Protein AF-A0A6D1P3V8-F1 (afdb_monomer)

Sequence (391 aa):
MDLFNYNVTVRDYDKDDFDGDKYHNTKNGFNADIGAYTDLNDNWTVGLVAQNIIPRSIDTKVVNGFKETFKVRPQATAGVSWHNDLFTTALDIDLTPASGFTSDSKRQFASVGAEFNAWKWAQLRAGYRQNMASNSGSAFTAGVGISPFDVVHIDVSGLVGTDPRLRCNGTTSVHFLITVPAPGTKPGGIFIFSLNNMMKPRSSYSKTAFILLFSVFLVAAVTKAKSSLPDITLEQAKEINADNTVIFLFRHGERCDRSDMPCYSDKSGITITGTEKAQQEGIKFATIFSEYDIYSSNAVRTIQTAKFFSGKEPVVMDSLSDCNNDLYKTLESIARESHKRNIVIMTHNHCLSFLARDRLGKKFKPAYLDALIMHYDGTRLILDGKYNKEA

Secondary structure (DSSP, 8-state):
---------TTS--SGGGS-TTS----------EEEEEEEETTEEEEEEEE--S-EEEEPPPBTTB--EEEE--EEEEEEEEE-SSEEEEEEEESSPPPEESSSPP--EEEEEEEEEETTTEEEEEEEEEESS-SSS-EEEEEEEE-GGGTEEEEEEEEEESSTTTSS-EEEEEEEEE----TTS-----EEEEEEEEE--------SSSHHHHHHHHHHHHTSSSS-SPEE-HHHHHHHHTTSEEEEEEEP--BGGG-SSPBSSSTTSBBHHHHHHHHHHHHHHHTT---EEEEE-SSHHHHHHHHHHHSSPPEE-GGGG--SHHHHHHHHHHHHHTTT-EEEEEE-HHHHHHHHHHHHS----PPTT-EEEEEE-SS-EEEEEEE-TT-

InterPro domains:
  IPR029033 Histidine phosphatase superfamily [G3DSA:3.40.50.1240] (246-383)
  IPR029033 Histidine phosphatase superfamily [SSF53254] (247-382)
  IPR032811 Putative conjugal transfer protein TraF-related [PF13729] (1-94)

Structure (mmCIF, N/CA/C/O backbone):
data_AF-A0A6D1P3V8-F1
#
_entry.id   AF-A0A6D1P3V8-F1
#
loop_
_atom_site.group_PDB
_atom_site.id
_atom_site.type_symbol
_atom_site.label_atom_id
_atom_site.label_alt_id
_atom_site.label_comp_id
_atom_site.label_asym_id
_atom_site.label_entity_id
_atom_site.label_seq_id
_atom_site.pdbx_PDB_ins_code
_atom_site.Cartn_x
_atom_site.Cartn_y
_atom_site.Cartn_z
_atom_site.occupancy
_atom_site.B_iso_or_equiv
_atom_site.auth_seq_id
_atom_site.auth_comp_id
_atom_site.auth_asym_id
_atom_site.auth_atom_id
_atom_site.pdbx_PDB_model_num
ATOM 1 N N . MET A 1 1 ? 3.638 -0.884 -21.396 1.00 29.20 1 MET A N 1
ATOM 2 C CA . MET A 1 1 ? 3.826 -2.261 -20.895 1.00 29.20 1 MET A CA 1
ATOM 3 C C . MET A 1 1 ? 5.212 -2.301 -20.286 1.00 29.20 1 MET A C 1
ATOM 5 O O . MET A 1 1 ? 6.142 -1.948 -21.000 1.00 29.20 1 MET A O 1
ATOM 9 N N . ASP A 1 2 ? 5.333 -2.656 -19.008 1.00 24.45 2 ASP A N 1
ATOM 10 C CA . ASP A 1 2 ? 6.631 -2.786 -18.334 1.00 24.45 2 ASP A CA 1
ATOM 11 C C . ASP A 1 2 ? 7.023 -4.264 -18.253 1.00 24.45 2 ASP A C 1
ATOM 13 O O . ASP A 1 2 ? 6.196 -5.115 -17.918 1.00 24.45 2 ASP A O 1
ATOM 17 N N . LEU A 1 3 ? 8.273 -4.575 -18.600 1.00 27.66 3 LEU A N 1
ATOM 18 C CA . LEU A 1 3 ? 8.836 -5.924 -18.568 1.00 27.66 3 LEU A CA 1
ATOM 19 C C . LEU A 1 3 ? 10.043 -5.933 -17.633 1.00 27.66 3 LEU A C 1
ATOM 21 O O . LEU A 1 3 ? 10.948 -5.115 -17.786 1.00 27.66 3 LEU A O 1
ATOM 25 N N . PHE A 1 4 ? 10.060 -6.884 -16.702 1.00 31.77 4 PHE A N 1
ATOM 26 C CA . PHE A 1 4 ? 11.114 -7.051 -15.704 1.00 31.77 4 PHE A CA 1
ATOM 27 C C . PHE A 1 4 ? 11.880 -8.349 -15.974 1.00 31.77 4 PHE A C 1
ATOM 29 O O . PHE A 1 4 ? 11.266 -9.405 -16.110 1.00 31.77 4 PHE A O 1
ATOM 36 N N . ASN A 1 5 ? 13.211 -8.274 -16.035 1.00 26.48 5 ASN A N 1
ATOM 37 C CA . ASN A 1 5 ? 14.102 -9.430 -16.135 1.00 26.48 5 ASN A CA 1
ATOM 38 C C . ASN A 1 5 ? 15.152 -9.325 -15.018 1.00 26.48 5 ASN A C 1
ATOM 40 O O . ASN A 1 5 ? 15.902 -8.352 -14.980 1.00 26.48 5 ASN A O 1
ATOM 44 N N . TYR A 1 6 ? 15.155 -10.281 -14.084 1.00 31.09 6 TYR A N 1
ATOM 45 C CA . TYR A 1 6 ? 15.985 -10.258 -12.876 1.00 31.09 6 TYR A CA 1
ATOM 46 C C . TYR A 1 6 ? 16.611 -11.639 -12.641 1.00 31.09 6 TYR A C 1
ATOM 48 O O . TYR A 1 6 ? 15.892 -12.615 -12.421 1.00 31.09 6 TYR A O 1
ATOM 56 N N . ASN A 1 7 ? 17.944 -11.725 -12.697 1.00 30.80 7 ASN A N 1
ATOM 57 C CA . ASN A 1 7 ? 18.702 -12.965 -12.508 1.00 30.80 7 ASN A CA 1
ATOM 58 C C . ASN A 1 7 ? 20.021 -12.692 -11.757 1.00 30.80 7 ASN A C 1
ATOM 60 O O . ASN A 1 7 ? 20.995 -12.256 -12.372 1.00 30.80 7 ASN A O 1
ATOM 64 N N . VAL A 1 8 ? 20.050 -12.953 -10.443 1.00 28.67 8 VAL A N 1
ATOM 65 C CA . VAL A 1 8 ? 21.257 -12.869 -9.594 1.00 28.67 8 VAL A CA 1
ATOM 66 C C . VAL A 1 8 ? 21.292 -13.979 -8.533 1.00 28.67 8 VAL A C 1
ATOM 68 O O . VAL A 1 8 ? 20.257 -14.460 -8.070 1.00 28.67 8 VAL A O 1
ATOM 71 N N . THR A 1 9 ? 22.501 -14.396 -8.148 1.00 29.58 9 THR A N 1
ATOM 72 C CA . THR A 1 9 ? 22.782 -15.397 -7.104 1.00 29.58 9 THR A CA 1
ATOM 73 C C . THR A 1 9 ? 22.614 -14.844 -5.681 1.00 29.58 9 THR A C 1
ATOM 75 O O . THR A 1 9 ? 22.925 -13.694 -5.399 1.00 29.58 9 THR A O 1
ATOM 78 N N . VAL A 1 10 ? 22.167 -15.711 -4.761 1.00 36.56 10 VAL A N 1
ATOM 79 C CA . VAL A 1 10 ? 21.570 -15.444 -3.425 1.00 36.56 10 VAL A CA 1
ATOM 80 C C . VAL A 1 10 ? 22.448 -14.672 -2.409 1.00 36.56 10 VAL A C 1
ATOM 82 O O . VAL A 1 10 ? 21.984 -14.379 -1.311 1.00 36.56 10 VAL A O 1
ATOM 85 N N . ARG A 1 11 ? 23.694 -14.303 -2.733 1.00 31.94 11 ARG A N 1
ATOM 86 C CA . ARG A 1 11 ? 24.602 -13.595 -1.807 1.00 31.94 11 ARG A CA 1
ATOM 87 C C . ARG A 1 11 ? 24.691 -12.075 -1.988 1.00 31.94 11 ARG A C 1
ATOM 89 O O . ARG A 1 11 ? 25.161 -11.430 -1.061 1.00 31.94 11 ARG A O 1
ATOM 96 N N . ASP A 1 12 ? 24.134 -11.524 -3.067 1.00 37.16 12 ASP A N 1
ATOM 97 C CA . ASP A 1 12 ? 24.134 -10.079 -3.367 1.00 37.16 12 ASP A CA 1
ATOM 98 C C . ASP A 1 12 ? 22.701 -9.531 -3.527 1.00 37.16 12 ASP A C 1
ATOM 100 O O . ASP A 1 12 ? 22.363 -8.860 -4.500 1.00 37.16 12 ASP A O 1
ATOM 104 N N . TYR A 1 13 ? 21.803 -9.886 -2.604 1.00 36.03 13 TYR A N 1
ATOM 105 C CA . TYR A 1 13 ? 20.398 -9.476 -2.673 1.00 36.03 13 TYR A CA 1
ATOM 106 C C . TYR A 1 13 ? 20.178 -8.109 -2.007 1.00 36.03 13 TYR A C 1
ATOM 108 O O . TYR A 1 13 ? 20.108 -8.028 -0.779 1.00 36.03 13 TYR A O 1
ATOM 116 N N . ASP A 1 14 ? 19.992 -7.062 -2.815 1.00 39.69 14 ASP A N 1
ATOM 117 C CA . ASP A 1 14 ? 19.563 -5.730 -2.370 1.00 39.69 14 ASP A CA 1
ATOM 118 C C . ASP A 1 14 ? 18.220 -5.324 -3.015 1.00 39.69 14 ASP A C 1
ATOM 120 O O . ASP A 1 14 ? 17.918 -5.688 -4.153 1.00 39.69 14 ASP A O 1
ATOM 124 N N . LYS A 1 15 ? 17.362 -4.626 -2.259 1.00 39.78 15 LYS A N 1
ATOM 125 C CA . LYS A 1 15 ? 15.974 -4.283 -2.644 1.00 39.78 15 LYS A CA 1
ATOM 126 C C . LYS A 1 15 ? 15.842 -2.946 -3.387 1.00 39.78 15 LYS A C 1
ATOM 128 O O . LYS A 1 15 ? 14.739 -2.650 -3.851 1.00 39.78 15 LYS A O 1
ATOM 133 N N . ASP A 1 16 ? 16.921 -2.180 -3.519 1.00 40.66 16 ASP A N 1
ATOM 134 C CA . ASP A 1 16 ? 16.892 -0.806 -4.042 1.00 40.66 16 ASP A CA 1
ATOM 135 C C . ASP A 1 16 ? 17.185 -0.690 -5.558 1.00 40.66 16 ASP A C 1
ATOM 137 O O . ASP A 1 16 ? 17.168 0.405 -6.110 1.00 40.66 16 ASP A O 1
ATOM 141 N N . ASP A 1 17 ? 17.335 -1.807 -6.280 1.00 39.31 17 ASP A N 1
ATOM 142 C CA . ASP A 1 17 ? 17.501 -1.816 -7.750 1.00 39.31 17 ASP A CA 1
ATOM 143 C C . ASP A 1 17 ? 16.179 -1.648 -8.541 1.00 39.31 17 ASP A C 1
ATOM 145 O O . ASP A 1 17 ? 16.172 -1.677 -9.773 1.00 39.31 17 ASP A O 1
ATOM 149 N N . PHE A 1 18 ? 15.048 -1.457 -7.849 1.00 41.91 18 PHE A N 1
ATOM 150 C CA . PHE A 1 18 ? 13.720 -1.275 -8.459 1.00 41.91 18 PHE A CA 1
ATOM 151 C C . PHE A 1 18 ? 13.378 0.174 -8.858 1.00 41.91 18 PHE A C 1
ATOM 153 O O . PHE A 1 18 ? 12.342 0.371 -9.486 1.00 41.91 18 PHE A O 1
ATOM 160 N N . ASP A 1 19 ? 14.230 1.157 -8.537 1.00 43.56 19 ASP A N 1
ATOM 161 C CA . ASP A 1 19 ? 14.047 2.578 -8.905 1.00 43.56 19 ASP A CA 1
ATOM 162 C C . ASP A 1 19 ? 15.179 3.113 -9.819 1.00 43.56 19 ASP A C 1
ATOM 164 O O . ASP A 1 19 ? 15.295 4.315 -10.053 1.00 43.56 19 ASP A O 1
ATOM 168 N N . GLY A 1 20 ? 16.035 2.236 -10.360 1.00 35.03 20 GLY A N 1
ATOM 169 C CA . GLY A 1 20 ? 17.114 2.618 -11.273 1.00 35.03 20 GLY A CA 1
ATOM 170 C C . GLY A 1 20 ? 16.747 2.433 -12.749 1.00 35.03 20 GLY A C 1
ATOM 171 O O . GLY A 1 20 ? 16.543 1.308 -13.208 1.00 35.03 20 GLY A O 1
ATOM 172 N N . ASP A 1 21 ? 16.829 3.506 -13.544 1.00 42.12 21 ASP A N 1
ATOM 173 C CA . ASP A 1 21 ? 16.697 3.536 -15.020 1.00 42.12 21 ASP A CA 1
ATOM 174 C C . ASP A 1 21 ? 17.619 2.553 -15.785 1.00 42.12 21 ASP A C 1
ATOM 176 O O . ASP A 1 21 ? 17.567 2.411 -17.014 1.00 42.12 21 ASP A O 1
ATOM 180 N N . LYS A 1 22 ? 18.472 1.813 -15.074 1.00 40.44 22 LYS A N 1
ATOM 181 C CA . LYS A 1 22 ? 19.387 0.813 -15.620 1.00 40.44 22 LYS A CA 1
ATOM 182 C C . LYS A 1 22 ? 18.690 -0.468 -16.090 1.00 40.44 22 LYS A C 1
ATOM 184 O O . LYS A 1 22 ? 19.190 -1.057 -17.045 1.00 40.44 22 LYS A O 1
ATOM 189 N N . TYR A 1 23 ? 17.499 -0.822 -15.590 1.00 39.09 23 TYR A N 1
ATOM 190 C CA . TYR A 1 23 ? 16.819 -2.088 -15.955 1.00 39.09 23 TYR A CA 1
ATOM 191 C C . TYR A 1 23 ? 15.434 -1.937 -16.605 1.00 39.09 23 TYR A C 1
ATOM 193 O O . TYR A 1 23 ? 14.845 -2.925 -17.040 1.00 39.09 23 TYR A O 1
ATOM 201 N N . HIS A 1 24 ? 14.949 -0.705 -16.771 1.00 32.59 24 HIS A N 1
ATOM 202 C CA . HIS A 1 24 ? 13.653 -0.415 -17.387 1.00 32.59 24 HIS A CA 1
ATOM 203 C C . HIS A 1 24 ? 13.784 -0.237 -18.909 1.00 32.59 24 HIS A C 1
ATOM 205 O O . HIS A 1 24 ? 14.702 0.435 -19.388 1.00 32.59 24 HIS A O 1
ATOM 211 N N . ASN A 1 25 ? 12.877 -0.843 -19.682 1.00 42.50 25 ASN A N 1
ATOM 212 C CA . ASN A 1 25 ? 12.690 -0.557 -21.107 1.00 42.50 25 ASN A CA 1
ATOM 213 C C . ASN A 1 25 ? 11.216 -0.223 -21.355 1.00 42.50 25 ASN A C 1
ATOM 215 O O . ASN A 1 25 ? 10.417 -1.085 -21.721 1.00 42.50 25 ASN A O 1
ATOM 219 N N . THR A 1 26 ? 10.844 1.030 -21.112 1.00 36.47 26 THR A N 1
ATOM 220 C CA . THR A 1 26 ? 9.485 1.518 -21.350 1.00 36.47 26 THR A CA 1
ATOM 221 C C . THR A 1 26 ? 9.347 1.885 -22.827 1.00 36.47 26 THR A C 1
ATOM 223 O O . THR A 1 26 ? 9.801 2.938 -23.269 1.00 36.47 26 THR A O 1
ATOM 226 N N . LYS A 1 27 ? 8.729 1.003 -23.624 1.00 48.66 27 LYS A N 1
ATOM 227 C CA . LYS A 1 27 ? 8.311 1.334 -24.995 1.00 48.66 27 LYS A CA 1
ATOM 228 C C . LYS A 1 27 ? 6.835 1.711 -25.017 1.00 48.66 27 LYS A C 1
ATOM 230 O O . LYS A 1 27 ? 5.958 0.856 -24.876 1.00 48.66 27 LYS A O 1
ATOM 235 N N . ASN A 1 28 ? 6.567 2.986 -25.268 1.00 46.38 28 ASN A N 1
ATOM 236 C CA . ASN A 1 28 ? 5.233 3.446 -25.627 1.00 46.38 28 ASN A CA 1
ATOM 237 C C . ASN A 1 28 ? 4.870 2.902 -27.010 1.00 46.38 28 ASN A C 1
ATOM 239 O O . ASN A 1 28 ? 5.709 2.806 -27.906 1.00 46.38 28 ASN A O 1
ATOM 243 N N . GLY A 1 29 ? 3.612 2.533 -27.206 1.00 60.81 29 GLY A N 1
ATOM 244 C CA . GLY A 1 29 ? 3.099 2.425 -28.561 1.00 60.81 29 GLY A CA 1
ATOM 245 C C . GLY A 1 29 ? 1.665 1.962 -28.615 1.00 60.81 29 GLY A C 1
ATOM 246 O O . GLY A 1 29 ? 1.101 1.515 -27.618 1.00 60.81 29 GLY A O 1
ATOM 247 N N . PHE A 1 30 ? 1.119 2.095 -29.810 1.00 71.19 30 PHE A N 1
ATOM 248 C CA . PHE A 1 30 ? -0.290 1.952 -30.103 1.00 71.19 30 PHE A CA 1
ATOM 249 C C . PHE A 1 30 ? -0.690 0.484 -30.285 1.00 71.19 30 PHE A C 1
ATOM 251 O O . PHE A 1 30 ? 0.139 -0.363 -30.634 1.00 71.19 30 PHE A O 1
ATOM 258 N N . ASN A 1 31 ? -1.953 0.186 -30.010 1.00 79.06 31 ASN A N 1
ATOM 259 C CA . ASN A 1 31 ? -2.569 -1.108 -30.245 1.00 79.06 31 ASN A CA 1
ATOM 260 C C . ASN A 1 31 ? -4.061 -0.910 -30.523 1.00 79.06 31 ASN A C 1
ATOM 262 O O . ASN A 1 31 ? -4.608 0.131 -30.164 1.00 79.06 31 ASN A O 1
ATOM 266 N N . ALA A 1 32 ? -4.694 -1.887 -31.160 1.00 79.62 32 ALA A N 1
ATOM 267 C CA . ALA A 1 32 ? -6.103 -1.832 -31.513 1.00 79.62 32 ALA A CA 1
ATOM 268 C C . ALA A 1 32 ? -6.754 -3.205 -31.347 1.00 79.62 32 ALA A C 1
ATOM 270 O O . ALA A 1 32 ? -6.114 -4.229 -31.608 1.00 79.62 32 ALA A O 1
ATOM 271 N N . ASP A 1 33 ? -8.032 -3.180 -30.980 1.00 86.38 33 ASP A N 1
ATOM 272 C CA . ASP A 1 33 ? -8.895 -4.342 -30.807 1.00 86.38 33 ASP A CA 1
ATOM 273 C C . ASP A 1 33 ? -10.196 -4.104 -31.597 1.00 86.38 33 ASP A C 1
ATOM 275 O O . ASP A 1 33 ? -10.672 -2.971 -31.690 1.00 86.38 33 ASP A O 1
ATOM 279 N N . ILE A 1 34 ? -10.770 -5.155 -32.182 1.00 87.25 34 ILE A N 1
ATOM 280 C CA . ILE A 1 34 ? -12.041 -5.117 -32.917 1.00 87.25 34 ILE A CA 1
ATOM 281 C C . ILE A 1 34 ? -12.893 -6.321 -32.524 1.00 87.25 34 ILE A C 1
ATOM 283 O O . ILE A 1 34 ? -12.374 -7.417 -32.325 1.00 87.25 34 ILE A O 1
ATOM 287 N N . GLY A 1 35 ? -14.204 -6.135 -32.422 1.00 89.75 35 GLY A N 1
ATOM 288 C CA . GLY A 1 35 ? -15.135 -7.217 -32.130 1.00 89.75 35 GLY A CA 1
ATOM 289 C C . GLY A 1 35 ? -16.465 -7.022 -32.837 1.00 89.75 35 GLY A C 1
ATOM 290 O O . GLY A 1 35 ? -16.873 -5.893 -33.102 1.00 89.75 35 GLY A O 1
ATOM 291 N N . ALA A 1 36 ? -17.125 -8.133 -33.136 1.00 90.56 36 ALA A N 1
ATOM 292 C CA . ALA A 1 36 ? -18.479 -8.176 -33.662 1.00 90.56 36 ALA A CA 1
ATOM 293 C C . ALA A 1 36 ? -19.260 -9.278 -32.943 1.00 90.56 36 ALA A C 1
ATOM 295 O O . ALA A 1 36 ? -18.700 -10.324 -32.613 1.00 90.56 36 ALA A O 1
ATOM 296 N N . TYR A 1 37 ? -20.549 -9.050 -32.718 1.00 91.56 37 TYR A N 1
ATOM 297 C CA . TYR A 1 37 ? -21.467 -10.058 -32.201 1.00 91.56 37 TYR A CA 1
ATOM 298 C C . TYR A 1 37 ? -22.805 -9.969 -32.932 1.00 91.56 37 TYR A C 1
ATOM 300 O O . TYR A 1 37 ? -23.127 -8.935 -33.520 1.00 91.56 37 TYR A O 1
ATOM 308 N N . THR A 1 38 ? -23.559 -11.062 -32.921 1.00 90.38 38 THR A N 1
ATOM 309 C CA . THR A 1 38 ? -24.934 -11.098 -33.416 1.00 90.38 38 THR A CA 1
ATOM 310 C C . THR A 1 38 ? -25.757 -12.063 -32.583 1.00 90.38 38 THR A C 1
ATOM 312 O O . THR A 1 38 ? -25.288 -13.147 -32.225 1.00 90.38 38 THR A O 1
ATOM 315 N N . ASP A 1 39 ? -27.000 -11.682 -32.326 1.00 94.12 39 ASP A N 1
ATOM 316 C CA . ASP A 1 39 ? -28.004 -12.573 -31.763 1.00 94.12 39 ASP A CA 1
ATOM 317 C C . ASP A 1 39 ? -28.596 -13.397 -32.910 1.00 94.12 39 ASP A C 1
ATOM 319 O O . ASP A 1 39 ? -29.020 -12.857 -33.933 1.00 94.12 39 ASP A O 1
ATOM 323 N N . LEU A 1 40 ? -28.544 -14.721 -32.789 1.00 90.69 40 LEU A N 1
ATOM 324 C CA . LEU A 1 40 ? -29.136 -15.645 -33.760 1.00 90.69 40 LEU A CA 1
ATOM 325 C C . LEU A 1 40 ? -30.643 -15.803 -33.521 1.00 90.69 40 LEU A C 1
ATOM 327 O O . LEU A 1 40 ? -31.392 -16.102 -34.449 1.00 90.69 40 LEU A O 1
ATOM 331 N N . ASN A 1 41 ? -31.065 -15.644 -32.266 1.00 93.00 41 ASN A N 1
ATOM 332 C CA . ASN A 1 41 ? -32.445 -15.607 -31.783 1.00 93.00 41 ASN A CA 1
ATOM 333 C C . ASN A 1 41 ? -32.455 -15.031 -30.352 1.00 93.00 41 ASN A C 1
ATOM 335 O O . ASN A 1 41 ? -31.404 -14.653 -29.842 1.00 93.00 41 ASN A O 1
ATOM 339 N N . ASP A 1 42 ? -33.616 -15.032 -29.694 1.00 92.19 42 ASP A N 1
ATOM 340 C CA . ASP A 1 42 ? -33.823 -14.463 -28.350 1.00 92.19 42 ASP A CA 1
ATOM 341 C C . ASP A 1 42 ? -32.962 -15.084 -27.235 1.00 92.19 42 ASP A C 1
ATOM 343 O O . ASP A 1 42 ? -32.912 -14.551 -26.127 1.00 92.19 42 ASP A O 1
ATOM 347 N N . ASN A 1 43 ? -32.316 -16.224 -27.491 1.00 94.12 43 ASN A N 1
ATOM 348 C CA . ASN A 1 43 ? -31.540 -16.949 -26.493 1.00 94.12 43 ASN A CA 1
ATOM 349 C C . ASN A 1 43 ? -30.077 -17.157 -26.876 1.00 94.12 43 ASN A C 1
ATOM 351 O O . ASN A 1 43 ? -29.297 -17.505 -25.998 1.00 94.12 43 ASN A O 1
ATOM 355 N N . TRP A 1 44 ? -29.704 -17.049 -28.152 1.00 94.81 44 TRP A N 1
ATOM 356 C CA . TRP A 1 44 ? -28.372 -17.413 -28.639 1.00 94.81 44 TRP A CA 1
ATOM 357 C C . TRP A 1 44 ? -27.638 -16.203 -29.202 1.00 94.81 44 TRP A C 1
ATOM 359 O O . TRP A 1 44 ? -28.080 -15.627 -30.195 1.00 94.81 44 TRP A O 1
ATOM 369 N N . THR A 1 45 ? -26.453 -15.923 -28.668 1.00 90.75 45 THR A N 1
ATOM 370 C CA . THR A 1 45 ? -25.544 -14.889 -29.175 1.00 90.75 45 THR A CA 1
ATOM 371 C C . THR A 1 45 ? -24.241 -15.531 -29.629 1.00 90.75 45 THR A C 1
ATOM 373 O O . THR A 1 45 ? -23.697 -16.410 -28.961 1.00 90.75 45 THR A O 1
ATOM 376 N N . VAL A 1 46 ? -23.702 -15.087 -30.761 1.00 93.31 46 VAL A N 1
ATOM 377 C CA . VAL A 1 46 ? -22.358 -15.464 -31.221 1.00 93.31 46 VAL A CA 1
ATOM 378 C C . VAL A 1 46 ? -21.488 -14.228 -31.361 1.00 93.31 46 VAL A C 1
ATOM 380 O O . VAL A 1 46 ? -21.968 -13.156 -31.728 1.00 93.31 46 VAL A O 1
ATOM 383 N N . GLY A 1 47 ? -20.197 -14.373 -31.080 1.00 90.50 47 GLY A N 1
ATOM 384 C CA . GLY A 1 47 ? -19.241 -13.277 -31.103 1.00 90.50 47 GLY A CA 1
ATOM 385 C C . GLY A 1 47 ? -17.890 -13.687 -31.666 1.00 90.50 47 GLY A C 1
ATOM 386 O O . GLY A 1 47 ? -17.457 -14.833 -31.551 1.00 90.50 47 GLY A O 1
ATOM 387 N N . LEU A 1 48 ? -17.208 -12.719 -32.264 1.00 91.56 48 LEU A N 1
ATOM 388 C CA . LEU A 1 48 ? -15.825 -12.831 -32.694 1.00 91.56 48 LEU A CA 1
ATOM 389 C C . LEU A 1 48 ? -15.086 -11.565 -32.277 1.00 91.56 48 LEU A C 1
ATOM 391 O O . LEU A 1 48 ? -15.509 -10.453 -32.593 1.00 91.56 48 LEU A O 1
ATOM 395 N N . VAL A 1 49 ? -13.963 -11.737 -31.592 1.00 91.38 49 VAL A N 1
ATOM 396 C CA . VAL A 1 49 ? -13.106 -10.638 -31.147 1.00 91.38 49 VAL A CA 1
ATOM 397 C C . VAL A 1 49 ? -11.688 -10.888 -31.634 1.00 91.38 49 VAL A C 1
ATOM 399 O O . VAL A 1 49 ? -11.169 -11.991 -31.500 1.00 91.38 49 VAL A O 1
ATOM 402 N N . ALA A 1 50 ? -11.052 -9.853 -32.174 1.00 87.06 50 ALA A N 1
ATOM 403 C CA . ALA A 1 50 ? -9.633 -9.808 -32.480 1.00 87.06 50 ALA A CA 1
ATOM 404 C C . ALA A 1 50 ? -8.976 -8.678 -31.675 1.00 87.06 50 ALA A C 1
ATOM 406 O O . ALA A 1 50 ? -9.196 -7.497 -31.930 1.00 87.06 50 ALA A O 1
ATOM 407 N N . GLN A 1 51 ? -8.167 -9.056 -30.694 1.00 87.94 51 GLN A N 1
ATOM 408 C CA . GLN A 1 51 ? -7.368 -8.166 -29.860 1.00 87.94 51 GLN A CA 1
ATOM 409 C C . GLN A 1 51 ? -5.926 -8.112 -30.352 1.00 87.94 51 GLN A C 1
ATOM 411 O O . GLN A 1 51 ? -5.435 -9.031 -31.011 1.00 87.94 51 GLN A O 1
ATOM 416 N N . ASN A 1 52 ? -5.205 -7.071 -29.956 1.00 83.88 52 ASN A N 1
ATOM 417 C CA . ASN A 1 52 ? -3.786 -6.909 -30.232 1.00 83.88 52 ASN A CA 1
ATOM 418 C C . ASN A 1 52 ? -3.445 -6.956 -31.734 1.00 83.88 52 ASN A C 1
ATOM 420 O O . ASN A 1 52 ? -2.438 -7.552 -32.123 1.00 83.88 52 ASN A O 1
ATOM 424 N N . ILE A 1 53 ? -4.282 -6.344 -32.585 1.00 84.56 53 ILE A N 1
ATOM 425 C CA . ILE A 1 53 ? -4.199 -6.436 -34.058 1.00 84.56 53 ILE A CA 1
ATOM 426 C C . ILE A 1 53 ? -2.826 -5.988 -34.584 1.00 84.56 53 ILE A C 1
ATOM 428 O O . ILE A 1 53 ? -2.380 -6.446 -35.634 1.00 84.56 53 ILE A O 1
ATOM 432 N N . ILE A 1 54 ? -2.128 -5.122 -33.845 1.00 81.94 54 ILE A N 1
ATOM 433 C CA . ILE A 1 54 ? -0.796 -4.634 -34.199 1.00 81.94 54 ILE A CA 1
ATOM 434 C C . ILE A 1 54 ? 0.265 -5.487 -33.472 1.00 81.94 54 ILE A C 1
ATOM 436 O O . ILE A 1 54 ? 0.551 -5.232 -32.295 1.00 81.94 54 ILE A O 1
ATOM 440 N N . PRO A 1 55 ? 0.887 -6.487 -34.138 1.00 82.88 55 PRO A N 1
ATOM 441 C CA . PRO A 1 55 ? 1.895 -7.347 -33.521 1.00 82.88 55 PRO A CA 1
ATOM 442 C C . PRO A 1 55 ? 3.128 -6.545 -33.108 1.00 82.88 55 PRO A C 1
ATOM 444 O O . PRO A 1 55 ? 3.643 -5.732 -33.879 1.00 82.88 55 PRO A O 1
ATOM 447 N N . ARG A 1 56 ? 3.668 -6.817 -31.915 1.00 80.25 56 ARG A N 1
ATOM 448 C CA . ARG A 1 56 ? 4.906 -6.182 -31.437 1.00 80.25 56 ARG A CA 1
ATOM 449 C C . ARG A 1 56 ? 5.787 -7.153 -30.669 1.00 80.25 56 ARG A C 1
ATOM 451 O O . ARG A 1 56 ? 5.312 -8.033 -29.962 1.00 80.25 56 ARG A O 1
ATOM 458 N N . SER A 1 57 ? 7.095 -6.969 -30.793 1.00 78.25 57 SER A N 1
ATOM 459 C CA . SER A 1 57 ? 8.085 -7.671 -29.975 1.00 78.25 57 SER A CA 1
ATOM 460 C C . SER A 1 57 ? 8.803 -6.650 -29.107 1.00 78.25 57 SER A C 1
ATOM 462 O O . SER A 1 57 ? 9.296 -5.639 -29.610 1.00 78.25 57 SER A O 1
ATOM 464 N N . ILE A 1 58 ? 8.816 -6.892 -27.802 1.00 76.00 58 ILE A N 1
ATOM 465 C CA . ILE A 1 58 ? 9.476 -6.036 -26.825 1.00 76.00 58 ILE A CA 1
ATOM 466 C C . ILE A 1 58 ? 10.578 -6.860 -26.181 1.00 76.00 58 ILE A C 1
ATOM 468 O O . ILE A 1 58 ? 10.335 -7.901 -25.575 1.00 76.00 58 ILE A O 1
ATOM 472 N N . ASP A 1 59 ? 11.799 -6.382 -26.345 1.00 74.38 59 ASP A N 1
ATOM 473 C CA . ASP A 1 59 ? 12.984 -7.009 -25.795 1.00 74.38 59 ASP A CA 1
ATOM 474 C C . ASP A 1 59 ? 13.254 -6.511 -24.372 1.00 74.38 59 ASP A C 1
ATOM 476 O O . ASP A 1 59 ? 13.238 -5.299 -24.120 1.00 74.38 59 ASP A O 1
ATOM 480 N N . THR A 1 60 ? 13.563 -7.430 -23.455 1.00 61.31 60 THR A N 1
ATOM 481 C CA . THR A 1 60 ? 14.113 -7.075 -22.143 1.00 61.31 60 THR A CA 1
ATOM 482 C C . THR A 1 60 ? 15.534 -6.532 -22.310 1.00 61.31 60 THR A C 1
ATOM 484 O O . THR A 1 60 ? 16.232 -6.871 -23.271 1.00 61.31 60 THR A O 1
ATOM 487 N N . LYS A 1 61 ? 16.006 -5.709 -21.365 1.00 53.62 61 LYS A N 1
ATOM 488 C CA . LYS A 1 61 ? 17.430 -5.345 -21.310 1.00 53.62 61 LYS A CA 1
ATOM 489 C C . LYS A 1 61 ? 18.286 -6.598 -21.080 1.00 53.62 61 LYS A C 1
ATOM 491 O O . LYS A 1 61 ? 17.829 -7.558 -20.462 1.00 53.62 61 LYS A O 1
ATOM 496 N N . VAL A 1 62 ? 19.499 -6.594 -21.633 1.00 60.12 62 VAL A N 1
ATOM 497 C CA . VAL A 1 62 ? 20.452 -7.705 -21.513 1.00 60.12 62 VAL A CA 1
ATOM 498 C C . VAL A 1 62 ? 21.066 -7.665 -20.118 1.00 60.12 62 VAL A C 1
ATOM 500 O O . VAL A 1 62 ? 21.727 -6.689 -19.773 1.00 60.12 62 VAL A O 1
ATOM 503 N N . VAL A 1 63 ? 20.864 -8.720 -19.331 1.00 51.41 63 VAL A N 1
ATOM 504 C CA . VAL A 1 63 ? 21.494 -8.895 -18.014 1.00 51.41 63 VAL A CA 1
ATOM 505 C C . VAL A 1 63 ? 22.259 -10.216 -18.051 1.00 51.41 63 VAL A C 1
ATOM 507 O O . VAL A 1 63 ? 21.695 -11.249 -18.405 1.00 51.41 63 VAL A O 1
ATOM 510 N N . ASN A 1 64 ? 23.564 -10.186 -17.757 1.00 46.09 64 ASN A N 1
ATOM 511 C CA . ASN A 1 64 ? 24.453 -11.360 -17.793 1.00 46.09 64 ASN A CA 1
ATOM 512 C C . ASN A 1 64 ? 24.451 -12.138 -19.131 1.00 46.09 64 ASN A C 1
ATOM 514 O O . ASN A 1 64 ? 24.570 -13.358 -19.143 1.00 46.09 64 ASN A O 1
ATOM 518 N N . GLY A 1 65 ? 24.289 -11.448 -20.269 1.00 58.19 65 GLY A N 1
ATOM 519 C CA . GLY A 1 65 ? 24.276 -12.060 -21.609 1.00 58.19 65 GLY A CA 1
ATOM 520 C C . GLY A 1 65 ? 22.945 -12.702 -22.025 1.00 58.19 65 GLY A C 1
ATOM 521 O O . GLY A 1 65 ? 22.811 -13.130 -23.169 1.00 58.19 65 GLY A O 1
ATOM 522 N N . PHE A 1 66 ? 21.941 -12.718 -21.143 1.00 53.06 66 PHE A N 1
ATOM 523 C CA . PHE A 1 66 ? 20.613 -13.252 -21.437 1.00 53.06 66 PHE A CA 1
ATOM 524 C C . PHE A 1 66 ? 19.636 -12.132 -21.802 1.00 53.06 66 PHE A C 1
ATOM 526 O O . PHE A 1 66 ? 19.574 -11.084 -21.155 1.00 53.06 66 PHE A O 1
ATOM 533 N N . LYS A 1 67 ? 18.864 -12.371 -22.863 1.00 70.50 67 LYS A N 1
ATOM 534 C CA . LYS A 1 67 ? 17.842 -11.470 -23.396 1.00 70.50 67 LYS A CA 1
ATOM 535 C C . LYS A 1 67 ? 16.568 -12.273 -23.608 1.00 70.50 67 LYS A C 1
ATOM 537 O O . LYS A 1 67 ? 16.599 -13.277 -24.314 1.00 70.50 67 LYS A O 1
ATOM 542 N N . GLU A 1 68 ? 15.460 -11.820 -23.039 1.00 70.75 68 GLU A N 1
ATOM 543 C CA . GLU A 1 68 ? 14.148 -12.384 -23.336 1.00 70.75 68 GLU A CA 1
ATOM 544 C C . GLU A 1 68 ? 13.344 -11.420 -24.206 1.00 70.75 68 GLU A C 1
ATOM 546 O O . GLU A 1 68 ? 13.437 -10.198 -24.080 1.00 70.75 68 GLU A O 1
ATOM 551 N N . THR A 1 69 ? 12.535 -11.973 -25.105 1.00 77.19 69 THR A N 1
ATOM 552 C CA . THR A 1 69 ? 11.640 -11.190 -25.961 1.00 77.19 69 THR A CA 1
ATOM 553 C C . THR A 1 69 ? 10.201 -11.541 -25.623 1.00 77.19 69 THR A C 1
ATOM 555 O O . THR A 1 69 ? 9.787 -12.694 -25.787 1.00 77.19 69 THR A O 1
ATOM 558 N N . PHE A 1 70 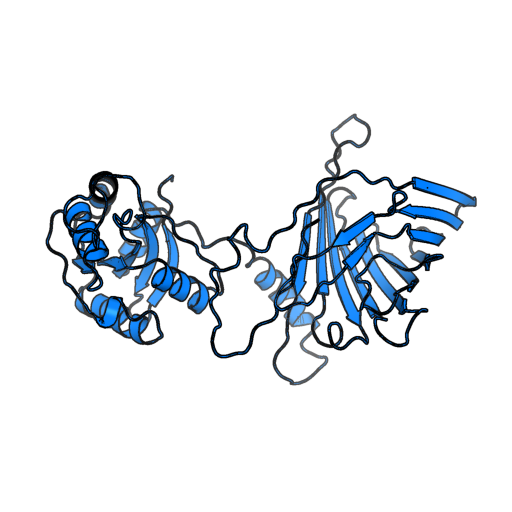? 9.428 -10.544 -25.199 1.00 79.75 70 PHE A N 1
ATOM 559 C CA . PHE A 1 70 ? 7.983 -10.639 -25.044 1.00 79.75 70 PHE A CA 1
ATOM 560 C C . PHE A 1 70 ? 7.297 -10.330 -26.375 1.00 79.75 70 PHE A C 1
ATOM 562 O O . PHE A 1 70 ? 7.499 -9.261 -26.956 1.00 79.75 70 PHE A O 1
ATOM 569 N N . LYS A 1 71 ? 6.476 -11.258 -26.872 1.00 83.00 71 LYS A N 1
ATOM 570 C CA . LYS A 1 71 ? 5.721 -11.081 -28.117 1.00 83.00 71 LYS A CA 1
ATOM 571 C C . LYS A 1 71 ? 4.263 -10.762 -27.806 1.00 83.00 71 LYS A C 1
ATOM 573 O O . LYS A 1 71 ? 3.531 -11.622 -27.315 1.00 83.00 71 LYS A O 1
ATOM 578 N N . VAL A 1 72 ? 3.856 -9.545 -28.152 1.00 85.50 72 VAL A N 1
ATOM 579 C CA . VAL A 1 72 ? 2.457 -9.136 -28.299 1.00 85.50 72 VAL A CA 1
ATOM 580 C C . VAL A 1 72 ? 1.965 -9.699 -29.631 1.00 85.50 72 VAL A C 1
ATOM 582 O O . VAL A 1 72 ? 2.424 -9.278 -30.697 1.00 85.50 72 VAL A O 1
ATOM 585 N N . ARG A 1 73 ? 1.099 -10.710 -29.566 1.00 85.69 73 ARG A N 1
ATOM 586 C CA . ARG A 1 73 ? 0.543 -11.417 -30.724 1.00 85.69 73 ARG A CA 1
ATOM 587 C C . ARG A 1 73 ? -0.906 -10.972 -30.941 1.00 85.69 73 ARG A C 1
ATOM 589 O O . ARG A 1 73 ? -1.610 -10.827 -29.944 1.00 85.69 73 ARG A O 1
ATOM 596 N N . PRO A 1 74 ? -1.361 -10.829 -32.195 1.00 90.06 74 PRO A N 1
ATOM 597 C CA . PRO A 1 74 ? -2.780 -10.747 -32.505 1.00 90.06 74 PRO A CA 1
ATOM 598 C C . PRO A 1 74 ? -3.503 -11.971 -31.952 1.00 90.06 74 PRO A C 1
ATOM 600 O O . PRO A 1 74 ? -3.042 -13.100 -32.140 1.00 90.06 74 PRO A O 1
ATOM 603 N N . GLN A 1 75 ? -4.594 -11.724 -31.233 1.00 91.69 75 GLN A N 1
ATOM 604 C CA . GLN A 1 75 ? -5.380 -12.728 -30.531 1.00 91.69 75 GLN A CA 1
ATOM 605 C C . GLN A 1 75 ? -6.820 -12.696 -31.031 1.00 91.69 75 GLN A C 1
ATOM 607 O O . GLN A 1 75 ? -7.527 -11.733 -30.773 1.00 91.69 75 GLN A O 1
ATOM 612 N N . ALA A 1 76 ? -7.252 -13.738 -31.732 1.00 92.44 76 ALA A N 1
ATOM 613 C CA . ALA A 1 76 ? -8.633 -13.941 -32.133 1.00 92.44 76 ALA A CA 1
ATOM 614 C C . ALA A 1 76 ? -9.315 -14.977 -31.228 1.00 92.44 76 ALA A C 1
ATOM 616 O O . ALA A 1 76 ? -8.744 -16.043 -30.987 1.00 92.44 76 ALA A O 1
ATOM 617 N N . THR A 1 77 ? -10.537 -14.684 -30.786 1.00 92.38 77 THR A N 1
ATOM 618 C CA . THR A 1 77 ? -11.378 -15.549 -29.946 1.00 92.38 77 THR A CA 1
ATOM 619 C C . THR A 1 77 ? -12.798 -15.545 -30.502 1.00 92.38 77 THR A C 1
ATOM 621 O O . THR A 1 77 ? -13.349 -14.480 -30.786 1.00 92.38 77 THR A O 1
ATOM 624 N N . ALA A 1 78 ? -13.378 -16.731 -30.669 1.00 94.06 78 ALA A N 1
ATOM 625 C CA . ALA A 1 78 ? -14.777 -16.912 -31.040 1.00 94.06 78 ALA A CA 1
ATOM 626 C C . ALA A 1 78 ? -15.566 -17.399 -29.824 1.00 94.06 78 ALA A C 1
ATOM 628 O O . ALA A 1 78 ? -15.083 -18.259 -29.089 1.00 94.06 78 ALA A O 1
ATOM 629 N N . GLY A 1 79 ? -16.767 -16.862 -29.637 1.00 94.12 79 GLY A N 1
ATOM 630 C CA . GLY A 1 79 ? -17.627 -17.167 -28.502 1.00 94.12 79 GLY A CA 1
ATOM 631 C C . GLY A 1 79 ? -19.058 -17.453 -28.930 1.00 94.12 79 GLY A C 1
ATOM 632 O O . GLY A 1 79 ? -19.551 -16.905 -29.918 1.00 94.12 79 GLY A O 1
ATOM 633 N N . VAL A 1 80 ? -19.729 -18.309 -28.171 1.00 95.94 80 VAL A N 1
ATOM 634 C CA . VAL A 1 80 ? -21.173 -18.528 -28.244 1.00 95.94 80 VAL A CA 1
ATOM 635 C C . VAL A 1 80 ? -21.742 -18.490 -26.836 1.00 95.94 80 VAL A C 1
ATOM 637 O O . VAL A 1 80 ? -21.175 -19.085 -25.919 1.00 95.94 80 VAL A O 1
ATOM 640 N N . SER A 1 81 ? -22.866 -17.809 -26.655 1.00 95.50 81 SER A N 1
ATOM 641 C CA . SER A 1 81 ? -23.621 -17.835 -25.412 1.00 95.50 81 SER A CA 1
ATOM 642 C C . SER A 1 81 ? -25.059 -18.262 -25.657 1.00 95.50 81 SER A C 1
ATOM 644 O O . SER A 1 81 ? -25.641 -18.012 -26.714 1.00 95.50 81 SER A O 1
ATOM 646 N N . TRP A 1 82 ? -25.616 -18.932 -24.656 1.00 94.88 82 TRP A N 1
ATOM 647 C CA . TRP A 1 82 ? -27.038 -19.195 -24.545 1.00 94.88 82 TRP A CA 1
ATOM 648 C C . TRP A 1 82 ? -27.553 -18.609 -23.239 1.00 94.88 82 TRP A C 1
ATOM 650 O O . TRP A 1 82 ? -26.950 -18.861 -22.194 1.00 94.88 82 TRP A O 1
ATOM 660 N N . HIS A 1 83 ? -28.654 -17.868 -23.271 1.00 92.12 83 HIS A N 1
ATOM 661 C CA . HIS A 1 83 ? -29.214 -17.228 -22.088 1.00 92.12 83 HIS A CA 1
ATOM 662 C C . HIS A 1 83 ? -30.739 -17.333 -22.007 1.00 92.12 83 HIS A C 1
ATOM 664 O O . HIS A 1 83 ? -31.450 -17.462 -23.003 1.00 92.12 83 HIS A O 1
ATOM 670 N N . ASN A 1 84 ? -31.247 -17.255 -20.782 1.00 90.88 84 ASN A N 1
ATOM 671 C CA . ASN A 1 84 ? -32.637 -16.982 -20.437 1.00 90.88 84 ASN A CA 1
ATOM 672 C C . ASN A 1 84 ? -32.672 -16.070 -19.192 1.00 90.88 84 ASN A C 1
ATOM 674 O O . ASN A 1 84 ? -31.630 -15.605 -18.737 1.00 90.88 84 ASN A O 1
ATOM 678 N N . ASP A 1 85 ? -33.853 -15.826 -18.620 1.00 86.31 85 ASP A N 1
ATOM 679 C CA . ASP A 1 85 ? -34.004 -14.930 -17.460 1.00 86.31 85 ASP A CA 1
ATOM 680 C C . ASP A 1 85 ? -33.213 -15.357 -16.207 1.00 86.31 85 ASP A C 1
ATOM 682 O O . ASP A 1 85 ? -32.935 -14.531 -15.339 1.00 86.31 85 ASP A O 1
ATOM 686 N N . LEU A 1 86 ? -32.885 -16.646 -16.086 1.00 87.75 86 LEU A N 1
ATOM 687 C CA . LEU A 1 86 ? -32.330 -17.260 -14.878 1.00 87.75 86 LEU A CA 1
ATOM 688 C C . LEU A 1 86 ? -30.909 -17.808 -15.074 1.00 87.75 86 LEU A C 1
ATOM 690 O O . LEU A 1 86 ? -30.149 -17.891 -14.111 1.00 87.75 86 LEU A O 1
ATOM 694 N N . PHE A 1 87 ? -30.543 -18.198 -16.291 1.00 92.50 87 PHE A N 1
ATOM 695 C CA . PHE A 1 87 ? -29.290 -18.865 -16.616 1.00 92.50 87 PHE A CA 1
ATOM 696 C C . PHE A 1 87 ? -28.667 -18.286 -17.879 1.00 92.50 87 PHE A C 1
ATOM 698 O O . PHE A 1 87 ? -29.335 -18.157 -18.902 1.00 92.50 87 PHE A O 1
ATOM 705 N N . THR A 1 88 ? -27.357 -18.074 -17.831 1.00 92.50 88 THR A N 1
ATOM 706 C CA . THR A 1 88 ? -26.521 -17.797 -19.000 1.00 92.50 88 THR A CA 1
ATOM 707 C C . THR A 1 88 ? -25.399 -18.816 -19.042 1.00 92.50 88 THR A C 1
ATOM 709 O O . THR A 1 88 ? -24.764 -19.099 -18.034 1.00 92.50 88 THR A O 1
ATOM 712 N N . THR A 1 89 ? -25.128 -19.377 -20.206 1.00 94.69 89 THR A N 1
ATOM 713 C CA . THR A 1 89 ? -24.001 -20.277 -20.448 1.00 94.69 89 THR A CA 1
ATOM 714 C C . THR A 1 89 ? -23.189 -19.738 -21.607 1.00 94.69 89 THR A C 1
ATOM 716 O O . THR A 1 89 ? -23.753 -19.161 -22.532 1.00 94.69 89 THR A O 1
ATOM 719 N N . ALA A 1 90 ? -21.874 -19.891 -21.552 1.00 92.88 90 ALA A N 1
ATOM 720 C CA . ALA A 1 90 ? -20.979 -19.394 -22.584 1.00 92.88 90 ALA A CA 1
ATOM 721 C C . ALA A 1 90 ? -19.865 -20.397 -22.859 1.00 92.88 90 ALA A C 1
ATOM 723 O O . ALA A 1 90 ? -19.385 -21.081 -21.949 1.00 92.88 90 ALA A O 1
ATOM 724 N N . LEU A 1 91 ? -19.460 -20.467 -24.120 1.00 94.25 91 LEU A N 1
ATOM 725 C CA . LEU A 1 91 ? -18.316 -21.225 -24.586 1.00 94.25 91 LEU A CA 1
ATOM 726 C C . LEU A 1 91 ? -17.466 -20.322 -25.472 1.00 94.25 91 LEU A C 1
ATOM 728 O O . LEU A 1 91 ? -17.954 -19.798 -26.469 1.00 94.25 91 LEU A O 1
ATOM 732 N N . ASP A 1 92 ? -16.188 -20.207 -25.128 1.00 92.81 92 ASP A N 1
ATOM 733 C CA . ASP A 1 92 ? -15.211 -19.392 -25.843 1.00 92.81 92 ASP A CA 1
ATOM 734 C C . ASP A 1 92 ? -14.025 -20.246 -26.279 1.00 92.81 92 ASP A C 1
ATOM 736 O O . ASP A 1 92 ? -13.500 -21.056 -25.510 1.00 92.81 92 ASP A O 1
ATOM 740 N N . ILE A 1 93 ? -13.570 -20.048 -27.511 1.00 94.50 93 ILE A N 1
ATOM 741 C CA . ILE A 1 93 ? -12.398 -20.714 -28.071 1.00 94.50 93 ILE A CA 1
ATOM 742 C C . ILE A 1 93 ? -11.452 -19.649 -28.608 1.00 94.50 93 ILE A C 1
ATOM 744 O O . ILE A 1 93 ? -11.761 -18.934 -29.565 1.00 94.50 93 ILE A O 1
ATOM 748 N N . ASP A 1 94 ? -10.256 -19.585 -28.031 1.00 93.12 94 ASP A N 1
ATOM 749 C CA . ASP A 1 94 ? -9.156 -18.824 -28.609 1.00 93.12 94 ASP A CA 1
ATOM 750 C C . ASP A 1 94 ? -8.756 -19.486 -29.932 1.00 93.12 94 ASP A C 1
ATOM 752 O O . ASP A 1 94 ? -8.304 -20.631 -29.949 1.00 93.12 94 ASP A O 1
ATOM 756 N N . LEU A 1 95 ? -8.896 -18.779 -31.050 1.00 92.88 95 LEU A N 1
ATOM 757 C CA . LEU A 1 95 ? -8.497 -19.239 -32.385 1.00 92.88 95 LEU A CA 1
ATOM 758 C C . LEU A 1 95 ? -6.984 -19.118 -32.599 1.00 92.88 95 LEU A C 1
ATOM 760 O O . LEU A 1 95 ? -6.401 -19.821 -33.423 1.00 92.88 95 LEU A O 1
ATOM 764 N N . THR A 1 96 ? -6.336 -18.231 -31.844 1.00 92.12 96 THR A N 1
ATOM 765 C CA . THR A 1 96 ? -4.893 -17.979 -31.925 1.00 92.12 96 THR A CA 1
ATOM 766 C C . THR A 1 96 ? -4.246 -17.952 -30.538 1.00 92.12 96 THR A C 1
ATOM 768 O O . THR A 1 96 ? -4.896 -17.547 -29.576 1.00 92.12 96 THR A O 1
ATOM 771 N N . PRO A 1 97 ? -2.952 -18.295 -30.410 1.00 89.75 97 PRO A N 1
ATOM 772 C CA . PRO A 1 97 ? -2.266 -18.303 -29.121 1.00 89.75 97 PRO A CA 1
ATOM 773 C C . PRO A 1 97 ? -2.118 -16.924 -28.470 1.00 89.75 97 PRO A C 1
ATOM 775 O O . PRO A 1 97 ? -1.860 -15.924 -29.139 1.00 89.75 97 PRO A O 1
ATOM 778 N N . ALA A 1 98 ? -2.136 -16.907 -27.141 1.00 86.25 98 ALA A N 1
ATOM 779 C CA . ALA A 1 98 ? -1.963 -15.709 -26.339 1.00 86.25 98 ALA A CA 1
ATOM 780 C C . ALA A 1 98 ? -0.572 -15.061 -26.470 1.00 86.25 98 ALA A C 1
ATOM 782 O O . ALA A 1 98 ? 0.441 -15.707 -26.779 1.00 86.25 98 ALA A O 1
ATOM 783 N N . SER A 1 99 ? -0.515 -13.758 -26.191 1.00 84.38 99 SER A N 1
ATOM 784 C CA . SER A 1 99 ? 0.736 -13.009 -26.035 1.00 84.38 99 SER A CA 1
ATOM 785 C C . SER A 1 99 ? 1.564 -13.542 -24.857 1.00 84.38 99 SER A C 1
ATOM 787 O O . SER A 1 99 ? 1.019 -13.996 -23.853 1.00 84.38 99 SER A O 1
ATOM 789 N N . GLY A 1 100 ? 2.892 -13.512 -24.972 1.00 82.12 100 GLY A N 1
ATOM 790 C CA . GLY A 1 100 ? 3.783 -14.086 -23.958 1.00 82.12 100 GLY A CA 1
ATOM 791 C C . GLY A 1 100 ? 5.255 -14.039 -24.350 1.00 82.12 100 GLY A C 1
ATOM 792 O O . GLY A 1 100 ? 5.591 -13.666 -25.481 1.00 82.12 100 GLY A O 1
ATOM 793 N N . PHE A 1 101 ? 6.136 -14.451 -23.437 1.00 77.62 101 PHE A N 1
ATOM 794 C CA . PHE A 1 101 ? 7.560 -14.582 -23.734 1.00 77.62 101 PHE A CA 1
ATOM 795 C C . PHE A 1 101 ? 7.809 -15.632 -24.820 1.00 77.62 101 PHE A C 1
ATOM 797 O O . PHE A 1 101 ? 7.022 -16.550 -25.043 1.00 77.62 101 PHE A O 1
ATOM 804 N N . THR A 1 102 ? 8.898 -15.455 -25.559 1.00 73.81 102 THR A N 1
ATOM 805 C CA . THR A 1 102 ? 9.347 -16.414 -26.580 1.00 73.81 102 THR A CA 1
ATOM 806 C C . THR A 1 102 ? 9.816 -17.737 -25.981 1.00 73.81 102 THR A C 1
ATOM 808 O O . THR A 1 102 ? 9.691 -18.760 -26.648 1.00 73.81 102 THR A O 1
ATOM 811 N N . SER A 1 103 ? 10.306 -17.705 -24.741 1.00 64.75 103 SER A N 1
ATOM 812 C CA . SER A 1 103 ? 10.697 -18.859 -23.927 1.00 64.75 103 SER A CA 1
ATOM 813 C C . SER A 1 103 ? 9.501 -19.600 -23.314 1.00 64.75 103 SER A C 1
ATOM 815 O O . SER A 1 103 ? 9.608 -20.786 -23.005 1.00 64.75 103 SER A O 1
ATOM 817 N N . ASP A 1 104 ? 8.349 -18.935 -23.173 1.00 71.00 104 ASP A N 1
ATOM 818 C CA . ASP A 1 104 ? 7.143 -19.536 -22.611 1.00 71.00 104 ASP A CA 1
ATOM 819 C C . ASP A 1 104 ? 6.427 -20.442 -23.623 1.00 71.00 104 ASP A C 1
ATOM 821 O O . ASP A 1 104 ? 6.305 -20.144 -24.816 1.00 71.00 104 ASP A O 1
ATOM 825 N N . SER A 1 105 ? 5.857 -21.538 -23.115 1.00 77.19 105 SER A N 1
ATOM 826 C CA . SER A 1 105 ? 4.927 -22.357 -23.893 1.00 77.19 105 SER A CA 1
ATOM 827 C C . SER A 1 105 ? 3.718 -21.522 -24.308 1.00 77.19 105 SER A C 1
ATOM 829 O O . SER A 1 105 ? 3.131 -20.801 -23.495 1.00 77.19 105 SER A O 1
ATOM 831 N N . LYS A 1 106 ? 3.326 -21.645 -25.580 1.00 83.38 106 LYS A N 1
ATOM 832 C CA . LYS A 1 106 ? 2.106 -21.021 -26.098 1.00 83.38 106 LYS A CA 1
ATOM 833 C C . LYS A 1 106 ? 0.912 -21.450 -25.242 1.00 83.38 106 LYS A C 1
ATOM 835 O O . LYS A 1 106 ? 0.837 -22.595 -24.802 1.00 83.38 106 LYS A O 1
ATOM 840 N N . ARG A 1 107 ? -0.016 -20.524 -25.014 1.00 83.38 107 ARG A N 1
ATOM 841 C CA . ARG A 1 107 ? -1.276 -20.782 -24.311 1.00 83.38 107 ARG A CA 1
ATOM 842 C C . ARG A 1 107 ? -2.422 -20.419 -25.231 1.00 83.38 107 ARG A C 1
ATOM 844 O O . ARG A 1 107 ? -2.358 -19.385 -25.887 1.00 83.38 107 ARG A O 1
ATOM 851 N N . GLN A 1 108 ? -3.425 -21.271 -25.287 1.00 90.75 108 GLN A N 1
ATOM 852 C CA . GLN A 1 108 ? -4.615 -21.080 -26.105 1.00 90.75 108 GLN A CA 1
ATOM 853 C C . GLN A 1 108 ? -5.741 -21.787 -25.375 1.00 90.75 108 GLN A C 1
ATOM 855 O O . GLN A 1 108 ? -5.583 -22.963 -25.053 1.00 90.75 108 GLN A O 1
ATOM 860 N N . PHE A 1 109 ? -6.818 -21.088 -25.038 1.00 89.44 109 PHE A N 1
ATOM 861 C CA . PHE A 1 109 ? -7.828 -21.631 -24.142 1.00 89.44 109 PHE A CA 1
ATOM 862 C C . PHE A 1 109 ? -9.120 -21.983 -24.873 1.00 89.44 109 PHE A C 1
ATOM 864 O O . PHE A 1 109 ? -9.574 -21.252 -25.747 1.00 89.44 109 PHE A O 1
ATOM 871 N N . ALA A 1 110 ? -9.715 -23.102 -24.472 1.00 92.88 110 ALA A N 1
ATOM 872 C CA . ALA A 1 110 ? -11.149 -23.316 -24.595 1.00 92.88 110 ALA A CA 1
ATOM 873 C C . ALA A 1 110 ? -11.757 -23.116 -23.209 1.00 92.88 110 ALA A C 1
ATOM 875 O O . ALA A 1 110 ? -11.289 -23.718 -22.237 1.00 92.88 110 ALA A O 1
ATOM 876 N N . SER A 1 111 ? -12.764 -22.261 -23.109 1.00 92.31 111 SER A N 1
ATOM 877 C CA . SER A 1 111 ? -13.410 -21.900 -21.853 1.00 92.31 111 SER A CA 1
ATOM 878 C C . SER A 1 111 ? -14.897 -22.195 -21.930 1.00 92.31 111 SER A C 1
ATOM 880 O O . SER A 1 111 ? -15.526 -21.979 -22.958 1.00 92.31 111 SER A O 1
ATOM 882 N N . VAL A 1 112 ? -15.453 -22.689 -20.833 1.00 93.88 112 VAL A N 1
ATOM 883 C CA . VAL A 1 112 ? -16.889 -22.867 -20.643 1.00 93.88 112 VAL A CA 1
ATOM 884 C C . VAL A 1 112 ? -17.283 -22.240 -19.315 1.00 93.88 112 VAL A C 1
ATOM 886 O O . VAL A 1 112 ? -16.571 -22.383 -18.318 1.00 93.88 112 VAL A O 1
ATOM 889 N N . GLY A 1 113 ? -18.402 -21.531 -19.296 1.00 91.88 113 GLY A N 1
ATOM 890 C CA . GLY A 1 113 ? -18.902 -20.836 -18.121 1.00 91.88 113 GLY A CA 1
ATOM 891 C C . GLY A 1 113 ? -20.415 -20.909 -18.017 1.00 91.88 113 GLY A C 1
ATOM 892 O O . GLY A 1 113 ? -21.116 -21.057 -19.016 1.00 91.88 113 GLY A O 1
ATOM 893 N N . ALA A 1 114 ? -20.905 -20.799 -16.790 1.00 92.19 114 ALA A N 1
ATOM 894 C CA . ALA A 1 114 ? -22.313 -20.653 -16.484 1.00 92.19 114 ALA A CA 1
ATOM 895 C C . ALA A 1 114 ? -22.507 -19.567 -15.422 1.00 92.19 114 ALA A C 1
ATOM 897 O O . ALA A 1 114 ? -21.733 -19.456 -14.468 1.00 92.19 114 ALA A O 1
ATOM 898 N N . GLU A 1 115 ? -23.568 -18.795 -15.589 1.00 92.06 115 GLU A N 1
ATOM 899 C CA . GLU A 1 115 ? -24.085 -17.816 -14.653 1.00 92.06 115 GLU A CA 1
ATOM 900 C C . GLU A 1 115 ? -25.525 -18.192 -14.301 1.00 92.06 115 GLU A C 1
ATOM 902 O O . GLU A 1 115 ? -26.333 -18.493 -15.176 1.00 92.06 115 GLU A O 1
ATOM 907 N N . PHE A 1 116 ? -25.838 -18.166 -13.012 1.00 92.00 116 PHE A N 1
ATOM 908 C CA . PHE A 1 116 ? -27.184 -18.282 -12.475 1.00 92.00 116 PHE A CA 1
ATOM 909 C C . PHE A 1 116 ? -27.572 -16.951 -11.839 1.00 92.00 116 PHE A C 1
ATOM 911 O O . PHE A 1 116 ? -26.916 -16.521 -10.891 1.00 92.00 116 PHE A O 1
ATOM 918 N N . ASN A 1 117 ? -28.625 -16.313 -12.344 1.00 88.44 117 ASN A N 1
ATOM 919 C CA . ASN A 1 117 ? -29.095 -15.005 -11.902 1.00 88.44 117 ASN A CA 1
ATOM 920 C C . ASN A 1 117 ? -30.358 -15.133 -11.042 1.00 88.44 117 ASN A C 1
ATOM 922 O O . ASN A 1 117 ? -31.486 -15.162 -11.531 1.00 88.44 117 ASN A O 1
ATOM 926 N N . ALA A 1 118 ? -30.169 -15.198 -9.731 1.00 81.31 118 ALA A N 1
ATOM 927 C CA . ALA A 1 118 ? -31.242 -15.302 -8.765 1.00 81.31 118 ALA A CA 1
ATOM 928 C C . ALA A 1 118 ? -31.815 -13.913 -8.425 1.00 81.31 118 ALA A C 1
ATOM 930 O O . ALA A 1 118 ? -31.117 -13.022 -7.936 1.00 81.31 118 ALA A O 1
ATOM 931 N N . TRP A 1 119 ? -33.120 -13.734 -8.654 1.00 75.38 119 TRP A N 1
ATOM 932 C CA . TRP A 1 119 ? -33.878 -12.532 -8.268 1.00 75.38 119 TRP A CA 1
ATOM 933 C C . TRP A 1 119 ? -33.340 -11.203 -8.835 1.00 75.38 119 TRP A C 1
ATOM 935 O O . TRP A 1 119 ? -33.649 -10.146 -8.289 1.00 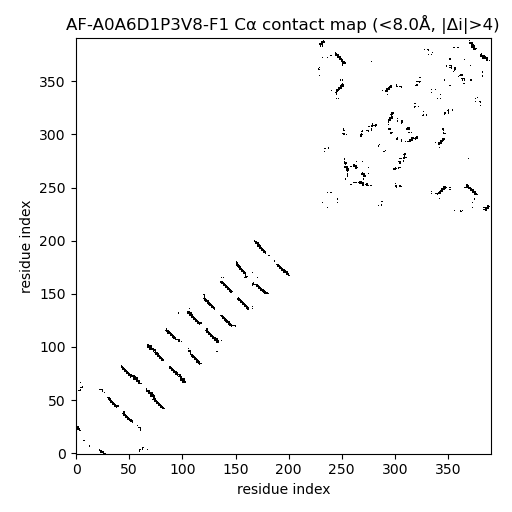75.38 119 TRP A O 1
ATOM 945 N N . LYS A 1 120 ? -32.564 -11.237 -9.930 1.00 76.69 120 LYS A N 1
ATOM 946 C CA . LYS A 1 120 ? -31.929 -10.085 -10.610 1.00 76.69 120 LYS A CA 1
ATOM 947 C C . LYS A 1 120 ? -30.868 -9.322 -9.806 1.00 76.69 120 LYS A C 1
ATOM 949 O O . LYS A 1 120 ? -30.184 -8.479 -10.376 1.00 76.69 120 LYS A O 1
ATOM 954 N N . TRP A 1 121 ? -30.709 -9.610 -8.515 1.00 77.88 121 TRP A N 1
ATOM 955 C CA . TRP A 1 121 ? -29.743 -8.936 -7.644 1.00 77.88 121 TRP A CA 1
ATOM 956 C C . TRP A 1 121 ? -28.645 -9.861 -7.116 1.00 77.88 121 TRP A C 1
ATOM 958 O O . TRP A 1 121 ? -27.725 -9.364 -6.480 1.00 77.88 121 TRP A O 1
ATOM 968 N N . ALA A 1 122 ? -28.717 -11.176 -7.337 1.00 85.81 122 ALA A N 1
ATOM 969 C CA . ALA A 1 122 ? -27.693 -12.118 -6.898 1.00 85.81 122 ALA A CA 1
ATOM 970 C C . ALA A 1 122 ? -27.301 -13.058 -8.039 1.00 85.81 122 ALA A C 1
ATOM 972 O O . ALA A 1 122 ? -28.142 -13.770 -8.578 1.00 85.81 122 ALA A O 1
ATOM 973 N N . GLN A 1 123 ? -26.018 -13.104 -8.383 1.00 89.31 123 GLN A N 1
ATOM 974 C CA . GLN A 1 123 ? -25.500 -13.957 -9.447 1.00 89.31 123 GLN A CA 1
ATOM 975 C C . GLN A 1 123 ? -24.466 -14.935 -8.902 1.00 89.31 123 GLN A C 1
ATOM 977 O O . GLN A 1 123 ? -23.584 -14.573 -8.125 1.00 89.31 123 GLN A O 1
ATOM 982 N N . LEU A 1 124 ? -24.544 -16.188 -9.331 1.00 89.81 124 LEU A N 1
ATOM 983 C CA . LEU A 1 124 ? -23.514 -17.192 -9.088 1.00 89.81 124 LEU A CA 1
ATOM 984 C C . LEU A 1 124 ? -22.878 -17.560 -10.418 1.00 89.81 124 LEU A C 1
ATOM 986 O O . LEU A 1 124 ? -23.582 -17.858 -11.377 1.00 89.81 124 LEU A O 1
ATOM 990 N N . ARG A 1 125 ? -21.547 -17.559 -10.473 1.00 88.25 125 ARG A N 1
ATOM 991 C CA . ARG A 1 125 ? -20.779 -17.876 -11.677 1.00 88.25 125 ARG A CA 1
ATOM 992 C C . ARG A 1 125 ? -19.838 -19.030 -11.411 1.00 88.25 125 ARG A C 1
ATOM 994 O O . ARG A 1 125 ? -19.176 -19.082 -10.376 1.00 88.25 125 ARG A O 1
ATOM 1001 N N . ALA A 1 126 ? -19.737 -19.930 -12.370 1.00 89.12 126 ALA A N 1
ATOM 1002 C CA . ALA A 1 126 ? -18.747 -20.990 -12.362 1.00 89.12 126 ALA A CA 1
ATOM 1003 C C . ALA A 1 126 ? -18.224 -21.197 -13.776 1.00 89.12 126 ALA A C 1
ATOM 1005 O O . ALA A 1 126 ? -18.948 -21.014 -14.752 1.00 89.12 126 ALA A O 1
ATOM 1006 N N . GLY A 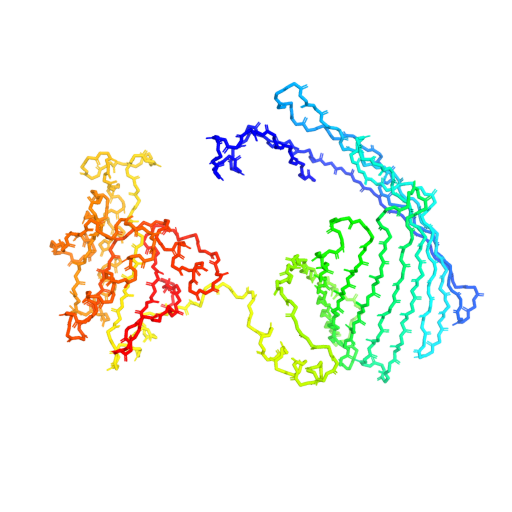1 127 ? -16.963 -21.585 -13.890 1.00 88.62 127 GLY A N 1
ATOM 1007 C CA . GLY A 1 127 ? -16.367 -21.822 -15.188 1.00 88.62 127 GLY A CA 1
ATOM 1008 C C . GLY A 1 127 ? -15.149 -22.715 -15.132 1.00 88.62 127 GLY A C 1
ATOM 1009 O O . GLY A 1 127 ? -14.590 -23.033 -14.079 1.00 88.62 127 GLY A O 1
ATOM 1010 N N . TYR A 1 128 ? -14.743 -23.136 -16.315 1.00 87.19 128 TYR A N 1
ATOM 1011 C CA . TYR A 1 128 ? -13.563 -23.935 -16.533 1.00 87.19 128 TYR A CA 1
ATOM 1012 C C . TYR A 1 128 ? -12.890 -23.486 -17.816 1.00 87.19 128 TYR A C 1
ATOM 1014 O O . TYR A 1 128 ? -13.537 -23.334 -18.847 1.00 87.19 128 TYR A O 1
ATOM 1022 N N . ARG A 1 129 ? -11.575 -23.307 -17.757 1.00 88.62 129 ARG A N 1
ATOM 1023 C CA . ARG A 1 129 ? -10.746 -23.061 -18.932 1.00 88.62 129 ARG A CA 1
ATOM 1024 C C . ARG A 1 129 ? -9.705 -24.158 -19.063 1.00 88.62 129 ARG A C 1
ATOM 1026 O O . ARG A 1 129 ? -8.965 -24.442 -18.118 1.00 88.62 129 ARG A O 1
ATOM 1033 N N . GLN A 1 130 ? -9.615 -24.739 -20.246 1.00 89.69 130 GLN A N 1
ATOM 1034 C CA . GLN A 1 130 ? -8.622 -25.734 -20.613 1.00 89.69 130 GLN A CA 1
ATOM 1035 C C . GLN A 1 130 ? -7.587 -25.086 -21.520 1.00 89.69 130 GLN A C 1
ATOM 1037 O O . GLN A 1 130 ? -7.938 -24.512 -22.549 1.00 89.69 130 GLN A O 1
ATOM 1042 N N . ASN A 1 131 ? -6.305 -25.200 -21.169 1.00 87.44 131 ASN A N 1
ATOM 1043 C CA . ASN A 1 131 ? -5.256 -24.864 -22.123 1.00 87.44 131 ASN A CA 1
ATOM 1044 C C . ASN A 1 131 ? -5.196 -25.973 -23.188 1.00 87.44 131 ASN A C 1
ATOM 1046 O O . ASN A 1 131 ? -4.947 -27.134 -22.879 1.00 87.44 131 ASN A O 1
ATOM 1050 N N . MET A 1 132 ? -5.468 -25.626 -24.439 1.00 88.50 132 MET A N 1
ATOM 1051 C CA . MET A 1 132 ? -5.414 -26.532 -25.587 1.00 88.50 132 MET A CA 1
ATOM 1052 C C . MET A 1 132 ? -3.990 -26.683 -26.127 1.00 88.50 132 MET A C 1
ATOM 1054 O O . MET A 1 132 ? -3.683 -27.658 -26.805 1.00 88.50 132 MET A O 1
ATOM 1058 N N . ALA A 1 133 ? -3.108 -25.726 -25.822 1.00 84.50 133 ALA A N 1
ATOM 1059 C CA . ALA A 1 133 ? -1.722 -25.743 -26.279 1.00 84.50 133 ALA A CA 1
ATOM 1060 C C . ALA A 1 133 ? -0.788 -26.554 -25.358 1.00 84.50 133 ALA A C 1
ATOM 1062 O O . ALA A 1 133 ? 0.306 -26.929 -25.776 1.00 84.50 133 ALA A O 1
ATOM 1063 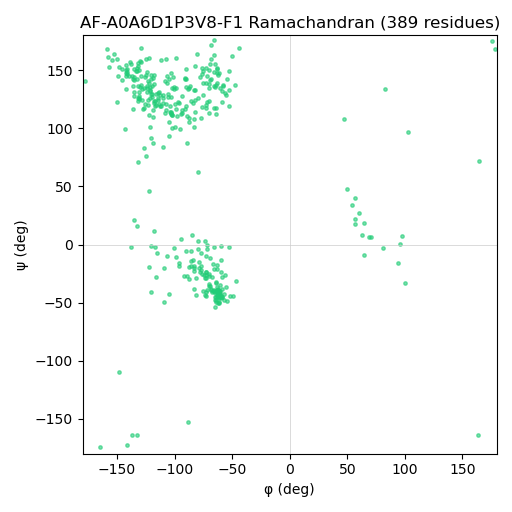N N . SER A 1 134 ? -1.190 -26.832 -24.111 1.00 77.56 134 SER A N 1
ATOM 1064 C CA . SER A 1 134 ? -0.453 -27.709 -23.191 1.00 77.56 134 SER A CA 1
ATOM 1065 C C . SER A 1 134 ? -1.352 -28.280 -22.090 1.00 77.56 134 SER A C 1
ATOM 1067 O O . SER A 1 134 ? -2.383 -27.710 -21.755 1.00 77.56 134 SER A O 1
ATOM 1069 N N . ASN A 1 135 ? -0.909 -29.358 -21.434 1.00 67.25 135 ASN A N 1
ATOM 1070 C CA . ASN A 1 135 ? -1.613 -29.952 -20.285 1.00 67.25 135 ASN A CA 1
ATOM 1071 C C . ASN A 1 135 ? -1.506 -29.123 -18.981 1.00 67.25 135 ASN A C 1
ATOM 1073 O O . ASN A 1 135 ? -1.991 -29.546 -17.931 1.00 67.25 135 ASN A O 1
ATOM 1077 N N . SER A 1 136 ? -0.860 -27.953 -19.017 1.00 66.38 136 SER A N 1
ATOM 1078 C CA . SER A 1 136 ? -0.648 -27.058 -17.873 1.00 66.38 136 SER A CA 1
ATOM 1079 C C . SER A 1 136 ? -1.329 -25.703 -18.092 1.00 66.38 136 SER A C 1
ATOM 1081 O O . SER A 1 136 ? -1.399 -25.195 -19.208 1.00 66.38 136 SER A O 1
ATOM 1083 N N . GLY A 1 137 ? -1.829 -25.085 -17.018 1.00 71.25 137 GLY A N 1
ATOM 1084 C CA . GLY A 1 137 ? -2.445 -23.750 -17.080 1.00 71.25 137 GLY A CA 1
ATOM 1085 C C . GLY A 1 137 ? -3.971 -23.736 -17.217 1.00 71.25 137 GLY A C 1
ATOM 1086 O O . GLY A 1 137 ? -4.558 -22.648 -17.225 1.00 71.25 137 GLY A O 1
ATOM 1087 N N . SER A 1 138 ? -4.611 -24.909 -17.259 1.00 80.06 138 SER A N 1
ATOM 1088 C CA . SER A 1 138 ? -6.063 -25.054 -17.097 1.00 80.06 138 SER A CA 1
ATOM 1089 C C . SER A 1 138 ? -6.500 -24.596 -15.707 1.00 80.06 138 SER A C 1
ATOM 1091 O O . SER A 1 138 ? -5.737 -24.737 -14.747 1.00 80.06 138 SER A O 1
ATOM 1093 N N . ALA A 1 139 ? -7.706 -24.045 -15.583 1.00 80.12 139 ALA A N 1
ATOM 1094 C CA . ALA A 1 139 ? -8.210 -23.527 -14.317 1.00 80.12 139 ALA A CA 1
ATOM 1095 C C . ALA A 1 139 ? -9.729 -23.641 -14.182 1.00 80.12 139 ALA A C 1
ATOM 1097 O O . ALA A 1 139 ? -10.460 -23.458 -15.149 1.00 80.12 139 ALA A O 1
ATOM 1098 N N . PHE A 1 140 ? -10.178 -23.893 -12.958 1.00 80.19 140 PHE A N 1
ATOM 1099 C CA . PHE A 1 140 ? -11.559 -23.718 -12.530 1.00 80.19 140 PHE A CA 1
ATOM 1100 C C . PHE A 1 140 ? -11.744 -22.309 -11.984 1.00 80.19 140 PHE A C 1
ATOM 1102 O O . PHE A 1 140 ? -10.855 -21.786 -11.306 1.00 80.19 140 PHE A O 1
ATOM 1109 N N . THR A 1 141 ? -12.897 -21.715 -12.256 1.00 79.50 141 THR A N 1
ATOM 1110 C CA . THR A 1 141 ? -13.296 -20.402 -11.762 1.00 79.50 141 THR A CA 1
ATOM 1111 C C . THR A 1 141 ? -14.627 -20.508 -11.032 1.00 79.50 141 THR A C 1
ATOM 1113 O O . THR A 1 141 ? -15.492 -21.311 -11.383 1.00 79.50 141 THR A O 1
ATOM 1116 N N . ALA A 1 142 ? -14.785 -19.703 -9.991 1.00 81.00 142 ALA A N 1
ATOM 1117 C CA . ALA A 1 142 ? -16.045 -19.525 -9.290 1.00 81.00 142 ALA A CA 1
ATOM 1118 C C . ALA A 1 142 ? -16.179 -18.058 -8.889 1.00 81.00 142 ALA A C 1
ATOM 1120 O O . ALA A 1 142 ? -15.184 -17.408 -8.567 1.00 81.00 142 ALA A O 1
ATOM 1121 N N . GLY A 1 143 ? -17.396 -17.535 -8.903 1.00 77.88 143 GLY A N 1
ATOM 1122 C CA . GLY A 1 143 ? -17.661 -16.156 -8.546 1.00 77.88 143 GLY A CA 1
ATOM 1123 C C . GLY A 1 143 ? -19.072 -15.945 -8.033 1.00 77.88 143 GLY A C 1
ATOM 1124 O O . GLY A 1 143 ? -19.976 -16.738 -8.286 1.00 77.88 143 GLY A O 1
ATOM 1125 N N . VAL A 1 144 ? -19.230 -14.858 -7.296 1.00 83.56 144 VAL A N 1
ATOM 1126 C CA . VAL A 1 144 ? -20.506 -14.369 -6.790 1.00 83.56 144 VAL A CA 1
ATOM 1127 C C . VAL A 1 144 ? -20.622 -12.893 -7.142 1.00 83.56 144 VAL A C 1
ATOM 1129 O O . VAL A 1 144 ? -19.652 -12.149 -7.001 1.00 83.56 144 VAL A O 1
ATOM 1132 N N . GLY A 1 145 ? -21.789 -12.498 -7.627 1.00 82.44 145 GLY A N 1
ATOM 1133 C CA . GLY A 1 145 ? -22.155 -11.128 -7.952 1.00 82.44 145 GLY A CA 1
ATOM 1134 C C . GLY A 1 145 ? -23.359 -10.708 -7.124 1.00 82.44 145 GLY A C 1
ATOM 1135 O O . GLY A 1 145 ? -24.248 -11.524 -6.868 1.00 82.44 145 GLY A O 1
ATOM 1136 N N . ILE A 1 146 ? -23.385 -9.456 -6.683 1.00 82.12 146 ILE A N 1
ATOM 1137 C CA . ILE A 1 146 ? -24.592 -8.833 -6.144 1.00 82.12 146 ILE A CA 1
ATOM 1138 C C . ILE A 1 146 ? -24.843 -7.499 -6.839 1.00 82.12 146 ILE A C 1
ATOM 1140 O O . ILE A 1 146 ? -23.929 -6.686 -6.978 1.00 82.12 146 ILE A O 1
ATOM 1144 N N . SER A 1 147 ? -26.089 -7.280 -7.246 1.00 81.81 147 SER A N 1
ATOM 1145 C CA . SER A 1 147 ? -26.557 -6.102 -7.969 1.00 81.81 147 SER A CA 1
ATOM 1146 C C . SER A 1 147 ? -27.841 -5.509 -7.370 1.00 81.81 147 SER A C 1
ATOM 1148 O O . SER A 1 147 ? -28.918 -5.639 -7.959 1.00 81.81 147 SER A O 1
ATOM 1150 N N . PRO A 1 148 ? -27.793 -4.867 -6.181 1.00 72.50 148 PRO A N 1
ATOM 1151 C CA . PRO A 1 148 ? -28.980 -4.276 -5.571 1.00 72.50 148 PRO A CA 1
ATOM 1152 C C . PRO A 1 148 ? -29.600 -3.231 -6.504 1.00 72.50 148 PRO A C 1
ATOM 1154 O O . PRO A 1 148 ? -28.936 -2.269 -6.900 1.00 72.50 148 PRO A O 1
ATOM 1157 N N . PHE A 1 149 ? -30.877 -3.433 -6.842 1.00 72.00 149 PHE A N 1
ATOM 1158 C CA . PHE A 1 149 ? -31.670 -2.556 -7.715 1.00 72.00 149 PHE A CA 1
ATOM 1159 C C . PHE A 1 149 ? -31.081 -2.318 -9.117 1.00 72.00 149 PHE A C 1
ATOM 1161 O O . PHE A 1 149 ? -31.491 -1.369 -9.774 1.00 72.00 149 PHE A O 1
ATOM 1168 N N . ASP A 1 150 ? -30.146 -3.164 -9.569 1.00 69.50 150 ASP A N 1
ATOM 1169 C CA . ASP A 1 150 ? -29.441 -3.011 -10.854 1.00 69.50 150 ASP A CA 1
ATOM 1170 C C . ASP A 1 150 ? -28.634 -1.695 -10.974 1.00 69.50 150 ASP A C 1
ATOM 1172 O O . ASP A 1 150 ? -28.443 -1.144 -12.054 1.00 69.50 150 ASP A O 1
ATOM 1176 N N . VAL A 1 151 ? -28.186 -1.156 -9.830 1.00 66.31 151 VAL A N 1
ATOM 1177 C CA . VAL A 1 151 ? -27.421 0.104 -9.747 1.00 66.31 151 VAL A CA 1
ATOM 1178 C C . VAL A 1 151 ? -25.964 -0.159 -9.366 1.00 66.31 151 VAL A C 1
ATOM 1180 O O . VAL A 1 151 ? -25.019 0.332 -9.977 1.00 66.31 151 VAL A O 1
ATOM 1183 N N . VAL A 1 152 ? -25.742 -0.946 -8.319 1.00 66.44 152 VAL A N 1
ATOM 1184 C CA . VAL A 1 152 ? -24.394 -1.207 -7.800 1.00 66.44 152 VAL A CA 1
ATOM 1185 C C . VAL A 1 152 ? -24.053 -2.656 -8.062 1.00 66.44 152 VAL A C 1
ATOM 1187 O O . VAL A 1 152 ? -24.726 -3.502 -7.506 1.00 66.44 152 VAL A O 1
ATOM 1190 N N . HIS A 1 153 ? -23.006 -2.958 -8.827 1.00 70.06 153 HIS A N 1
ATOM 1191 C CA . HIS A 1 153 ? -22.569 -4.331 -9.077 1.00 70.06 153 HIS A CA 1
ATOM 1192 C C . HIS A 1 153 ? -21.266 -4.611 -8.317 1.00 70.06 153 HIS A C 1
ATOM 1194 O O . HIS A 1 153 ? -20.245 -3.933 -8.480 1.00 70.06 153 HIS A O 1
ATOM 1200 N N . ILE A 1 154 ? -21.308 -5.606 -7.436 1.00 73.19 154 ILE A N 1
ATOM 1201 C CA . ILE A 1 154 ? -20.150 -6.069 -6.673 1.00 73.19 154 ILE A CA 1
ATOM 1202 C C . ILE A 1 154 ? -19.902 -7.519 -7.050 1.00 73.19 154 ILE A C 1
ATOM 1204 O O . ILE A 1 154 ? -20.719 -8.382 -6.734 1.00 73.19 154 ILE A O 1
ATOM 1208 N N . ASP A 1 155 ? -18.751 -7.790 -7.659 1.00 76.44 155 ASP A N 1
ATOM 1209 C CA . ASP A 1 155 ? -18.375 -9.119 -8.118 1.00 76.44 155 ASP A CA 1
ATOM 1210 C C . ASP A 1 155 ? -17.088 -9.592 -7.435 1.00 76.44 155 ASP A C 1
ATOM 1212 O O . ASP A 1 155 ? -16.040 -8.937 -7.451 1.00 76.44 155 ASP A O 1
ATOM 1216 N N . VAL A 1 156 ? -17.150 -10.782 -6.846 1.00 74.12 156 VAL A N 1
ATOM 1217 C CA . VAL A 1 156 ? -16.003 -11.466 -6.247 1.00 74.12 156 VAL A CA 1
ATOM 1218 C C . VAL A 1 156 ? -15.792 -12.770 -6.990 1.00 74.12 156 VAL A C 1
ATOM 1220 O O . VAL A 1 156 ? -16.685 -13.611 -7.038 1.00 74.12 156 VAL A O 1
ATOM 1223 N N . SER A 1 157 ? -14.595 -12.970 -7.538 1.00 75.56 157 SER A N 1
ATOM 1224 C CA . SER A 1 157 ? -14.247 -14.193 -8.260 1.00 75.56 157 SER A CA 1
ATOM 1225 C C . SER A 1 157 ? -12.918 -14.775 -7.789 1.00 75.56 157 SER A C 1
ATOM 1227 O O . SER A 1 157 ? -12.020 -14.067 -7.327 1.00 75.56 157 SER A O 1
ATOM 1229 N N . GLY A 1 158 ? -12.798 -16.092 -7.891 1.00 71.69 158 GLY A N 1
ATOM 1230 C CA . GLY A 1 158 ? -11.588 -16.841 -7.603 1.00 71.69 158 GLY A CA 1
ATOM 1231 C C . GLY A 1 158 ? -11.318 -17.873 -8.687 1.00 71.69 158 GLY A C 1
ATOM 1232 O O . GLY A 1 158 ? -12.242 -18.391 -9.315 1.00 71.69 158 GLY A O 1
ATOM 1233 N N . LEU A 1 159 ? -10.041 -18.192 -8.889 1.00 75.19 159 LEU A N 1
ATOM 1234 C CA . LEU A 1 159 ? -9.619 -19.239 -9.815 1.00 75.19 159 LEU A CA 1
ATOM 1235 C C . LEU A 1 159 ? -8.549 -20.151 -9.215 1.00 75.19 159 LEU A C 1
ATOM 1237 O O . LEU A 1 159 ? -7.672 -19.696 -8.478 1.00 75.19 159 LEU A O 1
ATOM 1241 N N . VAL A 1 160 ? -8.607 -21.435 -9.561 1.00 69.31 160 VAL A N 1
ATOM 1242 C CA . VAL A 1 160 ? -7.659 -22.478 -9.142 1.00 69.31 160 VAL A CA 1
ATOM 1243 C C . VAL A 1 160 ? -7.218 -23.254 -10.373 1.00 69.31 160 VAL A C 1
ATOM 1245 O O . VAL A 1 160 ? -8.063 -23.723 -11.130 1.00 69.31 160 VAL A O 1
ATOM 1248 N N . GLY A 1 161 ? -5.909 -23.404 -10.588 1.00 70.19 161 GLY A N 1
ATOM 1249 C CA . GLY A 1 161 ? -5.382 -24.008 -11.815 1.00 70.19 161 GLY A CA 1
ATOM 1250 C C . GLY A 1 161 ? -4.369 -25.128 -11.622 1.00 70.19 161 GLY A C 1
ATOM 1251 O O . GLY A 1 161 ? -3.877 -25.379 -10.525 1.00 70.19 161 GLY A O 1
ATOM 1252 N N . THR A 1 162 ? -4.062 -25.816 -12.722 1.00 59.66 162 THR A N 1
ATOM 1253 C CA . THR A 1 162 ? -3.185 -26.998 -12.764 1.00 59.66 162 THR A CA 1
ATOM 1254 C C . THR A 1 162 ? -1.696 -26.657 -12.835 1.00 59.66 162 THR A C 1
ATOM 1256 O O . THR A 1 162 ? -0.861 -27.496 -12.497 1.00 59.66 162 THR A O 1
ATOM 1259 N N . ASP A 1 163 ? -1.352 -25.427 -13.226 1.00 59.59 163 ASP A N 1
ATOM 1260 C CA . ASP A 1 163 ? 0.017 -24.898 -13.194 1.00 59.59 163 ASP A CA 1
ATOM 1261 C C . ASP A 1 163 ? 0.501 -24.769 -11.733 1.00 59.59 163 ASP A C 1
ATOM 1263 O O . ASP A 1 163 ? -0.259 -24.271 -10.902 1.00 59.59 163 ASP A O 1
ATOM 1267 N N . PRO A 1 164 ? 1.742 -25.156 -11.377 1.00 47.19 164 PRO A N 1
ATOM 1268 C CA . PRO A 1 164 ? 2.318 -24.912 -10.050 1.00 47.19 164 PRO A CA 1
ATOM 1269 C C . PRO A 1 164 ? 2.134 -23.477 -9.522 1.00 47.19 164 PRO A C 1
ATOM 1271 O O . PRO A 1 164 ? 1.965 -23.287 -8.318 1.00 47.19 164 PRO A O 1
ATOM 1274 N N . ARG A 1 165 ? 2.102 -22.470 -10.408 1.00 48.19 165 ARG A N 1
ATOM 1275 C CA . ARG A 1 165 ? 1.840 -21.060 -10.065 1.00 48.19 165 ARG A CA 1
ATOM 1276 C C . ARG A 1 165 ? 0.373 -20.781 -9.709 1.00 48.19 165 ARG A C 1
ATOM 1278 O O . ARG A 1 165 ? 0.108 -19.831 -8.980 1.00 48.19 165 ARG A O 1
ATOM 1285 N N . LEU A 1 166 ? -0.553 -21.611 -10.191 1.00 43.28 166 LEU A N 1
ATOM 1286 C CA . LEU A 1 166 ? -2.009 -21.537 -9.993 1.00 43.28 166 LEU A CA 1
ATOM 1287 C C . LEU A 1 166 ? -2.552 -22.605 -9.017 1.00 43.28 166 LEU A C 1
ATOM 1289 O O . LEU A 1 166 ? -3.712 -22.530 -8.617 1.00 43.28 166 LEU A O 1
ATOM 1293 N N . ARG A 1 167 ? -1.724 -23.584 -8.618 1.00 38.56 167 ARG A N 1
ATOM 1294 C CA . ARG A 1 167 ? -2.081 -24.725 -7.751 1.00 38.56 167 ARG A CA 1
ATOM 1295 C C . ARG A 1 167 ? -2.285 -24.360 -6.278 1.00 38.56 167 ARG A C 1
ATOM 1297 O O . ARG A 1 167 ? -3.001 -25.069 -5.578 1.00 38.56 167 ARG A O 1
ATOM 1304 N N . CYS A 1 168 ? -1.648 -23.292 -5.790 1.00 34.16 168 CYS A N 1
ATOM 1305 C CA . CYS A 1 168 ? -1.739 -22.860 -4.382 1.00 34.16 168 CYS A CA 1
ATOM 1306 C C . CYS A 1 168 ? -1.872 -21.338 -4.183 1.00 34.16 168 CYS A C 1
ATOM 1308 O O . CYS A 1 168 ? -2.013 -20.894 -3.047 1.00 34.16 168 CYS A O 1
ATOM 1310 N N . ASN A 1 169 ? -1.848 -20.548 -5.262 1.00 37.62 169 ASN A N 1
ATOM 1311 C CA . ASN A 1 169 ? -2.160 -19.120 -5.244 1.00 37.62 169 ASN A CA 1
ATOM 1312 C C . ASN A 1 169 ? -3.486 -18.925 -5.973 1.00 37.62 169 ASN A C 1
ATOM 1314 O O . ASN A 1 169 ? -3.498 -18.640 -7.173 1.00 37.62 169 ASN A O 1
ATOM 1318 N N . GLY A 1 170 ? -4.596 -19.110 -5.257 1.00 36.53 170 GLY A N 1
ATOM 1319 C CA . GLY A 1 170 ? -5.887 -18.666 -5.768 1.00 36.53 170 GLY A CA 1
ATOM 1320 C C . GLY A 1 170 ? -5.755 -17.194 -6.144 1.00 36.53 170 GLY A C 1
ATOM 1321 O O . GLY A 1 170 ? -5.362 -16.373 -5.313 1.00 36.53 170 GLY A O 1
ATOM 1322 N N . THR A 1 171 ? -5.974 -16.871 -7.417 1.00 38.28 171 THR A N 1
ATOM 1323 C CA . THR A 1 171 ? -6.054 -15.467 -7.818 1.00 38.28 171 THR A CA 1
ATOM 1324 C C . THR A 1 171 ? -7.478 -15.051 -7.527 1.00 38.28 171 THR A C 1
ATOM 1326 O O . THR A 1 171 ? -8.408 -15.545 -8.162 1.00 38.28 171 THR A O 1
ATOM 1329 N N . THR A 1 172 ? -7.640 -14.232 -6.493 1.00 36.62 172 THR A N 1
ATOM 1330 C CA . THR A 1 172 ? -8.915 -13.593 -6.194 1.00 36.62 172 THR A CA 1
ATOM 1331 C C . THR A 1 172 ? -8.920 -12.258 -6.917 1.00 36.62 172 THR A C 1
ATOM 1333 O O . THR A 1 172 ? -8.079 -11.397 -6.636 1.00 36.62 172 THR A O 1
ATOM 1336 N N . SER A 1 173 ? -9.843 -12.117 -7.861 1.00 38.34 173 SER A N 1
ATOM 1337 C CA . SER A 1 173 ? -10.091 -10.874 -8.576 1.00 38.34 173 SER A CA 1
ATOM 1338 C C . SER A 1 173 ? -11.421 -10.331 -8.077 1.00 38.34 173 SER A C 1
ATOM 1340 O O . SER A 1 173 ? -12.471 -10.958 -8.243 1.00 38.34 173 SER A O 1
ATOM 1342 N N . VAL A 1 174 ? -11.348 -9.192 -7.392 1.00 36.50 174 VAL A N 1
ATOM 1343 C CA . VAL A 1 174 ? -12.527 -8.445 -6.951 1.00 36.50 174 VAL A CA 1
ATOM 1344 C C . VAL A 1 174 ? -12.732 -7.305 -7.936 1.00 36.50 174 VAL A C 1
ATOM 1346 O O . VAL A 1 174 ? -11.825 -6.483 -8.116 1.00 36.50 174 VAL A O 1
ATOM 1349 N N . HIS A 1 175 ? -13.899 -7.289 -8.574 1.00 37.81 175 HIS A N 1
ATOM 1350 C CA . HIS A 1 175 ? -14.323 -6.243 -9.491 1.00 37.81 175 HIS A CA 1
ATOM 1351 C C . HIS A 1 175 ? -15.452 -5.452 -8.828 1.00 37.81 175 HIS A C 1
ATOM 1353 O O . HIS A 1 175 ? -16.476 -6.010 -8.442 1.00 37.81 175 HIS A O 1
ATOM 1359 N N . PHE A 1 176 ? -15.248 -4.145 -8.680 1.00 35.69 176 PHE A N 1
ATOM 1360 C CA . PHE A 1 176 ? -16.307 -3.221 -8.285 1.00 35.69 176 PHE A CA 1
ATOM 1361 C C . PHE A 1 176 ? -16.747 -2.455 -9.527 1.00 35.69 176 PHE A C 1
ATOM 1363 O O . PHE A 1 176 ? -15.923 -1.768 -10.139 1.00 35.69 176 PHE A O 1
ATOM 1370 N N . LEU A 1 177 ? -18.021 -2.586 -9.890 1.00 36.50 177 LEU A N 1
ATOM 1371 C CA . LEU A 1 177 ? -18.645 -1.840 -10.972 1.00 36.50 177 LEU A CA 1
ATOM 1372 C C . LEU A 1 177 ? -19.823 -1.055 -10.385 1.00 36.50 177 LEU A C 1
ATOM 1374 O O . LEU A 1 177 ? -20.890 -1.592 -10.108 1.00 36.50 177 LEU A O 1
ATOM 1378 N N . ILE A 1 178 ? -19.618 0.239 -10.157 1.00 37.03 178 ILE A N 1
ATOM 1379 C CA . ILE A 1 178 ? -20.686 1.130 -9.693 1.00 37.03 178 ILE A CA 1
ATOM 1380 C C . ILE A 1 178 ? -21.301 1.783 -10.930 1.00 37.03 178 ILE A C 1
ATOM 1382 O O . ILE A 1 178 ? -20.638 2.585 -11.588 1.00 37.03 178 ILE A O 1
ATOM 1386 N N . THR A 1 179 ? -22.557 1.456 -11.231 1.00 37.41 179 THR A N 1
ATOM 1387 C CA . THR A 1 179 ? -23.310 2.062 -12.331 1.00 37.41 179 THR A CA 1
ATOM 1388 C C . THR A 1 179 ? -24.277 3.082 -11.734 1.00 37.41 179 THR A C 1
ATOM 1390 O O . THR A 1 179 ? -25.321 2.730 -11.207 1.00 37.41 179 THR A O 1
ATOM 1393 N N . VAL A 1 180 ? -23.948 4.374 -11.766 1.00 37.44 180 VAL A N 1
ATOM 1394 C CA . VAL A 1 180 ? -24.890 5.406 -11.297 1.00 37.44 180 VAL A CA 1
ATOM 1395 C C . VAL A 1 180 ? -25.783 5.812 -12.474 1.00 37.44 180 VAL A C 1
ATOM 1397 O O . VAL A 1 180 ? -25.284 6.474 -13.385 1.00 37.44 180 VAL A O 1
ATOM 1400 N N . PRO A 1 181 ? -27.085 5.462 -12.510 1.00 33.88 181 PRO A N 1
ATOM 1401 C CA . PRO A 1 181 ? -27.982 6.030 -13.498 1.00 33.88 181 PRO A CA 1
ATOM 1402 C C . PRO A 1 181 ? -28.201 7.500 -13.133 1.00 33.88 181 PRO A C 1
ATOM 1404 O O . PRO A 1 181 ? -28.787 7.822 -12.098 1.00 33.88 181 PRO A O 1
ATOM 1407 N N . ALA A 1 182 ? -27.718 8.414 -13.972 1.00 32.47 182 ALA A N 1
ATOM 1408 C CA . ALA A 1 182 ? -28.161 9.798 -13.897 1.00 32.47 182 ALA A CA 1
ATOM 1409 C C . ALA A 1 182 ? -29.659 9.850 -14.263 1.00 32.47 182 ALA A C 1
ATOM 1411 O O . ALA A 1 182 ? -30.069 9.208 -15.237 1.00 32.47 182 ALA A O 1
ATOM 1412 N N . PRO A 1 183 ? -30.500 10.594 -13.524 1.00 33.44 183 PRO A N 1
ATOM 1413 C CA . PRO A 1 183 ? -31.902 10.735 -13.885 1.00 33.44 183 PRO A CA 1
ATOM 1414 C C . PRO A 1 183 ? -32.003 11.460 -15.236 1.00 33.44 183 PRO A C 1
ATOM 1416 O O . PRO A 1 183 ? -31.682 12.640 -15.345 1.00 33.44 183 PRO A O 1
ATOM 1419 N N . GLY A 1 184 ? -32.449 10.742 -16.272 1.00 38.50 184 GLY A N 1
ATOM 1420 C CA . GLY A 1 184 ? -32.826 11.319 -17.566 1.00 38.50 184 GLY A CA 1
ATOM 1421 C C . GLY A 1 184 ? -31.790 11.284 -18.698 1.00 38.50 184 GLY A C 1
ATOM 1422 O O . GLY A 1 184 ? -32.072 11.847 -19.754 1.00 38.50 184 GLY A O 1
ATOM 1423 N N . THR A 1 185 ? -30.637 10.617 -18.567 1.00 32.56 185 THR A N 1
ATOM 1424 C CA . THR A 1 185 ? -29.663 10.498 -19.675 1.00 32.56 185 THR A CA 1
ATOM 1425 C C . THR A 1 185 ? -29.148 9.069 -19.885 1.00 32.56 185 THR A C 1
ATOM 1427 O O . THR A 1 185 ? -28.960 8.303 -18.945 1.00 32.56 185 THR A O 1
ATOM 1430 N N . LYS A 1 186 ? -28.961 8.700 -21.166 1.00 31.77 186 LYS A N 1
ATOM 1431 C CA . LYS A 1 186 ? -28.411 7.412 -21.647 1.00 31.77 186 LYS A CA 1
ATOM 1432 C C . LYS A 1 186 ? -27.055 7.094 -20.976 1.00 31.77 186 LYS A C 1
ATOM 1434 O O . LYS A 1 186 ? -26.329 8.036 -20.660 1.00 31.77 186 LYS A O 1
ATOM 1439 N N . PRO A 1 187 ? -26.703 5.806 -20.771 1.00 33.56 187 PRO A N 1
ATOM 1440 C CA . PRO A 1 187 ? -25.709 5.395 -19.780 1.00 33.56 187 PRO A CA 1
ATOM 1441 C C . PRO A 1 187 ? -24.319 5.945 -20.111 1.00 33.56 187 PRO A C 1
ATOM 1443 O O . PRO A 1 187 ? -23.738 5.625 -21.148 1.00 33.56 187 PRO A O 1
ATOM 1446 N N . GLY A 1 188 ? -23.799 6.784 -19.217 1.00 27.03 188 GLY A N 1
ATOM 1447 C CA . GLY A 1 188 ? -22.477 7.389 -19.304 1.00 27.03 188 GLY A CA 1
ATOM 1448 C C . GLY A 1 188 ? -21.679 7.115 -18.033 1.00 27.03 188 GLY A C 1
ATOM 1449 O O . GLY A 1 188 ? -22.086 7.524 -16.952 1.00 27.03 188 GLY A O 1
ATOM 1450 N N . GLY A 1 189 ? -20.529 6.457 -18.197 1.00 26.34 189 GLY A N 1
ATOM 1451 C CA . GLY A 1 189 ? -19.487 6.311 -17.176 1.00 26.34 189 GLY A CA 1
ATOM 1452 C C . GLY A 1 189 ? -19.447 4.944 -16.493 1.00 26.34 189 GLY A C 1
ATOM 1453 O O . GLY A 1 189 ? -20.150 4.710 -15.519 1.00 26.34 189 GLY A O 1
ATOM 1454 N N . ILE A 1 190 ? -18.560 4.064 -16.970 1.00 29.20 190 ILE A N 1
ATOM 1455 C CA . ILE A 1 190 ? -18.176 2.809 -16.309 1.00 29.20 190 ILE A CA 1
ATOM 1456 C C . ILE A 1 190 ? -16.847 3.051 -15.574 1.00 29.20 190 ILE A C 1
ATOM 1458 O O . ILE A 1 190 ? -15.831 3.321 -16.215 1.00 29.20 190 ILE A O 1
ATOM 1462 N N . PHE A 1 191 ? -16.834 2.946 -14.242 1.00 28.20 191 PHE A N 1
ATOM 1463 C CA . PHE A 1 191 ? -15.603 2.930 -13.441 1.00 28.20 191 PHE A CA 1
ATOM 1464 C C . PHE A 1 191 ? -15.300 1.487 -13.017 1.00 28.20 191 PHE A C 1
ATOM 1466 O O . PHE A 1 191 ? -16.034 0.915 -12.216 1.00 28.20 191 PHE A O 1
ATOM 1473 N N . ILE A 1 192 ? -14.227 0.893 -13.555 1.00 26.75 192 ILE A N 1
ATOM 1474 C CA . ILE A 1 192 ? -13.785 -0.472 -13.217 1.00 26.75 192 ILE A CA 1
ATOM 1475 C C . ILE A 1 192 ? -12.579 -0.384 -12.281 1.00 26.75 192 ILE A C 1
ATOM 1477 O O . ILE A 1 192 ? -11.490 0.006 -12.702 1.00 26.75 192 ILE A O 1
ATOM 1481 N N . PHE A 1 193 ? -12.744 -0.811 -11.027 1.00 26.61 193 PHE A N 1
ATOM 1482 C CA . PHE A 1 193 ? -11.624 -1.063 -10.116 1.00 26.61 193 PHE A CA 1
ATOM 1483 C C . PHE A 1 193 ? -11.381 -2.574 -10.021 1.00 26.61 193 PHE A C 1
ATOM 1485 O O . PHE A 1 193 ? -12.209 -3.305 -9.481 1.00 26.61 193 PHE A O 1
ATOM 1492 N N . SER A 1 194 ? -10.243 -3.046 -10.546 1.00 26.02 194 SER A N 1
ATOM 1493 C CA . SER A 1 194 ? -9.818 -4.452 -10.471 1.00 26.02 194 SER A CA 1
ATOM 1494 C C . SER A 1 194 ? -8.718 -4.615 -9.423 1.00 26.02 194 SER A C 1
ATOM 1496 O O . SER A 1 194 ? -7.601 -4.126 -9.595 1.00 26.02 194 SER A O 1
ATOM 1498 N N . LEU A 1 195 ? -9.005 -5.333 -8.337 1.00 25.73 195 LEU A N 1
ATOM 1499 C CA . LEU A 1 195 ? -8.038 -5.657 -7.285 1.00 25.73 195 LEU A CA 1
ATOM 1500 C C . LEU A 1 195 ? -7.601 -7.122 -7.412 1.00 25.73 195 LEU A C 1
ATOM 1502 O O . LEU A 1 195 ? -8.335 -8.025 -7.024 1.00 25.73 195 LEU A O 1
ATOM 1506 N N . ASN A 1 196 ? -6.381 -7.351 -7.909 1.00 27.09 196 ASN A N 1
ATOM 1507 C CA . ASN A 1 196 ? -5.748 -8.674 -7.921 1.00 27.09 196 ASN A CA 1
ATOM 1508 C C . ASN A 1 196 ? -4.869 -8.833 -6.673 1.00 27.09 196 ASN A C 1
ATOM 1510 O O . ASN A 1 196 ? -3.883 -8.112 -6.516 1.00 27.09 196 ASN A O 1
ATOM 1514 N N . ASN A 1 197 ? -5.200 -9.774 -5.788 1.00 27.42 197 ASN A N 1
ATOM 1515 C CA . ASN A 1 197 ? -4.328 -10.174 -4.680 1.00 27.42 197 ASN A CA 1
ATOM 1516 C C . ASN A 1 197 ? -4.027 -11.680 -4.784 1.00 27.42 197 ASN A C 1
ATOM 1518 O O . ASN A 1 197 ? -4.938 -12.502 -4.820 1.00 27.42 197 ASN A O 1
ATOM 1522 N N . MET A 1 198 ? -2.740 -12.043 -4.791 1.00 24.58 198 MET A N 1
ATOM 1523 C CA . MET A 1 198 ? -2.279 -13.425 -4.607 1.00 24.58 198 MET A CA 1
ATOM 1524 C C . MET A 1 198 ? -2.250 -13.739 -3.106 1.00 24.58 198 MET A C 1
ATOM 1526 O O . MET A 1 198 ? -1.444 -13.159 -2.377 1.00 24.58 198 MET A O 1
ATOM 1530 N N . MET A 1 199 ? -3.101 -14.653 -2.636 1.00 26.44 199 MET A N 1
ATOM 1531 C CA . MET A 1 199 ? -3.070 -15.147 -1.253 1.00 26.44 199 MET A CA 1
ATOM 1532 C C . MET A 1 199 ? -2.484 -16.566 -1.194 1.00 26.44 199 MET A C 1
ATOM 1534 O O . MET A 1 199 ? -2.928 -17.454 -1.918 1.00 26.44 199 MET A O 1
ATOM 1538 N N . LYS A 1 200 ? -1.498 -16.779 -0.309 1.00 25.89 200 LYS A N 1
ATOM 1539 C CA . LYS A 1 200 ? -0.981 -18.104 0.082 1.00 25.89 200 LYS A CA 1
ATOM 1540 C C . LYS A 1 200 ? -1.673 -18.554 1.376 1.00 25.89 200 LYS A C 1
ATOM 1542 O O . LYS A 1 200 ? -1.498 -17.868 2.383 1.00 25.89 200 LYS A O 1
ATOM 1547 N N . PRO A 1 201 ? -2.372 -19.698 1.419 1.00 32.03 201 PRO A N 1
ATOM 1548 C CA . PRO A 1 201 ? -2.839 -20.262 2.678 1.00 32.03 201 PRO A CA 1
ATOM 1549 C C . PRO A 1 201 ? -1.767 -21.178 3.291 1.00 32.03 201 PRO A C 1
ATOM 1551 O O . PRO A 1 201 ? -1.173 -22.015 2.609 1.00 32.03 201 PRO A O 1
ATOM 1554 N N . ARG A 1 202 ? -1.519 -21.023 4.598 1.00 31.12 202 ARG A N 1
ATOM 1555 C CA . ARG A 1 202 ? -0.665 -21.908 5.400 1.00 31.12 202 ARG A CA 1
ATOM 1556 C C . ARG A 1 202 ? -1.542 -22.708 6.367 1.00 31.12 202 ARG A C 1
ATOM 1558 O O . ARG A 1 202 ? -2.233 -22.128 7.191 1.00 31.12 202 ARG A O 1
ATOM 1565 N N . SER A 1 203 ? -1.378 -24.027 6.292 1.00 29.02 203 SER A N 1
ATOM 1566 C CA . SER A 1 203 ? -1.775 -25.065 7.252 1.00 29.02 203 SER A CA 1
ATOM 1567 C C . SER A 1 203 ? -3.216 -25.595 7.244 1.00 29.02 203 SER A C 1
ATOM 1569 O O . SER A 1 203 ? -4.205 -24.876 7.217 1.00 29.02 203 SER A O 1
ATOM 1571 N N . SER A 1 204 ? -3.239 -26.927 7.301 1.00 40.97 204 SER A N 1
ATOM 1572 C CA . SER A 1 204 ? -4.334 -27.891 7.368 1.00 40.97 204 SER A CA 1
ATOM 1573 C C . SER A 1 204 ? -5.057 -27.844 8.716 1.00 40.97 204 SER A C 1
ATOM 1575 O O . SER A 1 204 ? -4.361 -27.841 9.720 1.00 40.97 204 SER A O 1
ATOM 1577 N N . TYR A 1 205 ? -6.399 -27.851 8.739 1.00 31.27 205 TYR A N 1
ATOM 1578 C CA . TYR A 1 205 ? -7.242 -28.776 9.528 1.00 31.27 205 TYR A CA 1
ATOM 1579 C C . TYR A 1 205 ? -8.757 -28.550 9.279 1.00 31.27 205 TYR A C 1
ATOM 1581 O O . TYR A 1 205 ? -9.216 -27.425 9.141 1.00 31.27 205 TYR A O 1
ATOM 1589 N N . SER A 1 206 ? -9.479 -29.681 9.220 1.00 28.48 206 SER A N 1
ATOM 1590 C CA . SER A 1 206 ? -10.932 -29.963 9.269 1.00 28.48 206 SER A CA 1
ATOM 1591 C C . SER A 1 206 ? -11.921 -29.149 8.410 1.00 28.48 206 SER A C 1
ATOM 1593 O O . SER A 1 206 ? -12.245 -27.994 8.666 1.00 28.48 206 SER A O 1
ATOM 1595 N N . LYS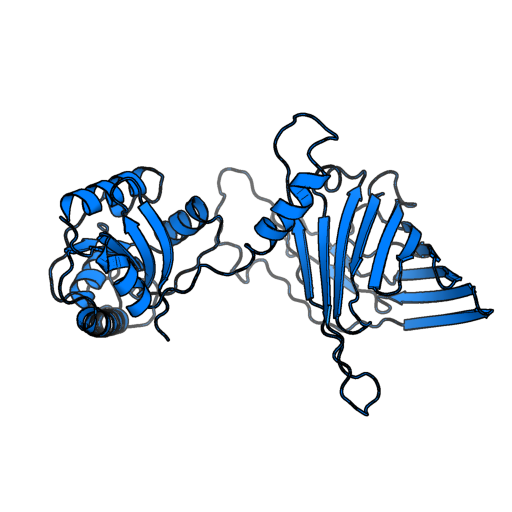 A 1 207 ? -12.450 -29.824 7.383 1.00 39.59 207 LYS A N 1
ATOM 1596 C CA . LYS A 1 207 ? -13.324 -29.311 6.319 1.00 39.59 207 LYS A CA 1
ATOM 1597 C C . LYS A 1 207 ? -14.801 -29.432 6.728 1.00 39.59 207 LYS A C 1
ATOM 1599 O O . LYS A 1 207 ? -15.163 -30.383 7.402 1.00 39.59 207 LYS A O 1
ATOM 1604 N N . THR A 1 208 ? -15.646 -28.535 6.216 1.00 37.59 208 THR A N 1
ATOM 1605 C CA . THR A 1 208 ? -17.127 -28.596 6.078 1.00 37.59 208 THR A CA 1
ATOM 1606 C C . THR A 1 208 ? -18.050 -27.883 7.081 1.00 37.59 208 THR A C 1
ATOM 1608 O O . THR A 1 208 ? -19.028 -27.317 6.609 1.00 37.59 208 THR A O 1
ATOM 1611 N N . ALA A 1 209 ? -17.759 -27.741 8.379 1.00 32.72 209 ALA A N 1
ATOM 1612 C CA . ALA A 1 209 ? -18.715 -27.073 9.296 1.00 32.72 209 ALA A CA 1
ATOM 1613 C C . ALA A 1 209 ? -18.451 -25.569 9.553 1.00 32.72 209 ALA A C 1
ATOM 1615 O O . ALA A 1 209 ? -19.334 -24.847 10.004 1.00 32.72 209 ALA A O 1
ATOM 1616 N N . PHE A 1 210 ? -17.257 -25.065 9.224 1.00 36.44 210 PHE A N 1
ATOM 1617 C CA . PHE A 1 210 ? -16.868 -23.666 9.475 1.00 36.44 210 PHE A CA 1
ATOM 1618 C C . PHE A 1 210 ? -17.295 -22.697 8.355 1.00 36.44 210 PHE A C 1
ATOM 1620 O O . PHE A 1 210 ? -17.293 -21.489 8.546 1.00 36.44 210 PHE A O 1
ATOM 1627 N N . ILE A 1 211 ? -17.683 -23.200 7.179 1.00 39.06 211 ILE A N 1
ATOM 1628 C CA . ILE A 1 211 ? -17.788 -22.405 5.938 1.00 39.06 211 ILE A CA 1
ATOM 1629 C C . ILE A 1 211 ? -18.959 -21.400 5.961 1.00 39.06 211 ILE A C 1
ATOM 1631 O O . ILE A 1 211 ? -18.861 -20.345 5.340 1.00 39.06 211 ILE A O 1
ATOM 1635 N N . LEU A 1 212 ? -20.025 -21.671 6.721 1.00 36.22 212 LEU A N 1
ATOM 1636 C CA . LEU A 1 212 ? -21.200 -20.790 6.822 1.00 36.22 212 LEU A CA 1
ATOM 1637 C C . LEU A 1 212 ? -21.126 -19.771 7.972 1.00 36.22 212 LEU A C 1
ATOM 1639 O O . LEU A 1 212 ? -21.695 -18.691 7.863 1.00 36.22 212 LEU A O 1
ATOM 1643 N N . LEU A 1 213 ? -20.399 -20.077 9.051 1.00 35.75 213 LEU A N 1
ATOM 1644 C CA . LEU A 1 213 ? -20.186 -19.136 10.162 1.00 35.75 213 LEU A CA 1
ATOM 1645 C C . LEU A 1 213 ? -18.947 -18.256 9.940 1.00 35.75 213 LEU A C 1
ATOM 1647 O O . LEU A 1 213 ? -18.914 -17.105 10.372 1.00 35.75 213 LEU A O 1
ATOM 1651 N N . PHE A 1 214 ? -17.961 -18.751 9.188 1.00 37.16 214 PHE A N 1
ATOM 1652 C CA . PHE A 1 214 ? -16.793 -17.972 8.789 1.00 37.16 214 PHE A CA 1
ATOM 1653 C C . PHE A 1 214 ? -17.114 -16.986 7.662 1.00 37.16 214 PHE A C 1
ATOM 1655 O O . PHE A 1 214 ? -16.461 -15.961 7.594 1.00 37.16 214 PHE A O 1
ATOM 1662 N N . SER A 1 215 ? -18.123 -17.210 6.812 1.00 38.66 215 SER A N 1
ATOM 1663 C CA . SER A 1 215 ? -18.464 -16.267 5.732 1.00 38.66 215 SER A CA 1
ATOM 1664 C C . SER A 1 215 ? -19.029 -14.942 6.259 1.00 38.66 215 SER A C 1
ATOM 1666 O O . SER A 1 215 ? -18.625 -13.884 5.786 1.00 38.66 215 SER A O 1
ATOM 1668 N N . VAL A 1 216 ? -19.869 -14.963 7.299 1.00 40.72 216 VAL A N 1
ATOM 1669 C CA . VAL A 1 216 ? -20.389 -13.733 7.928 1.00 40.72 216 VAL A CA 1
ATOM 1670 C C . VAL A 1 216 ? -19.297 -13.021 8.738 1.00 40.72 216 VAL A C 1
ATOM 1672 O O . VAL A 1 216 ? -19.159 -11.800 8.653 1.00 40.72 216 VAL A O 1
ATOM 1675 N N . PHE A 1 217 ? -18.445 -13.770 9.448 1.00 35.94 217 PHE A N 1
ATOM 1676 C CA . PHE A 1 217 ? -17.332 -13.183 10.205 1.00 35.94 217 PHE A CA 1
ATOM 1677 C C . PHE A 1 217 ? -16.197 -12.677 9.296 1.00 35.94 217 PHE A C 1
ATOM 1679 O O . PHE A 1 217 ? -15.526 -11.702 9.624 1.00 35.94 217 PHE A O 1
ATOM 1686 N N . LEU A 1 218 ? -16.008 -13.283 8.119 1.00 37.47 218 LEU A N 1
ATOM 1687 C CA . LEU A 1 218 ? -15.005 -12.879 7.137 1.00 37.47 218 LEU A CA 1
ATOM 1688 C C . LEU A 1 218 ? -15.498 -11.731 6.251 1.00 37.47 218 LEU A C 1
ATOM 1690 O O . LEU A 1 218 ? -14.668 -10.960 5.806 1.00 37.47 218 LEU A O 1
ATOM 1694 N N . VAL A 1 219 ? -16.804 -11.503 6.080 1.00 38.22 219 VAL A N 1
ATOM 1695 C CA . VAL A 1 219 ? -17.312 -10.240 5.498 1.00 38.22 219 VAL A CA 1
ATOM 1696 C C . VAL A 1 219 ? -17.111 -9.065 6.471 1.00 38.22 219 VAL A C 1
ATOM 1698 O O . VAL A 1 219 ? -16.723 -7.973 6.048 1.00 38.22 219 VAL A O 1
ATOM 1701 N N . ALA A 1 220 ? -17.237 -9.293 7.783 1.00 33.72 220 ALA A N 1
ATOM 1702 C CA . ALA A 1 220 ? -16.887 -8.293 8.797 1.00 33.72 220 ALA A CA 1
ATOM 1703 C C . ALA A 1 220 ? -15.360 -8.111 8.974 1.00 33.72 220 ALA A C 1
ATOM 1705 O O . ALA A 1 220 ? -14.903 -7.018 9.299 1.00 33.72 220 ALA A O 1
ATOM 1706 N N . ALA A 1 221 ? -14.549 -9.147 8.717 1.00 35.84 221 ALA A N 1
ATOM 1707 C CA . ALA A 1 221 ? -13.087 -9.056 8.789 1.00 35.84 221 ALA A CA 1
ATOM 1708 C C . ALA A 1 221 ? -12.427 -8.581 7.475 1.00 35.84 221 ALA A C 1
ATOM 1710 O O . ALA A 1 221 ? -11.401 -7.908 7.517 1.00 35.84 221 ALA A O 1
ATOM 1711 N N . VAL A 1 222 ? -13.011 -8.859 6.303 1.00 36.19 222 VAL A N 1
ATOM 1712 C CA . VAL A 1 222 ? -12.496 -8.444 4.976 1.00 36.19 222 VAL A CA 1
ATOM 1713 C C . VAL A 1 222 ? -12.925 -7.026 4.598 1.00 36.19 222 VAL A C 1
ATOM 1715 O O . VAL A 1 222 ? -12.287 -6.401 3.753 1.00 36.19 222 VAL A O 1
ATOM 1718 N N . THR A 1 223 ? -13.891 -6.430 5.301 1.00 34.97 223 THR A N 1
ATOM 1719 C CA . THR A 1 223 ? -14.122 -4.975 5.234 1.00 34.97 223 THR A CA 1
ATOM 1720 C C . THR A 1 223 ? -13.034 -4.151 5.947 1.00 34.97 223 THR A C 1
ATOM 1722 O O . THR A 1 223 ? -12.995 -2.932 5.796 1.00 34.97 223 THR A O 1
ATOM 1725 N N . LYS A 1 224 ? -12.049 -4.783 6.608 1.00 42.91 224 LYS A N 1
ATOM 1726 C CA . LYS A 1 224 ? -10.793 -4.136 7.026 1.00 42.91 224 LYS A CA 1
ATOM 1727 C C . LYS A 1 224 ? -9.581 -4.840 6.407 1.00 42.91 224 LYS A C 1
ATOM 1729 O O . LYS A 1 224 ? -9.038 -5.738 7.028 1.00 42.91 224 LYS A O 1
ATOM 1734 N N . ALA A 1 225 ? -9.102 -4.398 5.234 1.00 38.06 225 ALA A N 1
ATOM 1735 C CA . ALA A 1 225 ? -7.657 -4.230 4.943 1.00 38.06 225 ALA A CA 1
ATOM 1736 C C . ALA A 1 225 ? -7.311 -4.075 3.444 1.00 38.06 225 ALA A C 1
ATOM 1738 O O . ALA A 1 225 ? -6.580 -4.874 2.862 1.00 38.06 225 ALA A O 1
ATOM 1739 N N . LYS A 1 226 ? -7.645 -2.922 2.864 1.00 40.84 226 LYS A N 1
ATOM 1740 C CA . LYS A 1 226 ? -6.687 -2.208 1.996 1.00 40.84 226 LYS A CA 1
ATOM 1741 C C . LYS A 1 226 ? -6.647 -0.706 2.279 1.00 40.84 226 LYS A C 1
ATOM 1743 O O . LYS A 1 226 ? -6.166 0.059 1.458 1.00 40.84 226 LYS A O 1
ATOM 1748 N N . SER A 1 227 ? -7.086 -0.296 3.470 1.00 53.94 227 SER A N 1
ATOM 1749 C CA . SER A 1 227 ? -6.763 1.026 3.987 1.00 53.94 227 SER A CA 1
ATOM 1750 C C . SER A 1 227 ? -5.249 1.126 4.170 1.00 53.94 227 SER A C 1
ATOM 1752 O O . SER A 1 227 ? -4.595 0.167 4.614 1.00 53.94 227 SER A O 1
ATOM 1754 N N . SER A 1 228 ? -4.701 2.280 3.802 1.00 68.88 228 SER A N 1
ATOM 1755 C CA . SER A 1 228 ? -3.447 2.808 4.334 1.00 68.88 228 SER A CA 1
ATOM 1756 C C . SER A 1 228 ? -3.390 2.641 5.859 1.00 68.88 228 SER A C 1
ATOM 1758 O O . SER A 1 228 ? -4.387 2.299 6.501 1.00 68.88 228 SER A O 1
ATOM 1760 N N . LEU A 1 229 ? -2.220 2.861 6.464 1.00 79.69 229 LEU A N 1
ATOM 1761 C CA . LEU A 1 229 ? -2.194 3.061 7.915 1.00 79.69 229 LEU A CA 1
ATOM 1762 C C . LEU A 1 229 ? -3.284 4.079 8.307 1.00 79.69 229 LEU A C 1
ATOM 1764 O O . LEU A 1 229 ? -3.439 5.055 7.563 1.00 79.69 229 LEU A O 1
ATOM 1768 N N . PRO A 1 230 ? -4.035 3.841 9.400 1.00 85.69 230 PRO A N 1
ATOM 1769 C CA . PRO A 1 230 ? -5.016 4.801 9.890 1.00 85.69 230 PRO A CA 1
ATOM 1770 C C . PRO A 1 230 ? -4.346 6.159 10.058 1.00 85.69 230 PRO A C 1
ATOM 1772 O O . PRO A 1 230 ? -3.239 6.219 10.591 1.00 85.69 230 PRO A O 1
ATOM 1775 N N . ASP A 1 231 ? -4.976 7.215 9.561 1.00 87.94 231 ASP A N 1
ATOM 1776 C CA . ASP A 1 231 ? -4.533 8.577 9.833 1.00 87.94 231 ASP A CA 1
ATOM 1777 C C . ASP A 1 231 ? -5.030 8.974 11.221 1.00 87.94 231 ASP A C 1
ATOM 1779 O O . ASP A 1 231 ? -6.221 8.855 11.507 1.00 87.94 231 ASP A O 1
ATOM 1783 N N . ILE A 1 232 ? -4.101 9.406 12.067 1.00 87.88 232 ILE A N 1
ATOM 1784 C CA . ILE A 1 232 ? -4.345 9.862 13.432 1.00 87.88 232 ILE A CA 1
ATOM 1785 C C . ILE A 1 232 ? -3.924 11.329 13.507 1.00 87.88 232 ILE A C 1
ATOM 1787 O O . ILE A 1 232 ? -2.775 11.673 13.203 1.00 87.88 232 ILE A O 1
ATOM 1791 N N . THR A 1 233 ? -4.861 12.194 13.881 1.00 88.06 233 THR A N 1
ATOM 1792 C CA . THR A 1 233 ? -4.603 13.619 14.136 1.00 88.06 233 THR A CA 1
ATOM 1793 C C . THR A 1 233 ? -4.015 13.817 15.536 1.00 88.06 233 THR A C 1
ATOM 1795 O O . THR A 1 233 ? -4.108 12.929 16.389 1.00 88.06 233 THR A O 1
ATOM 1798 N N . LEU A 1 234 ? -3.418 14.982 15.815 1.00 84.25 234 LEU A N 1
ATOM 1799 C CA . LEU A 1 234 ? -2.912 15.273 17.165 1.00 84.25 234 LEU A CA 1
ATOM 1800 C C . LEU A 1 234 ? -4.035 15.333 18.211 1.00 84.25 234 LEU A C 1
ATOM 1802 O O . LEU A 1 234 ? -3.818 14.909 19.342 1.00 84.25 234 LEU A O 1
ATOM 1806 N N . GLU A 1 235 ? -5.237 15.776 17.838 1.00 85.56 235 GLU A N 1
ATOM 1807 C CA . GLU A 1 235 ? -6.394 15.775 18.745 1.00 85.56 235 GLU A CA 1
ATOM 1808 C C . GLU A 1 235 ? -6.858 14.350 19.074 1.00 85.56 235 GLU A C 1
ATOM 1810 O O . GLU A 1 235 ? -7.088 14.031 20.237 1.00 85.56 235 GLU A O 1
ATOM 1815 N N . GLN A 1 236 ? -6.887 13.444 18.092 1.00 87.56 236 GLN A N 1
ATOM 1816 C CA . GLN A 1 236 ? -7.169 12.027 18.357 1.00 87.56 236 GLN A CA 1
ATOM 1817 C C . GLN A 1 236 ? -6.090 11.394 19.244 1.00 87.56 236 GLN A C 1
ATOM 1819 O O . GLN A 1 236 ? -6.392 10.624 20.154 1.00 87.56 236 GLN A O 1
ATOM 1824 N N . ALA A 1 237 ? -4.819 11.739 19.025 1.00 88.25 237 ALA A N 1
ATOM 1825 C CA . ALA A 1 237 ? -3.738 11.285 19.894 1.00 88.25 237 ALA A CA 1
ATOM 1826 C C . ALA A 1 237 ? -3.873 11.838 21.324 1.00 88.25 237 ALA A C 1
ATOM 1828 O O . ALA A 1 237 ? -3.528 11.153 22.285 1.00 88.25 237 ALA A O 1
ATOM 1829 N N . LYS A 1 238 ? -4.406 13.055 21.483 1.00 87.69 238 LYS A N 1
ATOM 1830 C CA . LYS A 1 238 ? -4.672 13.671 22.787 1.00 87.69 238 LYS A CA 1
ATOM 1831 C C . LYS A 1 238 ? -5.789 12.948 23.536 1.00 87.69 238 LYS A C 1
ATOM 1833 O O . LYS A 1 238 ? -5.664 12.754 24.741 1.00 87.69 238 LYS A O 1
ATOM 1838 N N . GLU A 1 239 ? -6.831 12.508 22.833 1.00 88.00 239 GLU A N 1
ATOM 1839 C CA . GLU A 1 239 ? -7.875 11.649 23.407 1.00 88.00 239 GLU A CA 1
ATOM 1840 C C . GLU A 1 239 ? -7.290 10.320 23.903 1.00 88.00 239 GLU A C 1
ATOM 1842 O O . GLU A 1 239 ? -7.556 9.919 25.033 1.00 88.00 239 GLU A O 1
ATOM 1847 N N . ILE A 1 240 ? -6.423 9.673 23.113 1.00 86.31 240 ILE A N 1
ATOM 1848 C CA . ILE A 1 240 ? -5.742 8.428 23.518 1.00 86.31 240 ILE A CA 1
ATOM 1849 C C . ILE A 1 240 ? -4.845 8.657 24.748 1.00 86.31 240 ILE A C 1
ATOM 1851 O O . ILE A 1 240 ? -4.799 7.814 25.650 1.00 86.31 240 ILE A O 1
ATOM 1855 N N . ASN A 1 241 ? -4.159 9.804 24.800 1.00 85.75 241 ASN A N 1
ATOM 1856 C CA . ASN A 1 241 ? -3.281 10.196 25.905 1.00 85.75 241 ASN A CA 1
ATOM 1857 C C . ASN A 1 241 ? -4.025 10.429 27.232 1.00 85.75 241 ASN A C 1
ATOM 1859 O O . ASN A 1 241 ? -3.415 10.346 28.292 1.00 85.75 241 ASN A O 1
ATOM 1863 N N . ALA A 1 242 ? -5.337 10.693 27.217 1.00 84.81 242 ALA A N 1
ATOM 1864 C CA . ALA A 1 242 ? -6.088 10.930 28.453 1.00 84.81 242 ALA A CA 1
ATOM 1865 C C . ALA A 1 242 ? -5.935 9.775 29.462 1.00 84.81 242 ALA A C 1
ATOM 1867 O O . ALA A 1 242 ? -5.792 10.010 30.663 1.00 84.81 242 ALA A O 1
ATOM 1868 N N . ASP A 1 243 ? -5.874 8.539 28.959 1.00 81.81 243 ASP A N 1
ATOM 1869 C CA . ASP A 1 243 ? -5.767 7.340 29.789 1.00 81.81 243 ASP A CA 1
ATOM 1870 C C . ASP A 1 243 ? -4.389 6.656 29.715 1.00 81.81 243 ASP A C 1
ATOM 1872 O O . ASP A 1 243 ? -4.012 5.931 30.649 1.00 81.81 243 ASP A O 1
ATOM 1876 N N . ASN A 1 244 ? -3.601 6.926 28.664 1.00 87.88 244 ASN A N 1
ATOM 1877 C CA . ASN A 1 244 ? -2.437 6.124 28.271 1.00 87.88 244 ASN A CA 1
ATOM 1878 C C . ASN A 1 244 ? -1.176 6.958 28.008 1.00 87.88 244 ASN A C 1
ATOM 1880 O O . ASN A 1 244 ? -1.253 8.106 27.596 1.00 87.88 244 ASN A O 1
ATOM 1884 N N . THR A 1 245 ? 0.001 6.339 28.128 1.00 92.12 245 THR A N 1
ATOM 1885 C CA . THR A 1 245 ? 1.243 6.915 27.585 1.00 92.12 245 THR A CA 1
ATOM 1886 C C . THR A 1 245 ? 1.225 6.817 26.060 1.00 92.12 245 THR A C 1
ATOM 1888 O O . THR A 1 245 ? 1.166 5.703 25.532 1.00 92.12 245 THR A O 1
ATOM 1891 N N . VAL A 1 246 ? 1.356 7.942 25.351 1.00 95.06 246 VAL A N 1
ATOM 1892 C CA . VAL A 1 246 ? 1.477 7.964 23.883 1.00 95.06 246 VAL A CA 1
ATOM 1893 C C . VAL A 1 246 ? 2.933 8.150 23.455 1.00 95.06 246 VAL A C 1
ATOM 1895 O O . VAL A 1 246 ? 3.664 8.982 23.992 1.00 95.06 246 VAL A O 1
ATOM 1898 N N . ILE A 1 247 ? 3.354 7.361 22.467 1.00 97.31 247 ILE A N 1
ATOM 1899 C CA . ILE A 1 247 ? 4.672 7.377 21.837 1.00 97.31 247 ILE A CA 1
ATOM 1900 C C . ILE A 1 247 ? 4.528 7.824 20.383 1.00 97.31 247 ILE A C 1
ATOM 1902 O O . ILE A 1 247 ? 3.893 7.154 19.566 1.00 97.31 247 ILE A O 1
ATOM 1906 N N . PHE A 1 248 ? 5.198 8.917 20.041 1.00 97.44 248 PHE A N 1
ATOM 1907 C CA . PHE A 1 248 ? 5.309 9.423 18.680 1.00 97.44 248 PHE A CA 1
ATOM 1908 C C . PHE A 1 248 ? 6.684 9.071 18.115 1.00 97.44 248 PHE A C 1
ATOM 1910 O O . PHE A 1 248 ? 7.703 9.607 18.552 1.00 97.44 248 PHE A O 1
ATOM 1917 N N . LEU A 1 249 ? 6.733 8.177 17.128 1.00 97.69 249 LEU A N 1
ATOM 1918 C CA . LEU A 1 249 ? 7.975 7.796 16.459 1.00 97.69 249 LEU A CA 1
ATOM 1919 C C . LEU A 1 249 ? 8.103 8.533 15.132 1.00 97.69 249 LEU A C 1
ATOM 1921 O O . LEU A 1 249 ? 7.504 8.130 14.138 1.00 97.69 249 LEU A O 1
ATOM 1925 N N . PHE A 1 250 ? 8.911 9.584 15.109 1.00 97.75 250 PHE A N 1
ATOM 1926 C CA . PHE A 1 250 ? 9.161 10.411 13.935 1.00 97.75 250 PHE A CA 1
ATOM 1927 C C . PHE A 1 250 ? 10.358 9.902 13.133 1.00 97.75 250 PHE A C 1
ATOM 1929 O O . PHE A 1 250 ? 11.392 9.508 13.679 1.00 97.75 250 PHE A O 1
ATOM 1936 N N . ARG A 1 251 ? 10.269 9.977 11.804 1.00 97.44 251 ARG A N 1
ATOM 1937 C CA . ARG A 1 251 ? 11.449 9.892 10.942 1.00 97.44 251 ARG A CA 1
ATOM 1938 C C . ARG A 1 251 ? 12.271 11.166 11.127 1.00 97.44 251 ARG A C 1
ATOM 1940 O O . ARG A 1 251 ? 11.712 12.258 11.109 1.00 97.44 251 ARG A O 1
ATOM 1947 N N . HIS A 1 252 ? 13.595 11.034 11.206 1.00 97.44 252 HIS A N 1
ATOM 1948 C CA . HIS A 1 252 ? 14.507 12.185 11.181 1.00 97.44 252 HIS A CA 1
ATOM 1949 C C . HIS A 1 252 ? 14.224 13.156 10.018 1.00 97.44 252 HIS A C 1
ATOM 1951 O O . HIS A 1 252 ? 13.600 12.785 9.022 1.00 97.44 252 HIS A O 1
ATOM 1957 N N . GLY A 1 253 ? 14.732 14.383 10.121 1.00 95.94 253 GLY A N 1
ATOM 1958 C CA . GLY A 1 253 ? 14.681 15.398 9.075 1.00 95.94 253 GLY A CA 1
ATOM 1959 C C . GLY A 1 253 ? 15.486 15.032 7.824 1.00 95.94 253 GLY A C 1
ATOM 1960 O O . GLY A 1 253 ? 16.152 13.991 7.753 1.00 95.94 253 GLY A O 1
ATOM 1961 N N . GLU A 1 254 ? 15.399 15.891 6.813 1.00 97.00 254 GLU A N 1
ATOM 1962 C CA . GLU A 1 254 ? 16.080 15.703 5.532 1.00 97.00 254 GLU A CA 1
ATOM 1963 C C . GLU A 1 254 ? 17.591 15.520 5.721 1.00 97.00 254 GLU A C 1
ATOM 1965 O O . GLU A 1 254 ? 18.241 16.307 6.402 1.00 97.00 254 GLU A O 1
ATOM 1970 N N . ARG A 1 255 ? 18.152 14.462 5.128 1.00 96.12 255 ARG A N 1
ATOM 1971 C CA . ARG A 1 255 ? 19.573 14.118 5.285 1.00 96.12 255 ARG A CA 1
ATOM 1972 C C . ARG A 1 255 ? 20.448 15.057 4.471 1.00 96.12 255 ARG A C 1
ATOM 1974 O O . ARG A 1 255 ? 20.133 15.281 3.306 1.00 96.12 255 ARG A O 1
ATOM 1981 N N . CYS A 1 256 ? 21.580 15.489 5.027 1.00 95.00 256 CYS A N 1
ATOM 1982 C CA . CYS A 1 256 ? 22.508 16.300 4.245 1.00 95.00 256 CYS A CA 1
ATOM 1983 C C . CYS A 1 256 ? 23.262 15.492 3.178 1.00 95.00 256 CYS A C 1
ATOM 1985 O O . CYS A 1 256 ? 23.384 15.923 2.040 1.00 95.00 256 CYS A O 1
ATOM 1987 N N . ASP A 1 257 ? 23.711 14.276 3.492 1.00 92.38 257 ASP A N 1
ATOM 1988 C CA . ASP A 1 257 ? 24.466 13.431 2.554 1.00 92.38 257 ASP A CA 1
ATOM 1989 C C . ASP A 1 257 ? 23.685 12.947 1.314 1.00 92.38 257 ASP A C 1
ATOM 1991 O O . ASP A 1 257 ? 24.248 12.243 0.476 1.00 92.38 257 ASP A O 1
ATOM 1995 N N . ARG A 1 258 ? 22.394 13.279 1.199 1.00 89.69 258 ARG A N 1
ATOM 1996 C CA . ARG A 1 258 ? 21.512 12.880 0.088 1.00 89.69 258 ARG A CA 1
ATOM 1997 C C . ARG A 1 258 ? 20.695 14.039 -0.487 1.00 89.69 258 ARG A C 1
ATOM 1999 O O . ARG A 1 258 ? 19.694 13.787 -1.152 1.00 89.69 258 ARG A O 1
ATOM 2006 N N . SER A 1 259 ? 21.075 15.276 -0.186 1.00 89.25 259 SER A N 1
ATOM 2007 C CA . SER A 1 259 ? 20.390 16.480 -0.650 1.00 89.25 259 SER A CA 1
ATOM 2008 C C . SER A 1 259 ? 21.416 17.479 -1.171 1.00 89.25 259 SER A C 1
ATOM 2010 O O . SER A 1 259 ? 22.537 17.538 -0.669 1.00 89.25 259 SER A O 1
ATOM 2012 N N . ASP A 1 260 ? 21.018 18.281 -2.155 1.00 91.50 260 ASP A N 1
ATOM 2013 C CA . ASP A 1 260 ? 21.821 19.404 -2.652 1.00 91.50 260 ASP A CA 1
ATOM 2014 C C . ASP A 1 260 ? 21.707 20.640 -1.737 1.00 91.50 260 ASP A C 1
ATOM 2016 O O . ASP A 1 260 ? 22.364 21.659 -1.957 1.00 91.50 260 ASP A O 1
ATOM 2020 N N . MET A 1 261 ? 20.868 20.563 -0.697 1.00 92.25 261 MET A N 1
ATOM 2021 C CA . MET A 1 261 ? 20.670 21.637 0.271 1.00 92.25 261 MET A CA 1
ATOM 2022 C C . MET A 1 261 ? 21.847 21.747 1.257 1.00 92.25 261 MET A C 1
ATOM 2024 O O . MET A 1 261 ? 22.440 20.732 1.631 1.00 92.25 261 MET A O 1
ATOM 2028 N N . PRO A 1 262 ? 22.165 22.957 1.762 1.00 94.75 262 PRO A N 1
ATOM 2029 C CA . PRO A 1 262 ? 23.263 23.146 2.708 1.00 94.75 262 PRO A CA 1
ATOM 2030 C C . PRO A 1 262 ? 23.116 22.303 3.984 1.00 94.75 262 PRO A C 1
ATOM 2032 O O . PRO A 1 262 ? 22.033 22.239 4.578 1.00 94.75 262 PRO A O 1
ATOM 2035 N N . CYS A 1 263 ? 24.217 21.701 4.445 1.00 96.44 263 CYS A N 1
ATOM 2036 C CA . CYS A 1 263 ? 24.260 21.028 5.745 1.00 96.44 263 CYS A CA 1
ATOM 2037 C C . CYS A 1 263 ? 24.167 22.049 6.877 1.00 96.44 263 CYS A C 1
ATOM 2039 O O . CYS A 1 263 ? 24.809 23.096 6.823 1.00 96.44 263 CYS A O 1
ATOM 2041 N N . TYR A 1 264 ? 23.451 21.704 7.949 1.00 95.38 264 TYR A N 1
ATOM 2042 C CA . TYR A 1 264 ? 23.535 22.469 9.194 1.00 95.38 264 TYR A CA 1
ATOM 2043 C C . TYR A 1 264 ? 24.926 22.353 9.844 1.00 95.38 264 TYR A C 1
ATOM 2045 O O . TYR A 1 264 ? 25.462 23.325 10.369 1.00 95.38 264 TYR A O 1
ATOM 2053 N N . SER A 1 265 ? 25.513 21.154 9.813 1.00 92.38 265 SER A N 1
ATOM 2054 C CA . SER A 1 265 ? 26.872 20.900 10.303 1.00 92.38 265 SER A CA 1
ATOM 2055 C C . SER A 1 265 ? 27.545 19.780 9.501 1.00 92.38 265 SER A C 1
ATOM 2057 O O . SER A 1 265 ? 27.864 19.979 8.332 1.00 92.38 265 SER A O 1
ATOM 2059 N N . ASP A 1 266 ? 27.753 18.603 10.095 1.00 90.31 266 ASP A N 1
ATOM 2060 C CA . ASP A 1 266 ? 28.390 17.461 9.439 1.00 90.31 266 ASP A CA 1
ATOM 2061 C C . ASP A 1 266 ? 27.473 16.790 8.397 1.00 90.31 266 ASP A C 1
ATOM 2063 O O . ASP A 1 266 ? 26.245 16.777 8.536 1.00 90.31 266 ASP A O 1
ATOM 2067 N N . LYS A 1 267 ? 28.074 16.166 7.372 1.00 91.88 267 LYS A N 1
ATOM 2068 C CA . LYS A 1 267 ? 27.346 15.476 6.291 1.00 91.88 267 LYS A CA 1
ATOM 2069 C C . LYS A 1 267 ? 26.444 14.342 6.788 1.00 91.88 267 LYS A C 1
ATOM 2071 O O . LYS A 1 267 ? 25.430 14.061 6.154 1.00 91.88 267 LYS A O 1
ATOM 2076 N N . SER A 1 268 ? 26.769 13.704 7.915 1.00 94.06 268 SER A N 1
ATOM 2077 C CA . SER A 1 268 ? 25.945 12.646 8.523 1.00 94.06 268 SER A CA 1
ATOM 2078 C C . SER A 1 268 ? 24.656 13.154 9.197 1.00 94.06 268 SER A C 1
ATOM 2080 O O . SER A 1 268 ? 23.802 12.344 9.588 1.00 94.06 268 SER A O 1
ATOM 2082 N N . GLY A 1 269 ? 24.518 14.476 9.335 1.00 95.81 269 GLY A N 1
ATOM 2083 C CA . GLY A 1 269 ? 23.386 15.171 9.937 1.00 95.81 269 GLY A CA 1
ATOM 2084 C C . GLY A 1 269 ? 22.255 15.513 8.964 1.00 95.81 269 GLY A C 1
ATOM 2085 O O . GLY A 1 269 ? 22.024 14.831 7.959 1.00 95.81 269 GLY A O 1
ATOM 2086 N N . ILE A 1 270 ? 21.517 16.574 9.295 1.00 97.62 270 ILE A N 1
ATOM 2087 C CA . ILE A 1 270 ? 20.398 17.090 8.496 1.00 97.62 270 ILE A CA 1
ATOM 2088 C C . ILE A 1 270 ? 20.738 18.405 7.777 1.00 97.62 270 ILE A C 1
ATOM 2090 O O . ILE A 1 270 ? 21.688 19.110 8.131 1.00 97.62 270 ILE A O 1
ATOM 2094 N N . THR A 1 271 ? 19.974 18.715 6.730 1.00 98.00 271 THR A N 1
ATOM 2095 C CA . THR A 1 271 ? 20.064 19.989 5.994 1.00 98.00 271 THR A CA 1
ATOM 2096 C C . THR A 1 271 ? 19.573 21.152 6.863 1.00 98.00 271 THR A C 1
ATOM 2098 O O . THR A 1 271 ? 18.801 20.936 7.798 1.00 98.00 271 THR A O 1
ATOM 2101 N N . ILE A 1 272 ? 19.961 22.392 6.544 1.00 96.50 272 ILE A N 1
ATOM 2102 C CA . ILE A 1 272 ? 19.420 23.600 7.201 1.00 96.50 272 ILE A CA 1
ATOM 2103 C C . ILE A 1 272 ? 17.886 23.607 7.110 1.00 96.50 272 ILE A C 1
ATOM 2105 O O . ILE A 1 272 ? 17.205 23.705 8.128 1.00 96.50 272 ILE A O 1
ATOM 2109 N N . THR A 1 273 ? 17.324 23.369 5.925 1.00 96.44 273 THR A N 1
ATOM 2110 C CA . THR A 1 273 ? 15.868 23.256 5.736 1.00 96.44 273 THR A CA 1
ATOM 2111 C C . THR A 1 273 ? 15.251 22.114 6.550 1.00 96.44 273 THR A C 1
ATOM 2113 O O . THR A 1 273 ? 14.133 22.232 7.052 1.00 96.44 273 THR A O 1
ATOM 2116 N N . GLY A 1 274 ? 15.970 21.004 6.729 1.00 96.44 274 GLY A N 1
ATOM 2117 C CA . GLY A 1 274 ? 15.574 19.923 7.625 1.00 96.44 274 GLY A CA 1
ATOM 2118 C C . GLY A 1 274 ? 15.473 20.374 9.085 1.00 96.44 274 GLY A C 1
ATOM 2119 O O . GLY A 1 274 ? 14.524 19.976 9.761 1.00 96.44 274 GLY A O 1
ATOM 2120 N N . THR A 1 275 ? 16.397 21.223 9.558 1.00 97.44 275 THR A N 1
ATOM 2121 C CA . THR A 1 275 ? 16.345 21.799 10.917 1.00 97.44 275 THR A CA 1
ATOM 2122 C C . THR A 1 275 ? 15.134 22.714 11.105 1.00 97.44 275 THR A C 1
ATOM 2124 O O . THR A 1 275 ? 14.397 22.554 12.076 1.00 97.44 275 THR A O 1
ATOM 2127 N N . GLU A 1 276 ? 14.863 23.598 10.141 1.00 96.94 276 GLU A N 1
ATOM 2128 C CA . GLU A 1 276 ? 13.737 24.539 10.179 1.00 96.94 276 GLU A CA 1
ATOM 2129 C C . GLU A 1 276 ? 12.397 23.799 10.203 1.00 96.94 276 GLU A C 1
ATOM 2131 O O . GLU A 1 276 ? 11.530 24.098 11.022 1.00 96.94 276 GLU A O 1
ATOM 2136 N N . LYS A 1 277 ? 12.235 22.779 9.348 1.00 96.88 277 LYS A N 1
ATOM 2137 C CA . LYS A 1 277 ? 11.019 21.955 9.322 1.00 96.88 277 LYS A CA 1
ATOM 2138 C C . LYS A 1 277 ? 10.827 21.173 10.620 1.00 96.88 277 LYS A C 1
ATOM 2140 O O . LYS A 1 277 ? 9.699 21.070 11.093 1.00 96.88 277 LYS A O 1
ATOM 2145 N N . ALA A 1 278 ? 11.903 20.638 11.203 1.00 97.62 278 ALA A N 1
ATOM 2146 C CA . ALA A 1 278 ? 11.829 19.944 12.488 1.00 97.62 278 ALA A CA 1
ATOM 2147 C C . ALA A 1 278 ? 11.382 20.897 13.605 1.00 97.62 278 ALA A C 1
ATOM 2149 O O . ALA A 1 278 ? 10.506 20.543 14.387 1.00 97.62 278 ALA A O 1
ATOM 2150 N N . GLN A 1 279 ? 11.925 22.117 13.629 1.00 97.62 279 GLN A N 1
ATOM 2151 C CA . GLN A 1 279 ? 11.536 23.151 14.585 1.00 97.62 279 GLN A CA 1
ATOM 2152 C C . GLN A 1 279 ? 10.077 23.585 14.410 1.00 97.62 279 GLN A C 1
ATOM 2154 O O . GLN A 1 279 ? 9.345 23.677 15.390 1.00 97.62 279 GLN A O 1
ATOM 2159 N N . GLN A 1 280 ? 9.629 23.819 13.175 1.00 95.88 280 GLN A N 1
ATOM 2160 C CA . GLN A 1 280 ? 8.237 24.176 12.890 1.00 95.88 280 GLN A CA 1
ATOM 2161 C C . GLN A 1 280 ? 7.264 23.079 13.331 1.00 95.88 280 GLN A C 1
ATOM 2163 O O . GLN A 1 280 ? 6.235 23.381 13.932 1.00 95.88 280 GLN A O 1
ATOM 2168 N N . GLU A 1 281 ? 7.594 21.816 13.059 1.00 94.44 281 GLU A N 1
ATOM 2169 C CA . GLU A 1 281 ? 6.781 20.681 13.495 1.00 94.44 281 GLU A CA 1
ATOM 2170 C C . GLU A 1 281 ? 6.749 20.573 15.022 1.00 94.44 281 GLU A C 1
ATOM 2172 O O . GLU A 1 281 ? 5.687 20.394 15.609 1.00 94.44 281 GLU A O 1
ATOM 2177 N N . GLY A 1 282 ? 7.892 20.772 15.674 1.00 94.94 282 GLY A N 1
ATOM 2178 C CA . GLY A 1 282 ? 8.002 20.803 17.126 1.00 94.94 282 GLY A CA 1
ATOM 2179 C C . GLY A 1 282 ? 7.176 21.906 17.789 1.00 94.94 282 GLY A C 1
ATOM 2180 O O . GLY A 1 282 ? 6.496 21.655 18.782 1.00 94.94 282 GLY A O 1
ATOM 2181 N N . ILE A 1 283 ? 7.169 23.113 17.207 1.00 93.38 283 ILE A N 1
ATOM 2182 C CA . ILE A 1 283 ? 6.335 24.234 17.669 1.00 93.38 283 ILE A CA 1
ATOM 2183 C C . ILE A 1 283 ? 4.853 23.872 17.568 1.00 93.38 283 ILE A C 1
ATOM 2185 O O . ILE A 1 283 ? 4.116 24.098 18.524 1.00 93.38 283 ILE A O 1
ATOM 2189 N N . LYS A 1 284 ? 4.416 23.285 16.443 1.00 90.81 284 LYS A N 1
ATOM 2190 C CA . LYS A 1 284 ? 3.029 22.819 16.273 1.00 90.81 284 LYS A CA 1
ATOM 2191 C C . LYS A 1 284 ? 2.680 21.724 17.273 1.00 90.81 284 LYS A C 1
ATOM 2193 O O . LYS A 1 284 ? 1.628 21.781 17.888 1.00 90.81 284 LYS A O 1
ATOM 2198 N N . PHE A 1 285 ? 3.568 20.755 17.463 1.00 92.06 285 PHE A N 1
ATOM 2199 C CA . PHE A 1 285 ? 3.364 19.659 18.401 1.00 92.06 285 PHE A CA 1
ATOM 2200 C C . PHE A 1 285 ? 3.222 20.163 19.846 1.00 92.06 285 PHE A C 1
ATOM 2202 O O . PHE A 1 285 ? 2.323 19.736 20.571 1.00 92.06 285 PHE A O 1
ATOM 2209 N N . ALA A 1 286 ? 4.060 21.123 20.246 1.00 91.94 286 ALA A N 1
ATOM 2210 C CA . ALA A 1 286 ? 4.076 21.688 21.592 1.00 91.94 286 ALA A CA 1
ATOM 2211 C C . ALA A 1 286 ? 2.816 22.496 21.952 1.00 91.94 286 ALA A C 1
ATOM 2213 O O . ALA A 1 286 ? 2.573 22.719 23.139 1.00 91.94 286 ALA A O 1
ATOM 2214 N N . THR A 1 287 ? 1.998 22.918 20.975 1.00 90.31 287 THR A N 1
ATOM 2215 C CA . THR A 1 287 ? 0.708 23.571 21.269 1.00 90.31 287 THR A CA 1
ATOM 2216 C C . THR A 1 287 ? -0.321 22.595 21.844 1.00 90.31 287 THR A C 1
ATOM 2218 O O . THR A 1 287 ? -1.215 23.017 22.575 1.00 90.31 287 THR A O 1
ATOM 2221 N N . ILE A 1 288 ? -0.180 21.299 21.544 1.00 88.06 288 ILE A N 1
ATOM 2222 C CA . ILE A 1 288 ? -1.090 20.233 21.983 1.00 88.06 288 ILE A CA 1
ATOM 2223 C C . ILE A 1 288 ? -0.454 19.406 23.105 1.00 88.06 288 ILE A C 1
ATOM 2225 O O . ILE A 1 288 ? -1.114 19.099 24.098 1.00 88.06 288 ILE A O 1
ATOM 2229 N N . PHE A 1 289 ? 0.835 19.086 22.976 1.00 90.44 289 PHE A N 1
ATOM 2230 C CA . PHE A 1 289 ? 1.602 18.293 23.935 1.00 90.44 289 PHE A CA 1
ATOM 2231 C C . PHE A 1 289 ? 2.767 19.118 24.487 1.00 90.44 289 PHE A C 1
ATOM 2233 O O . PHE A 1 289 ? 3.884 19.080 23.972 1.00 90.44 289 PHE A O 1
ATOM 2240 N N . SER A 1 290 ? 2.510 19.880 25.551 1.00 86.19 290 SER A N 1
ATOM 2241 C CA . SER A 1 290 ? 3.507 20.770 26.163 1.00 86.19 290 SER A CA 1
ATOM 2242 C C . SER A 1 290 ? 4.580 20.032 26.972 1.00 86.19 290 SER A C 1
ATOM 2244 O O . SER A 1 290 ? 5.694 20.533 27.125 1.00 86.19 290 SER A O 1
ATOM 2246 N N . GLU A 1 291 ? 4.260 18.841 27.486 1.00 90.50 291 GLU A N 1
ATOM 2247 C CA . GLU A 1 291 ? 5.169 18.009 28.276 1.00 90.50 291 GLU A CA 1
ATOM 2248 C C . GLU A 1 291 ? 5.327 16.621 27.652 1.00 90.50 291 GLU A C 1
ATOM 2250 O O . GLU A 1 291 ? 4.359 15.874 27.480 1.00 90.50 291 GLU A O 1
ATOM 2255 N N . TYR A 1 292 ? 6.569 16.288 27.303 1.00 94.94 292 TYR A N 1
ATOM 2256 C CA . TYR A 1 292 ? 6.964 14.990 26.775 1.00 94.94 292 TYR A CA 1
ATOM 2257 C C . TYR A 1 292 ? 8.458 14.738 27.006 1.00 94.94 292 TYR A C 1
ATOM 2259 O O . TYR A 1 292 ? 9.263 15.677 27.049 1.00 94.94 292 TYR A O 1
ATOM 2267 N N . ASP A 1 293 ? 8.815 13.462 27.105 1.00 96.50 293 ASP A N 1
ATOM 2268 C CA . ASP A 1 293 ? 10.193 12.988 27.124 1.00 96.50 293 ASP A CA 1
ATOM 2269 C C . ASP A 1 293 ? 10.672 12.779 25.675 1.00 96.50 293 ASP A C 1
ATOM 2271 O O . ASP A 1 293 ? 9.938 12.263 24.829 1.00 96.50 293 ASP A O 1
ATOM 2275 N N . ILE A 1 294 ? 11.896 13.211 25.358 1.00 97.62 294 ILE A N 1
ATOM 2276 C CA . ILE A 1 294 ? 12.447 13.189 23.996 1.00 97.62 294 ILE A CA 1
ATOM 2277 C C . ILE A 1 294 ? 13.637 12.228 23.905 1.00 97.62 294 ILE A C 1
ATOM 2279 O O . ILE A 1 294 ? 14.628 12.360 24.623 1.00 97.62 294 ILE A O 1
ATOM 2283 N N . TYR A 1 295 ? 13.551 11.280 22.975 1.00 98.44 295 TYR A N 1
ATOM 2284 C CA . TYR A 1 295 ? 14.570 10.268 22.719 1.00 98.44 295 TYR A CA 1
ATOM 2285 C C . TYR A 1 295 ? 15.012 10.285 21.259 1.00 98.44 295 TYR A C 1
ATOM 2287 O O . TYR A 1 295 ? 14.308 10.748 20.355 1.00 98.44 295 TYR A O 1
ATOM 2295 N N . SER A 1 296 ? 16.186 9.723 21.001 1.00 98.12 296 SER A N 1
ATOM 2296 C CA . SER A 1 296 ? 16.654 9.500 19.638 1.00 98.12 296 SER A CA 1
ATOM 2297 C C . SER A 1 296 ? 17.520 8.256 19.539 1.00 98.12 296 SER A C 1
ATOM 2299 O O . SER A 1 296 ? 18.194 7.864 20.492 1.00 98.12 296 SER A O 1
ATOM 2301 N N . SER A 1 297 ? 17.532 7.656 18.352 1.00 97.12 297 SER A N 1
ATOM 2302 C CA . SER A 1 297 ? 18.595 6.719 18.004 1.00 97.12 297 SER A CA 1
ATOM 2303 C C . SER A 1 297 ? 19.948 7.436 17.909 1.00 97.12 297 SER A C 1
ATOM 2305 O O . SER A 1 297 ? 20.000 8.657 17.743 1.00 97.12 297 SER A O 1
ATOM 2307 N N . ASN A 1 298 ? 21.045 6.688 17.938 1.00 96.06 298 ASN A N 1
ATOM 2308 C CA . ASN A 1 298 ? 22.406 7.234 18.005 1.00 96.06 298 ASN A CA 1
ATOM 2309 C C . ASN A 1 298 ? 22.937 7.925 16.734 1.00 96.06 298 ASN A C 1
ATOM 2311 O O . ASN A 1 298 ? 24.062 8.423 16.721 1.00 96.06 298 ASN A O 1
ATOM 2315 N N . ALA A 1 299 ? 22.155 7.992 15.655 1.00 96.06 299 ALA A N 1
ATOM 2316 C CA . ALA A 1 299 ? 22.576 8.684 14.444 1.00 96.06 299 ALA A CA 1
ATOM 2317 C C . ALA A 1 299 ? 22.560 10.216 14.619 1.00 96.06 299 ALA A C 1
ATOM 2319 O O . ALA A 1 299 ? 21.591 10.793 15.110 1.00 96.06 299 ALA A O 1
ATOM 2320 N N . VAL A 1 300 ? 23.581 10.907 14.097 1.00 96.94 300 VAL A N 1
ATOM 2321 C CA . VAL A 1 300 ? 23.690 12.382 14.151 1.00 96.94 300 VAL A CA 1
ATOM 2322 C C . VAL A 1 300 ? 22.417 13.068 13.642 1.00 96.94 300 VAL A C 1
ATOM 2324 O O . VAL A 1 300 ? 21.882 13.961 14.293 1.00 96.94 300 VAL A O 1
ATOM 2327 N N . ARG A 1 301 ? 21.861 12.597 12.519 1.00 97.19 301 ARG A N 1
ATOM 2328 C CA . ARG A 1 301 ? 20.591 13.092 11.960 1.00 97.19 301 ARG A CA 1
ATOM 2329 C C . ARG A 1 301 ? 19.387 12.958 12.902 1.00 97.19 301 ARG A C 1
ATOM 2331 O O . ARG A 1 301 ? 18.552 13.858 12.918 1.00 97.19 301 ARG A O 1
ATOM 2338 N N . THR A 1 302 ? 19.260 11.874 13.675 1.00 97.94 302 THR A N 1
ATOM 2339 C CA . THR A 1 302 ? 18.133 11.697 14.611 1.00 97.94 302 THR A CA 1
ATOM 2340 C C . THR A 1 302 ? 18.303 12.574 15.841 1.00 97.94 302 THR A C 1
ATOM 2342 O O . THR A 1 302 ? 17.335 13.209 16.249 1.00 97.94 302 THR A O 1
ATOM 2345 N N . ILE A 1 303 ? 19.531 12.689 16.356 1.00 98.31 303 ILE A N 1
ATOM 2346 C CA . ILE A 1 303 ? 19.873 13.564 17.486 1.00 98.31 303 ILE A CA 1
ATOM 2347 C C . ILE A 1 303 ? 19.595 15.030 17.128 1.00 98.31 303 ILE A C 1
ATOM 2349 O O . ILE A 1 303 ? 18.873 15.721 17.842 1.00 98.31 303 ILE A O 1
ATOM 2353 N N . GLN A 1 304 ? 20.095 15.493 15.976 1.00 98.19 304 GLN A N 1
ATOM 2354 C CA . GLN A 1 304 ? 19.856 16.857 15.497 1.00 98.19 304 GLN A CA 1
ATOM 2355 C C . GLN A 1 304 ? 18.365 17.132 15.298 1.00 98.19 304 GLN A C 1
ATOM 2357 O O . GLN A 1 304 ? 17.868 18.151 15.768 1.00 98.19 304 GLN A O 1
ATOM 2362 N N . THR A 1 305 ? 17.634 16.214 14.656 1.00 98.44 305 THR A N 1
ATOM 2363 C CA . THR A 1 305 ? 16.185 16.385 14.462 1.00 98.44 305 THR A CA 1
ATOM 2364 C C . THR A 1 305 ? 15.461 16.521 15.801 1.00 98.44 305 THR A C 1
ATOM 2366 O O . THR A 1 305 ? 14.645 17.422 15.950 1.00 98.44 305 THR A O 1
ATOM 2369 N N . ALA A 1 306 ? 15.785 15.679 16.788 1.00 98.38 306 ALA A N 1
ATOM 2370 C CA . ALA A 1 306 ? 15.155 15.711 18.108 1.00 98.38 306 ALA A CA 1
ATOM 2371 C C . ALA A 1 306 ? 15.433 17.026 18.848 1.00 98.38 306 ALA A C 1
ATOM 2373 O O . ALA A 1 306 ? 14.533 17.594 19.472 1.00 98.38 306 ALA A O 1
ATOM 2374 N N . LYS A 1 307 ? 16.666 17.531 18.727 1.00 98.31 307 LYS A N 1
ATOM 2375 C CA . LYS A 1 307 ? 17.084 18.805 19.310 1.00 98.31 307 LYS A CA 1
ATOM 2376 C C . LYS A 1 307 ? 16.333 19.988 18.709 1.00 98.31 307 LYS A C 1
ATOM 2378 O O . LYS A 1 307 ? 15.813 20.812 19.452 1.00 98.31 307 LYS A O 1
ATOM 2383 N N . PHE A 1 308 ? 16.226 20.057 17.381 1.00 98.19 308 PHE A N 1
ATOM 2384 C CA . PHE A 1 308 ? 15.475 21.127 16.717 1.00 98.19 308 PHE A CA 1
ATOM 2385 C C . PHE A 1 308 ? 13.966 21.021 16.942 1.00 98.19 308 PHE A C 1
ATOM 2387 O O . PHE A 1 308 ? 13.317 22.047 17.106 1.00 98.19 308 PHE A O 1
ATOM 2394 N N . PHE A 1 309 ? 13.421 19.805 17.002 1.00 98.25 309 PHE A N 1
ATOM 2395 C CA . PHE A 1 309 ? 12.006 19.568 17.288 1.00 98.25 309 PHE A CA 1
ATOM 2396 C C . PHE A 1 309 ? 11.624 20.008 18.706 1.00 98.25 309 PHE A C 1
ATOM 2398 O O . PHE A 1 309 ? 10.639 20.708 18.899 1.00 98.25 309 PHE A O 1
ATOM 2405 N N . SER A 1 310 ? 12.400 19.619 19.718 1.00 97.00 310 SER A N 1
ATOM 2406 C CA . SER A 1 310 ? 12.019 19.850 21.120 1.00 97.00 310 SER A CA 1
ATOM 2407 C C . SER A 1 310 ? 12.622 21.102 21.755 1.00 97.00 310 SER A C 1
ATOM 2409 O O . SER A 1 310 ? 12.164 21.536 22.811 1.00 97.00 310 SER A O 1
ATOM 2411 N N . GLY A 1 311 ? 13.687 21.654 21.167 1.00 95.94 311 GLY A N 1
ATOM 2412 C CA . GLY A 1 311 ? 14.525 22.671 21.804 1.00 95.94 311 GLY A CA 1
ATOM 2413 C C . GLY A 1 311 ? 15.358 22.146 22.986 1.00 95.94 311 GLY A C 1
ATOM 2414 O O . GLY A 1 311 ? 15.993 22.943 23.673 1.00 95.94 311 GLY A O 1
ATOM 2415 N N . LYS A 1 312 ? 15.362 20.829 23.240 1.00 94.50 312 LYS A N 1
ATOM 2416 C CA . LYS A 1 312 ? 16.048 20.158 24.357 1.00 94.50 312 LYS A CA 1
ATOM 2417 C C . LYS A 1 312 ? 17.028 19.105 23.832 1.00 94.50 312 LYS A C 1
ATOM 2419 O O . LYS A 1 312 ? 16.905 18.644 22.700 1.00 94.50 312 LYS A O 1
ATOM 2424 N N . GLU A 1 313 ? 17.993 18.700 24.655 1.00 96.69 313 GLU A N 1
ATOM 2425 C CA . GLU A 1 313 ? 18.862 17.566 24.314 1.00 96.69 313 GLU A CA 1
ATOM 2426 C C . GLU A 1 313 ? 18.102 16.238 24.486 1.00 96.69 313 GLU A C 1
ATOM 2428 O O . GLU A 1 313 ? 17.511 16.020 25.549 1.00 96.69 313 GLU A O 1
ATOM 2433 N N . PRO A 1 314 ? 18.087 15.349 23.472 1.00 97.69 314 PRO A N 1
ATOM 2434 C CA . PRO A 1 314 ? 17.420 14.059 23.573 1.00 97.69 314 PRO A CA 1
ATOM 2435 C C . PRO A 1 314 ? 18.220 13.062 24.410 1.00 97.69 314 PRO A C 1
ATOM 2437 O O . PRO A 1 314 ? 19.452 13.056 24.395 1.00 97.69 314 PRO A O 1
ATOM 2440 N N . VAL A 1 315 ? 17.521 12.121 25.040 1.00 97.94 315 VAL A N 1
ATOM 2441 C CA . VAL A 1 315 ? 18.159 10.904 25.549 1.00 97.94 315 VAL A CA 1
ATOM 2442 C C . VAL A 1 315 ? 18.504 10.008 24.356 1.00 97.94 315 VAL A C 1
ATOM 2444 O O . VAL A 1 315 ? 17.636 9.619 23.570 1.00 97.94 315 VAL A O 1
ATOM 2447 N N . VAL A 1 316 ? 19.788 9.702 24.185 1.00 97.88 316 VAL A N 1
ATOM 2448 C CA . VAL A 1 316 ? 20.284 8.895 23.063 1.00 97.88 316 VAL A CA 1
ATOM 2449 C C . VAL A 1 316 ? 20.372 7.431 23.478 1.00 97.88 316 VAL A C 1
ATOM 2451 O O . VAL A 1 316 ? 20.994 7.115 24.489 1.00 97.88 316 VAL A O 1
ATOM 2454 N N . MET A 1 317 ? 19.769 6.536 22.693 1.00 95.81 317 MET A N 1
ATOM 2455 C CA . MET A 1 317 ? 19.806 5.092 22.947 1.00 95.81 317 MET A CA 1
ATOM 2456 C C . MET A 1 317 ? 20.164 4.326 21.673 1.00 95.81 317 MET A C 1
ATOM 2458 O O . MET A 1 317 ? 19.488 4.453 20.650 1.00 95.81 317 MET A O 1
ATOM 2462 N N . ASP A 1 318 ? 21.196 3.485 21.746 1.00 92.88 318 ASP A N 1
ATOM 2463 C CA . ASP A 1 318 ? 21.640 2.656 20.617 1.00 92.88 318 ASP A CA 1
ATOM 2464 C C . ASP A 1 318 ? 20.565 1.652 20.184 1.00 92.88 318 ASP A C 1
ATOM 2466 O O . ASP A 1 318 ? 20.344 1.461 18.990 1.00 92.88 318 ASP A O 1
ATOM 2470 N N . SER A 1 319 ? 19.814 1.092 21.136 1.00 91.62 319 SER A N 1
ATOM 2471 C CA . SER A 1 319 ? 18.755 0.112 20.864 1.00 91.62 319 SER A CA 1
ATOM 2472 C C . SER A 1 319 ? 17.598 0.663 20.019 1.00 91.62 319 SER A C 1
ATOM 2474 O O . SER A 1 319 ? 16.855 -0.106 19.414 1.00 91.62 319 SER A O 1
ATOM 2476 N N . LEU A 1 320 ? 17.455 1.991 19.906 1.00 93.19 320 LEU A N 1
ATOM 2477 C CA . LEU A 1 320 ? 16.480 2.627 19.010 1.00 93.19 320 LEU A CA 1
ATOM 2478 C C . LEU A 1 320 ? 16.919 2.616 17.530 1.00 93.19 320 LEU A C 1
ATOM 2480 O O . LEU A 1 320 ? 16.131 2.995 16.656 1.00 93.19 320 LEU A O 1
ATOM 2484 N N . SER A 1 321 ? 18.156 2.195 17.240 1.00 90.00 321 SER A N 1
ATOM 2485 C CA . SER A 1 321 ? 18.652 1.906 15.887 1.00 90.00 321 SER A CA 1
ATOM 2486 C C . SER A 1 321 ? 18.370 0.462 15.446 1.00 90.00 321 SER A C 1
ATOM 2488 O O . SER A 1 321 ? 18.357 0.193 14.244 1.00 90.00 321 SER A O 1
ATOM 2490 N N . ASP A 1 322 ? 18.102 -0.453 16.383 1.00 88.31 322 ASP A N 1
ATOM 2491 C CA . ASP A 1 322 ? 17.924 -1.881 16.110 1.00 88.31 322 ASP A CA 1
ATOM 2492 C C . ASP A 1 322 ? 16.462 -2.212 15.785 1.00 88.31 322 ASP A C 1
ATOM 2494 O O . ASP A 1 322 ? 15.657 -2.577 16.639 1.00 88.31 322 ASP A O 1
ATOM 2498 N N . CYS A 1 323 ? 16.093 -2.094 14.509 1.00 87.69 323 CYS A N 1
ATOM 2499 C CA . CYS A 1 323 ? 14.713 -2.254 14.041 1.00 87.69 323 CYS A CA 1
ATOM 2500 C C . CYS A 1 323 ? 14.282 -3.727 13.894 1.00 87.69 323 CYS A C 1
ATOM 2502 O O . CYS A 1 323 ? 13.982 -4.202 12.794 1.00 87.69 323 CYS A O 1
ATOM 2504 N N . ASN A 1 324 ? 14.279 -4.452 15.010 1.00 86.94 324 ASN A N 1
ATOM 2505 C CA . ASN A 1 324 ? 13.873 -5.849 15.133 1.00 86.94 324 ASN A CA 1
ATOM 2506 C C . ASN A 1 324 ? 12.917 -6.026 16.338 1.00 86.94 324 ASN A C 1
ATOM 2508 O O . ASN A 1 324 ? 12.363 -5.058 16.858 1.00 86.94 324 ASN A O 1
ATOM 2512 N N . ASN A 1 325 ? 12.699 -7.262 16.795 1.00 85.50 325 ASN A N 1
ATOM 2513 C CA . ASN A 1 325 ? 11.792 -7.533 17.916 1.00 85.50 325 ASN A CA 1
ATOM 2514 C C . ASN A 1 325 ? 12.229 -6.909 19.258 1.00 85.50 325 ASN A C 1
ATOM 2516 O O . ASN A 1 325 ? 11.381 -6.719 20.130 1.00 85.50 325 ASN A O 1
ATOM 2520 N N . ASP A 1 326 ? 13.506 -6.570 19.436 1.00 87.94 326 ASP A N 1
ATOM 2521 C CA . ASP A 1 326 ? 14.020 -5.932 20.652 1.00 87.94 326 ASP A CA 1
ATOM 2522 C C . ASP A 1 326 ? 13.683 -4.434 20.726 1.00 87.94 326 ASP A C 1
ATOM 2524 O O . ASP A 1 326 ? 13.623 -3.873 21.825 1.00 87.94 326 ASP A O 1
ATOM 2528 N N . LEU A 1 327 ? 13.333 -3.805 19.594 1.00 92.00 327 LEU A N 1
ATOM 2529 C CA . LEU A 1 327 ? 12.796 -2.442 19.578 1.00 92.00 327 LEU A CA 1
ATOM 2530 C C . LEU A 1 327 ? 11.544 -2.341 20.454 1.00 92.00 327 LEU A C 1
ATOM 2532 O O . LEU A 1 327 ? 11.416 -1.403 21.232 1.00 92.00 327 LEU A O 1
ATOM 2536 N N . TYR A 1 328 ? 10.644 -3.329 20.394 1.00 92.56 328 TYR A N 1
ATOM 2537 C CA . TYR A 1 328 ? 9.424 -3.322 21.207 1.00 92.56 328 TYR A CA 1
ATOM 2538 C C . TYR A 1 328 ? 9.715 -3.339 22.703 1.00 92.56 328 TYR A C 1
ATOM 2540 O O . TYR A 1 328 ? 9.084 -2.597 23.445 1.00 92.56 328 TYR A O 1
ATOM 2548 N N . LYS A 1 329 ? 10.701 -4.131 23.138 1.00 92.44 329 LYS A N 1
ATOM 2549 C CA . LYS A 1 329 ? 11.115 -4.178 24.547 1.00 92.44 329 LYS A CA 1
ATOM 2550 C C . LYS A 1 329 ? 11.663 -2.830 25.001 1.00 92.44 329 LYS A C 1
ATOM 2552 O O . LYS A 1 329 ? 11.345 -2.376 26.093 1.00 92.44 329 LYS A O 1
ATOM 2557 N N . THR A 1 330 ? 12.450 -2.180 24.142 1.00 94.62 330 THR A N 1
ATOM 2558 C CA . THR A 1 330 ? 12.977 -0.836 24.407 1.00 94.62 330 THR A CA 1
ATOM 2559 C C . THR A 1 330 ? 11.836 0.171 24.549 1.00 94.62 330 THR A C 1
ATOM 2561 O O . THR A 1 330 ? 11.769 0.879 25.549 1.00 94.62 330 THR A O 1
ATOM 2564 N N . LEU A 1 331 ? 10.902 0.200 23.591 1.00 95.69 331 LEU A N 1
ATOM 2565 C CA . LEU A 1 331 ? 9.746 1.099 23.621 1.00 95.69 331 LEU A CA 1
ATOM 2566 C C . LEU A 1 331 ? 8.855 0.854 24.852 1.00 95.69 331 LEU A C 1
ATOM 2568 O O . LEU A 1 331 ? 8.396 1.811 25.468 1.00 95.69 331 LEU A O 1
ATOM 2572 N N . GLU A 1 332 ? 8.644 -0.405 25.244 1.00 93.62 332 GLU A N 1
ATOM 2573 C CA . GLU A 1 332 ? 7.894 -0.761 26.455 1.00 93.62 332 GLU A CA 1
ATOM 2574 C C . GLU A 1 332 ? 8.608 -0.318 27.735 1.00 93.62 332 GLU A C 1
ATOM 2576 O O . GLU A 1 332 ? 7.947 0.175 28.647 1.00 93.62 332 GLU A O 1
ATOM 2581 N N . SER A 1 333 ? 9.937 -0.458 27.814 1.00 93.38 333 SER A N 1
ATOM 2582 C CA . SER A 1 333 ? 10.719 0.018 28.967 1.00 93.38 333 SER A CA 1
ATOM 2583 C C . SER A 1 333 ? 10.585 1.529 29.123 1.00 93.38 333 SER A C 1
ATOM 2585 O O . SER A 1 333 ? 10.210 2.002 30.193 1.00 93.38 333 SER A O 1
ATOM 2587 N N . ILE A 1 334 ? 10.779 2.275 28.027 1.00 95.31 334 ILE A N 1
ATOM 2588 C CA . ILE A 1 334 ? 10.631 3.736 28.017 1.00 95.31 334 ILE A CA 1
ATOM 2589 C C . ILE A 1 334 ? 9.206 4.125 28.439 1.00 95.31 334 ILE A C 1
ATOM 2591 O O . ILE A 1 334 ? 9.026 4.988 29.296 1.00 95.31 334 ILE A O 1
ATOM 2595 N N . ALA A 1 335 ? 8.182 3.455 27.899 1.00 94.25 335 ALA A N 1
ATOM 2596 C CA . ALA A 1 335 ? 6.790 3.720 28.258 1.00 94.25 335 ALA A CA 1
ATOM 2597 C C . ALA A 1 335 ? 6.510 3.501 29.751 1.00 94.25 335 ALA A C 1
ATOM 2599 O O . ALA A 1 335 ? 5.872 4.342 30.384 1.00 94.25 335 ALA A O 1
ATOM 2600 N N . ARG A 1 336 ? 7.015 2.409 30.336 1.00 91.69 336 ARG A N 1
ATOM 2601 C CA . ARG A 1 336 ? 6.835 2.103 31.764 1.00 91.69 336 ARG A CA 1
ATOM 2602 C C . ARG A 1 336 ? 7.534 3.120 32.669 1.00 91.69 336 ARG A C 1
ATOM 2604 O O . ARG A 1 336 ? 6.971 3.498 33.693 1.00 91.69 336 ARG A O 1
ATOM 2611 N N . GLU A 1 337 ? 8.723 3.573 32.284 1.00 91.62 337 GLU A N 1
ATOM 2612 C CA . GLU A 1 337 ? 9.528 4.540 33.046 1.00 91.62 337 GLU A CA 1
ATOM 2613 C C . GLU A 1 337 ? 9.046 5.992 32.888 1.00 91.62 337 GLU A C 1
ATOM 2615 O O . GLU A 1 337 ? 9.317 6.834 33.742 1.00 91.62 337 GLU A O 1
ATOM 2620 N N . SER A 1 338 ? 8.282 6.298 31.835 1.00 87.38 338 SER A N 1
ATOM 2621 C CA . SER A 1 338 ? 7.777 7.654 31.562 1.00 87.38 338 SER A CA 1
ATOM 2622 C C . SER A 1 338 ? 6.716 8.160 32.549 1.00 87.38 338 SER A C 1
ATOM 2624 O O . SER A 1 338 ? 6.375 9.340 32.525 1.00 87.38 338 SER A O 1
ATOM 2626 N N . HIS A 1 339 ? 6.162 7.295 33.410 1.00 84.38 339 HIS A N 1
ATOM 2627 C CA . HIS A 1 339 ? 5.109 7.647 34.373 1.00 84.38 339 HIS A CA 1
ATOM 2628 C C . HIS A 1 339 ? 3.922 8.420 33.751 1.00 84.38 339 HIS A C 1
ATOM 2630 O O . HIS A 1 339 ? 3.485 9.430 34.299 1.00 84.38 339 HIS A O 1
ATOM 2636 N N . LYS A 1 340 ? 3.386 7.938 32.618 1.00 82.00 340 LYS A N 1
ATOM 2637 C CA . LYS A 1 340 ? 2.302 8.572 31.829 1.00 82.00 340 LYS A CA 1
ATOM 2638 C C . LYS A 1 340 ? 2.666 9.860 31.080 1.00 82.00 340 LYS A C 1
ATOM 2640 O O . LYS A 1 340 ? 1.787 10.463 30.472 1.00 82.00 340 LYS A O 1
ATOM 2645 N N . ARG A 1 341 ? 3.932 10.284 31.058 1.00 89.44 341 ARG A N 1
ATOM 2646 C CA . ARG A 1 341 ? 4.352 11.373 30.165 1.00 89.44 341 ARG A CA 1
ATOM 2647 C C . ARG A 1 341 ? 4.377 10.893 28.719 1.00 89.44 341 ARG A C 1
ATOM 2649 O O . ARG A 1 341 ? 4.749 9.755 28.446 1.00 89.44 341 ARG A O 1
ATOM 2656 N N . ASN A 1 342 ? 4.020 11.777 27.792 1.00 93.62 342 ASN A N 1
ATOM 2657 C CA . ASN A 1 342 ? 4.159 11.502 26.365 1.00 93.62 342 ASN A CA 1
ATOM 2658 C C . ASN A 1 342 ? 5.625 11.308 25.993 1.00 93.62 342 ASN A C 1
ATOM 2660 O O . ASN A 1 342 ? 6.515 11.902 26.599 1.00 93.62 342 ASN A O 1
ATOM 2664 N N . ILE A 1 343 ? 5.872 10.509 24.965 1.00 97.12 343 ILE A N 1
ATOM 2665 C CA . ILE A 1 343 ? 7.216 10.193 24.501 1.00 97.12 343 ILE A CA 1
ATOM 2666 C C . ILE A 1 343 ? 7.323 10.559 23.027 1.00 97.12 343 ILE A C 1
ATOM 2668 O O . ILE A 1 343 ? 6.501 10.152 22.209 1.00 97.12 343 ILE A O 1
ATOM 2672 N N . VAL A 1 344 ? 8.378 11.278 22.665 1.00 98.00 344 VAL A N 1
ATOM 2673 C CA . VAL A 1 344 ? 8.741 11.549 21.274 1.00 98.00 344 VAL A CA 1
ATOM 2674 C C . VAL A 1 344 ? 10.067 10.862 20.981 1.00 98.00 344 VAL A C 1
ATOM 2676 O O . VAL A 1 344 ? 11.028 10.999 21.732 1.00 98.00 344 VAL A O 1
ATOM 2679 N N . ILE A 1 345 ? 10.135 10.116 19.880 1.00 98.31 345 ILE A N 1
ATOM 2680 C CA . ILE A 1 345 ? 11.325 9.361 19.484 1.00 98.31 345 ILE A CA 1
ATOM 2681 C C . ILE A 1 345 ? 11.692 9.685 18.043 1.00 98.31 345 ILE A C 1
ATOM 2683 O O . ILE A 1 345 ? 10.902 9.462 17.127 1.00 98.31 345 ILE A O 1
ATOM 2687 N N . MET A 1 346 ? 12.926 10.136 17.822 1.00 98.31 346 MET A N 1
ATOM 2688 C CA . MET A 1 346 ? 13.477 10.291 16.475 1.00 98.31 346 MET A CA 1
ATOM 2689 C C . MET A 1 346 ? 14.183 9.014 16.021 1.00 98.31 346 MET A C 1
ATOM 2691 O O . MET A 1 346 ? 15.177 8.582 16.610 1.00 98.31 346 MET A O 1
ATOM 2695 N N . THR A 1 347 ? 13.683 8.433 14.933 1.00 96.94 347 THR A N 1
ATOM 2696 C CA . THR A 1 347 ? 14.156 7.170 14.361 1.00 96.94 347 THR A CA 1
ATOM 2697 C C . THR A 1 347 ? 14.264 7.247 12.828 1.00 96.94 347 THR A C 1
ATOM 2699 O O . THR A 1 347 ? 14.320 8.317 12.210 1.00 96.94 347 THR A O 1
ATOM 2702 N N . HIS A 1 348 ? 14.351 6.088 12.185 1.00 95.06 348 HIS A N 1
ATOM 2703 C CA . HIS A 1 348 ? 14.620 5.910 10.771 1.00 95.06 348 HIS A CA 1
ATOM 2704 C C . HIS A 1 348 ? 13.418 5.360 10.007 1.00 95.06 348 HIS A C 1
ATOM 2706 O O . HIS A 1 348 ? 12.568 4.654 10.545 1.00 95.06 348 HIS A O 1
ATOM 2712 N N . ASN A 1 349 ? 13.432 5.579 8.689 1.00 94.69 349 ASN A N 1
ATOM 2713 C CA . ASN A 1 349 ? 12.457 5.004 7.760 1.00 94.69 349 ASN A CA 1
ATOM 2714 C C . ASN A 1 349 ? 12.276 3.482 7.942 1.00 94.69 349 ASN A C 1
ATOM 2716 O O . ASN A 1 349 ? 11.151 2.986 7.960 1.00 94.69 349 ASN A O 1
ATOM 2720 N N . HIS A 1 350 ? 13.374 2.735 8.097 1.00 93.06 350 HIS A N 1
ATOM 2721 C CA . HIS A 1 350 ? 13.319 1.276 8.190 1.00 93.06 350 HIS A CA 1
ATOM 2722 C C . HIS A 1 350 ? 12.693 0.777 9.506 1.00 93.06 350 HIS A C 1
ATOM 2724 O O . HIS A 1 350 ? 11.945 -0.195 9.460 1.00 93.06 350 HIS A O 1
ATOM 2730 N N . CYS A 1 351 ? 12.886 1.479 10.631 1.00 93.94 351 CYS A N 1
ATOM 2731 C CA . CYS A 1 351 ? 12.201 1.198 11.902 1.00 93.94 351 CYS A CA 1
ATOM 2732 C C . CYS A 1 351 ? 10.691 1.400 11.798 1.00 93.94 351 CYS A C 1
ATOM 2734 O O . CYS A 1 351 ? 9.918 0.504 12.127 1.00 93.94 351 CYS A O 1
ATOM 2736 N N . LEU A 1 352 ? 10.255 2.538 11.261 1.00 94.94 352 LEU A N 1
ATOM 2737 C CA . LEU A 1 352 ? 8.827 2.812 11.074 1.00 94.94 352 LEU A CA 1
ATOM 2738 C C . LEU A 1 352 ? 8.185 1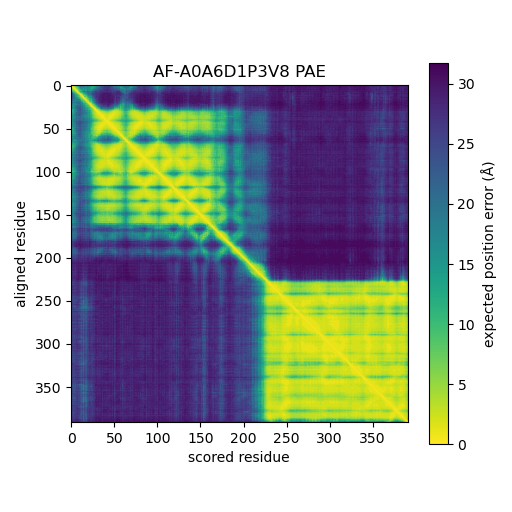.818 10.097 1.00 94.94 352 LEU A C 1
ATOM 2740 O O . LEU A 1 352 ? 7.091 1.306 10.331 1.00 94.94 352 LEU A O 1
ATOM 2744 N N . SER A 1 353 ? 8.895 1.489 9.016 1.00 92.88 353 SER A N 1
ATOM 2745 C CA . SER A 1 353 ? 8.468 0.469 8.054 1.00 92.88 353 SER A CA 1
ATOM 2746 C C . SER A 1 353 ? 8.354 -0.919 8.690 1.00 92.88 353 SER A C 1
ATOM 2748 O O . SER A 1 353 ? 7.454 -1.681 8.331 1.00 92.88 353 SER A O 1
ATOM 2750 N N . PHE A 1 354 ? 9.270 -1.258 9.602 1.00 93.69 354 PHE A N 1
ATOM 2751 C CA . PHE A 1 354 ? 9.254 -2.502 10.366 1.00 93.69 354 PHE A CA 1
ATOM 2752 C C . PHE A 1 354 ? 8.028 -2.560 11.284 1.00 93.69 354 PHE A C 1
ATOM 2754 O O . PHE A 1 354 ? 7.233 -3.484 11.137 1.00 93.69 354 PHE A O 1
ATOM 2761 N N . LEU A 1 355 ? 7.810 -1.541 12.122 1.00 93.31 355 LEU A N 1
ATOM 2762 C CA . LEU A 1 355 ? 6.678 -1.470 13.057 1.00 93.31 355 LEU A CA 1
ATOM 2763 C C . LEU A 1 355 ? 5.325 -1.586 12.339 1.00 93.31 355 LEU A C 1
ATOM 2765 O O . LEU A 1 355 ? 4.481 -2.401 12.711 1.00 93.31 355 LEU A O 1
ATOM 2769 N N . ALA A 1 356 ? 5.134 -0.824 11.257 1.00 91.88 356 ALA A N 1
ATOM 2770 C CA . ALA A 1 356 ? 3.902 -0.854 10.468 1.00 91.88 356 ALA A CA 1
ATOM 2771 C C . ALA A 1 356 ? 3.634 -2.225 9.827 1.00 91.88 356 ALA A C 1
ATOM 2773 O O . ALA A 1 356 ? 2.487 -2.688 9.767 1.00 91.88 356 ALA A O 1
ATOM 2774 N N . ARG A 1 357 ? 4.691 -2.886 9.343 1.00 90.12 357 ARG A N 1
ATOM 2775 C CA . ARG A 1 357 ? 4.584 -4.205 8.715 1.00 90.12 357 ARG A CA 1
ATOM 2776 C C . ARG A 1 357 ? 4.321 -5.292 9.743 1.00 90.12 357 ARG A C 1
ATOM 2778 O O . ARG A 1 357 ? 3.491 -6.153 9.484 1.00 90.12 357 ARG A O 1
ATOM 2785 N N . ASP A 1 358 ? 5.028 -5.261 10.861 1.00 89.94 358 ASP A N 1
ATOM 2786 C CA . ASP A 1 358 ? 4.968 -6.303 11.877 1.00 89.94 358 ASP A CA 1
ATOM 2787 C C . ASP A 1 358 ? 3.659 -6.250 12.681 1.00 89.94 358 ASP A C 1
ATOM 2789 O O . ASP A 1 358 ? 3.013 -7.280 12.851 1.00 89.94 358 ASP A O 1
ATOM 2793 N N . ARG A 1 359 ? 3.195 -5.059 13.093 1.00 88.31 359 ARG A N 1
ATOM 2794 C CA . ARG A 1 359 ? 1.960 -4.929 13.893 1.00 88.31 359 ARG A CA 1
ATOM 2795 C C . ARG A 1 359 ? 0.674 -4.918 13.084 1.00 88.31 359 ARG A C 1
ATOM 2797 O O . ARG A 1 359 ? -0.322 -5.476 13.532 1.00 88.31 359 ARG A O 1
ATOM 2804 N N . LEU A 1 360 ? 0.672 -4.282 11.913 1.00 84.62 360 LEU A N 1
ATOM 2805 C CA . LEU A 1 360 ? -0.555 -4.079 11.132 1.00 84.62 360 LEU A CA 1
ATOM 2806 C C . LEU A 1 360 ? -0.536 -4.782 9.769 1.00 84.62 360 LEU A C 1
ATOM 2808 O O . LEU A 1 360 ? -1.510 -4.697 9.018 1.00 84.62 360 LEU A O 1
ATOM 2812 N N . GLY A 1 361 ? 0.558 -5.460 9.404 1.00 85.19 361 GLY A N 1
ATOM 2813 C CA . GLY A 1 361 ? 0.696 -6.065 8.077 1.00 85.19 361 GLY A CA 1
ATOM 2814 C C . GLY A 1 361 ? 0.730 -5.031 6.946 1.00 85.19 361 GLY A C 1
ATOM 2815 O O . GLY A 1 361 ? 0.457 -5.370 5.792 1.00 85.19 361 GLY A O 1
ATOM 2816 N N . LYS A 1 362 ? 1.016 -3.754 7.249 1.00 85.44 362 LYS A N 1
ATOM 2817 C CA . LYS A 1 362 ? 0.925 -2.639 6.295 1.00 85.44 362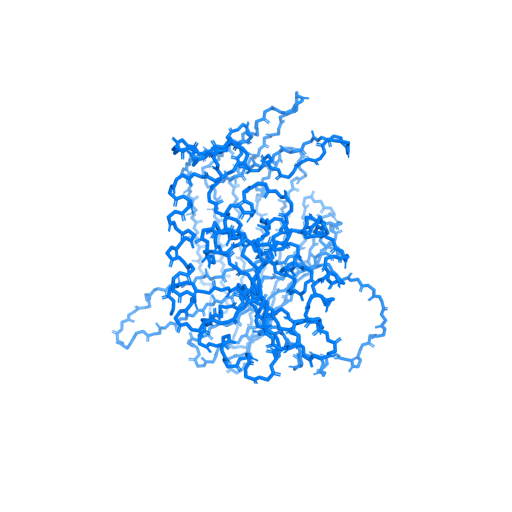 LYS A CA 1
ATOM 2818 C C . LYS A 1 362 ? 2.294 -2.207 5.786 1.00 85.44 362 LYS A C 1
ATOM 2820 O O . LYS A 1 362 ? 3.300 -2.257 6.486 1.00 85.44 362 LYS A O 1
ATOM 2825 N N . LYS A 1 363 ? 2.334 -1.740 4.535 1.00 87.31 363 LYS A N 1
ATOM 2826 C CA . LYS A 1 363 ? 3.493 -1.008 4.013 1.00 87.31 363 LYS A CA 1
ATOM 2827 C C . LYS A 1 363 ? 3.388 0.448 4.457 1.00 87.31 363 LYS A C 1
ATOM 2829 O O . LYS A 1 363 ? 2.344 1.064 4.269 1.00 87.31 363 LYS A O 1
ATOM 2834 N N . PHE A 1 364 ? 4.485 0.987 4.968 1.00 89.38 364 PHE A N 1
ATOM 2835 C CA . PHE A 1 364 ? 4.631 2.399 5.285 1.00 89.38 364 PHE A CA 1
ATOM 2836 C C . PHE A 1 364 ? 5.937 2.897 4.678 1.00 89.38 364 PHE A C 1
ATOM 2838 O O . PHE A 1 364 ? 6.957 2.226 4.800 1.00 89.38 364 PHE A O 1
ATOM 2845 N N . LYS A 1 365 ? 5.882 4.022 3.966 1.00 89.94 365 LYS A N 1
ATOM 2846 C CA . LYS A 1 365 ? 7.044 4.710 3.396 1.00 89.94 365 LYS A CA 1
ATOM 2847 C C . LYS A 1 365 ? 7.014 6.157 3.913 1.00 89.94 365 LYS A C 1
ATOM 2849 O O . LYS A 1 365 ? 6.560 7.025 3.175 1.00 89.94 365 LYS A O 1
ATOM 2854 N N . PRO A 1 366 ? 7.393 6.404 5.179 1.00 91.38 366 PRO A N 1
ATOM 2855 C CA . PRO A 1 366 ? 7.343 7.737 5.778 1.00 91.38 366 PRO A CA 1
ATOM 2856 C C . PRO A 1 366 ? 8.205 8.721 4.994 1.00 91.38 366 PRO A C 1
ATOM 2858 O O . PRO A 1 366 ? 9.377 8.432 4.743 1.00 91.38 366 PRO A O 1
ATOM 2861 N N . ALA A 1 367 ? 7.675 9.896 4.669 1.00 93.56 367 ALA A N 1
ATOM 2862 C CA . ALA A 1 367 ? 8.468 11.061 4.299 1.00 93.56 367 ALA A CA 1
ATOM 2863 C C . ALA A 1 367 ? 9.260 11.587 5.513 1.00 93.56 367 ALA A C 1
ATOM 2865 O O . ALA A 1 367 ? 9.115 11.105 6.640 1.00 93.56 367 ALA A O 1
ATOM 2866 N N . TYR A 1 368 ? 10.165 12.542 5.292 1.00 95.06 368 TYR A N 1
ATOM 2867 C CA . TYR A 1 368 ? 10.898 13.171 6.393 1.00 95.06 368 TYR A CA 1
ATOM 2868 C C . TYR A 1 368 ? 9.927 13.819 7.390 1.00 95.06 368 TYR A C 1
ATOM 2870 O O . TYR A 1 368 ? 8.958 14.467 6.989 1.00 95.06 368 TYR A O 1
ATOM 2878 N N . LEU A 1 369 ? 10.190 13.628 8.687 1.00 95.44 369 LEU A N 1
ATOM 2879 C CA . LEU A 1 369 ? 9.326 14.054 9.795 1.00 95.44 369 LEU A CA 1
ATOM 2880 C C . LEU A 1 369 ? 7.935 13.401 9.835 1.00 95.44 369 LEU A C 1
ATOM 2882 O O . LEU A 1 369 ? 7.086 13.863 10.584 1.00 95.44 369 LEU A O 1
ATOM 2886 N N . ASP A 1 370 ? 7.626 12.393 9.014 1.00 95.06 370 ASP A N 1
ATOM 2887 C CA . ASP A 1 370 ? 6.401 11.606 9.227 1.00 95.06 370 ASP A CA 1
ATOM 2888 C C . ASP A 1 370 ? 6.555 10.746 10.478 1.00 95.06 370 ASP A C 1
ATOM 2890 O O . ASP A 1 370 ? 7.668 10.311 10.792 1.00 95.06 370 ASP A O 1
ATOM 2894 N N . ALA A 1 371 ? 5.444 10.457 11.156 1.00 95.56 371 ALA A N 1
ATOM 2895 C CA . ALA A 1 371 ? 5.466 9.669 12.379 1.00 95.56 371 ALA A CA 1
ATOM 2896 C C . ALA A 1 371 ? 4.472 8.510 12.393 1.00 95.56 371 ALA A C 1
ATOM 2898 O O . ALA A 1 371 ? 3.464 8.512 11.685 1.00 95.56 371 ALA A O 1
ATOM 2899 N N . LEU A 1 372 ? 4.773 7.528 13.240 1.00 96.44 372 LEU A N 1
ATOM 2900 C CA . LEU A 1 372 ? 3.799 6.573 13.757 1.00 96.44 372 LEU A CA 1
ATOM 2901 C C . LEU A 1 372 ? 3.402 6.969 15.173 1.00 96.44 372 LEU A C 1
ATOM 2903 O O . LEU A 1 372 ? 4.246 7.419 15.948 1.00 96.44 372 LEU A O 1
ATOM 2907 N N . ILE A 1 373 ? 2.135 6.752 15.497 1.00 95.56 373 ILE A N 1
ATOM 2908 C CA . ILE A 1 373 ? 1.582 6.963 16.831 1.00 95.56 373 ILE A CA 1
ATOM 2909 C C . ILE A 1 373 ? 1.273 5.597 17.425 1.00 95.56 373 ILE A C 1
ATOM 2911 O O . ILE A 1 373 ? 0.658 4.746 16.775 1.00 95.56 373 ILE A O 1
ATOM 2915 N N . MET A 1 374 ? 1.764 5.382 18.636 1.00 95.00 374 MET A N 1
ATOM 2916 C CA . MET A 1 374 ? 1.532 4.183 19.425 1.00 95.00 374 MET A CA 1
ATOM 2917 C C . MET A 1 374 ? 1.129 4.591 20.834 1.00 95.00 374 MET A C 1
ATOM 2919 O O . MET A 1 374 ? 1.588 5.622 21.314 1.00 95.00 374 MET A O 1
ATOM 2923 N N . HIS A 1 375 ? 0.384 3.755 21.543 1.00 94.00 375 HIS A N 1
ATOM 2924 C CA . HIS A 1 375 ? 0.173 3.940 22.974 1.00 94.00 375 HIS A CA 1
ATOM 2925 C C . HIS A 1 375 ? 0.475 2.671 23.758 1.00 94.00 375 HIS A C 1
ATOM 2927 O O . HIS A 1 375 ? 0.473 1.554 23.231 1.00 94.00 375 HIS A O 1
ATOM 2933 N N . TYR A 1 376 ? 0.768 2.865 25.038 1.00 93.19 376 TYR A N 1
ATOM 2934 C CA . TYR A 1 376 ? 0.972 1.800 26.003 1.00 93.19 376 TYR A CA 1
ATOM 2935 C C . TYR A 1 376 ? -0.220 1.740 26.961 1.00 93.19 376 TYR A C 1
ATOM 2937 O O . TYR A 1 376 ? -0.439 2.672 27.732 1.00 93.19 376 TYR A O 1
ATOM 2945 N N . ASP A 1 377 ? -0.964 0.631 26.929 1.00 88.06 377 ASP A N 1
ATOM 2946 C CA . ASP A 1 377 ? -2.210 0.439 27.698 1.00 88.06 377 ASP A CA 1
ATOM 2947 C C . ASP A 1 377 ? -1.987 -0.057 29.144 1.00 88.06 377 ASP A C 1
ATOM 2949 O O . ASP A 1 377 ? -2.922 -0.445 29.842 1.00 88.06 377 ASP A O 1
ATOM 2953 N N . GLY A 1 378 ? -0.731 -0.099 29.601 1.00 84.62 378 GLY A N 1
ATOM 2954 C CA . GLY A 1 378 ? -0.348 -0.699 30.883 1.00 84.62 378 GLY A CA 1
ATOM 2955 C C . GLY A 1 378 ? 0.088 -2.162 30.778 1.00 84.62 378 GLY A C 1
ATOM 2956 O O . GLY A 1 378 ? 0.776 -2.651 31.680 1.00 84.62 378 GLY A O 1
ATOM 2957 N N . THR A 1 379 ? -0.216 -2.839 29.668 1.00 86.38 379 THR A N 1
ATOM 2958 C CA . THR A 1 379 ? 0.155 -4.240 29.419 1.00 86.38 379 THR A CA 1
ATOM 2959 C C . THR A 1 379 ? 1.029 -4.424 28.184 1.00 86.38 379 THR A C 1
ATOM 2961 O O . THR A 1 379 ? 1.979 -5.207 28.233 1.00 86.38 379 THR A O 1
ATOM 2964 N N . ARG A 1 380 ? 0.741 -3.708 27.093 1.00 89.31 380 ARG A N 1
ATOM 2965 C CA . ARG A 1 380 ? 1.410 -3.861 25.794 1.00 89.31 380 ARG A CA 1
ATOM 2966 C C . ARG A 1 380 ? 1.392 -2.566 24.989 1.00 89.31 380 ARG A C 1
ATOM 2968 O O . ARG A 1 380 ? 0.593 -1.668 25.239 1.00 89.31 380 ARG A O 1
ATOM 2975 N N . LEU A 1 381 ? 2.248 -2.512 23.972 1.00 92.62 381 LEU A N 1
ATOM 2976 C CA . LEU A 1 381 ? 2.213 -1.462 22.957 1.00 92.62 381 LEU A CA 1
ATOM 2977 C C . LEU A 1 381 ? 1.193 -1.756 21.856 1.00 92.62 381 LEU A C 1
ATOM 2979 O O . LEU A 1 381 ? 1.190 -2.841 21.265 1.00 92.62 381 LEU A O 1
ATOM 2983 N N . ILE A 1 382 ? 0.397 -0.747 21.521 1.00 92.12 382 ILE A N 1
ATOM 2984 C CA . ILE A 1 382 ? -0.591 -0.767 20.445 1.00 92.12 382 ILE A CA 1
ATOM 2985 C C . ILE A 1 382 ? -0.174 0.264 19.392 1.00 92.12 382 ILE A C 1
ATOM 2987 O O . ILE A 1 382 ? 0.151 1.397 19.726 1.00 92.12 382 ILE A O 1
ATOM 2991 N N . LEU A 1 383 ? -0.127 -0.145 18.117 1.00 93.62 383 LEU A N 1
ATOM 2992 C CA . LEU A 1 383 ? 0.141 0.759 16.992 1.00 93.62 383 LEU A CA 1
ATOM 2993 C C . LEU A 1 383 ? -1.180 1.34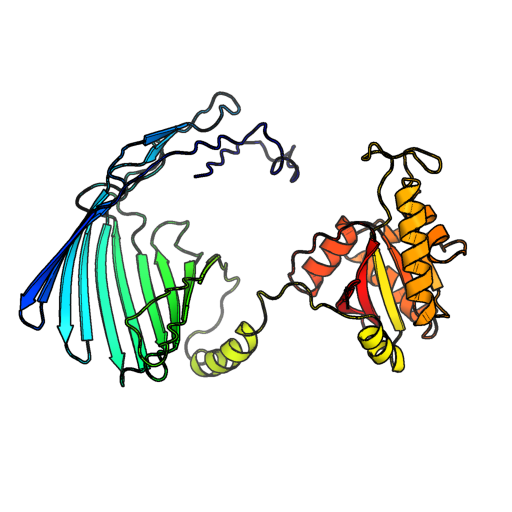3 16.483 1.00 93.62 383 LEU A C 1
ATOM 2995 O O . LEU A 1 383 ? -1.961 0.615 15.868 1.00 93.62 383 LEU A O 1
ATOM 2999 N N . ASP A 1 384 ? -1.390 2.639 16.705 1.00 91.69 384 ASP A N 1
ATOM 3000 C CA . ASP A 1 384 ? -2.642 3.332 16.383 1.00 91.69 384 ASP A CA 1
ATOM 3001 C C . ASP A 1 384 ? -2.716 3.722 14.908 1.00 91.69 384 ASP A C 1
ATOM 3003 O O . ASP A 1 384 ? -3.728 3.501 14.241 1.00 91.69 384 ASP A O 1
ATOM 3007 N N . GLY A 1 385 ? -1.620 4.249 14.357 1.00 91.56 385 GLY A N 1
ATOM 3008 C CA . GLY A 1 385 ? -1.595 4.664 12.960 1.00 91.56 385 GLY A CA 1
ATOM 3009 C C . GLY A 1 385 ? -0.439 5.582 12.591 1.00 91.56 385 GLY A C 1
ATOM 3010 O O . GLY A 1 385 ? 0.561 5.673 13.304 1.00 91.56 385 GLY A O 1
ATOM 3011 N N . LYS A 1 386 ? -0.566 6.232 11.433 1.00 93.25 386 LYS A N 1
ATOM 3012 C CA . LYS A 1 386 ? 0.346 7.287 10.989 1.00 93.25 386 LYS A CA 1
ATOM 3013 C C . LYS A 1 386 ? -0.164 8.642 11.458 1.00 93.25 386 LYS A C 1
ATOM 3015 O O . LYS A 1 386 ? -1.363 8.900 11.454 1.00 93.25 386 LYS A O 1
ATOM 3020 N N . TYR A 1 387 ? 0.767 9.503 11.829 1.00 90.50 387 TYR A N 1
ATOM 3021 C CA . TYR A 1 387 ? 0.480 10.890 12.146 1.00 90.50 387 TYR A CA 1
ATOM 3022 C C . TYR A 1 387 ? 0.108 11.656 10.869 1.00 90.50 387 TYR A C 1
ATOM 3024 O O . TYR A 1 387 ? 0.886 11.677 9.910 1.00 90.50 387 TYR A O 1
ATOM 3032 N N . ASN A 1 388 ? -1.071 12.279 10.867 1.00 82.56 388 ASN A N 1
ATOM 3033 C CA . ASN A 1 388 ? -1.520 13.161 9.797 1.00 82.56 388 ASN A CA 1
ATOM 3034 C C . ASN A 1 388 ? -1.198 14.628 10.125 1.00 82.56 388 ASN A C 1
ATOM 3036 O O . ASN A 1 388 ? -1.793 15.204 11.030 1.00 82.56 388 ASN A O 1
ATOM 3040 N N . LYS A 1 389 ? -0.278 15.225 9.360 1.00 71.00 389 LYS A N 1
ATOM 3041 C CA . LYS A 1 389 ? 0.186 16.617 9.523 1.00 71.00 389 LYS A CA 1
ATOM 3042 C C . LYS A 1 389 ? -0.762 17.673 8.944 1.00 71.00 389 LYS A C 1
ATOM 3044 O O . LYS A 1 389 ? -0.556 18.860 9.185 1.00 71.00 389 LYS A O 1
ATOM 3049 N N . GLU A 1 390 ? -1.709 17.261 8.103 1.00 64.94 390 GLU A N 1
ATOM 3050 C CA . GLU A 1 390 ? -2.573 18.159 7.321 1.00 64.94 390 GLU A CA 1
ATOM 3051 C C . GLU A 1 390 ? -3.976 18.330 7.924 1.00 64.94 390 GLU A C 1
ATOM 3053 O O . GLU A 1 390 ? -4.781 19.076 7.368 1.00 64.94 390 GLU A O 1
ATOM 3058 N N . ALA A 1 391 ? -4.274 17.629 9.022 1.00 51.62 391 ALA A N 1
ATOM 3059 C CA . ALA A 1 391 ? -5.599 17.559 9.635 1.00 51.62 391 ALA A CA 1
ATOM 3060 C C . ALA A 1 391 ? -5.751 18.411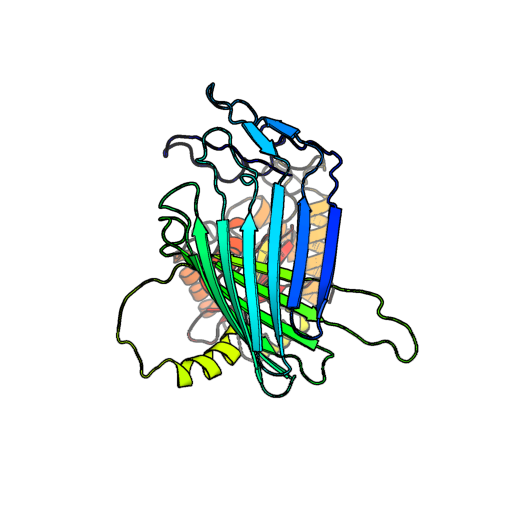 10.895 1.00 51.62 391 ALA A C 1
ATOM 3062 O O . ALA A 1 391 ? -4.738 18.616 11.604 1.00 51.62 391 ALA A O 1
#

Mean predicted aligned error: 19.36 Å

Nearest PDB structures (foldseek):
  1h6s-assembly1_1  TM=5.802E-01  e=1.665E-03  Pseudogemmobacter blasticus
  2r8a-assembly2_B  TM=6.057E-01  e=1.053E-01  Escherichia coli
  3wjf-assembly1_B  TM=4.176E-01  e=1.368E+00  Arabidopsis thaliana
  7pge-assembly1_B  TM=3.741E-01  e=1.797E+00  Escherichia coli
  4frt-assembly2_B  TM=4.773E-01  e=5.350E+00  Pseudomonas aeruginosa PAO1

Foldseek 3Di:
DWDFDDDDDDPPDDDPPPPDPPFTDDDDDDFDKDKDKDAPDPFKIKMKIKGRPPKDWDWGDQDPNDIKIWISDTKMKIKMWGDDPFKIKMWMWTPDWHTGIPPDQTWTKIKIKMWGQPPVFKIKIKMWIQGPRDNFDTKIKIKIWGQVVVFWIKIWMWIATDHPVRPFFIWIWTWTWGFHDDPPDDGDDTDIDIDTDGDGDDDDDDDDDCPVVVVVVVVVVVVDPPDAWDEAELVNLLVVLVQWAKEKEWEFFAQQLPDPADCPDDNQAHHPVRLVVLLVQLVVNCVRQVWAAEAEEPGNRQQSSRCSSPVDGHHYDPQLAVLDPVVFVVVVVCRVVRVSGYYYYHHHQVSQQSCCCVQPVHGDRDDHGKIWMWTDNVPGIDTRGIYDPPD

Organism: Escherichia coli (NCBI:txid562)

pLDDT: mean 75.3, std 24.03, range [24.45, 98.44]

Radius of gyration: 28.09 Å; Cα contacts (8 Å, |Δi|>4): 807; chains: 1; bounding box: 62×54×69 Å

Solvent-accessible surface area (backbone atoms only — not comparable to full-atom values): 21413 Å² total; per-residue (Å²): 108,86,61,86,85,86,89,82,68,92,86,74,81,71,85,75,72,82,81,46,82,86,60,64,56,81,60,87,80,84,72,48,67,52,72,54,71,47,69,82,52,99,38,35,36,40,36,42,36,37,37,40,66,56,67,43,77,49,65,45,65,73,56,97,87,46,66,54,43,37,35,47,38,48,31,35,35,40,36,40,36,43,46,60,93,48,42,39,36,40,39,37,38,42,76,34,47,54,56,45,45,73,88,52,79,63,44,26,42,41,35,42,38,39,36,38,38,50,91,75,30,37,33,44,35,41,33,40,35,41,31,74,62,38,100,53,62,24,31,43,37,41,33,45,36,38,17,63,92,76,34,42,38,44,34,45,35,38,35,44,25,68,26,81,77,26,59,59,32,40,45,34,43,38,39,44,39,56,44,72,83,56,92,91,58,82,95,70,72,85,54,81,50,77,49,80,49,81,49,77,84,82,86,89,82,87,86,84,80,57,65,75,64,45,50,62,54,41,56,66,49,64,76,63,78,83,73,68,69,46,75,36,34,70,67,58,50,50,60,55,37,74,85,23,25,33,39,38,43,25,23,26,37,43,48,14,76,80,44,96,54,62,50,66,68,56,56,74,20,27,14,44,68,22,42,53,52,27,28,54,50,24,56,58,47,39,76,78,52,77,64,63,50,51,29,15,15,69,48,55,24,16,42,52,29,33,26,39,24,69,76,43,87,48,52,70,36,64,62,61,63,44,70,52,82,65,29,55,56,51,53,50,50,52,52,67,73,42,74,62,42,30,35,39,33,19,32,47,56,67,38,54,27,40,53,37,32,72,78,69,72,36,87,53,84,65,55,69,58,31,31,38,36,29,37,36,78,88,85,54,81,44,83,70,26,30,52,39,91,90,108